Protein AF-A0A0M7B934-F1 (afdb_monomer_lite)

Structure (mmCIF, N/CA/C/O backbone):
data_AF-A0A0M7B934-F1
#
_entry.id   AF-A0A0M7B934-F1
#
loop_
_atom_site.group_PDB
_atom_site.id
_atom_site.type_symbol
_atom_site.label_atom_id
_atom_site.label_alt_id
_atom_site.label_comp_id
_atom_site.label_asym_id
_atom_site.label_entity_id
_atom_site.label_seq_id
_atom_site.pdbx_PDB_ins_code
_atom_site.Cartn_x
_atom_site.Cartn_y
_atom_site.Cartn_z
_atom_site.occupancy
_atom_site.B_iso_or_equiv
_atom_site.auth_seq_id
_atom_site.auth_comp_id
_atom_site.auth_asym_id
_atom_site.auth_atom_id
_atom_site.pdbx_PDB_model_num
ATOM 1 N N . MET A 1 1 ? -18.228 -15.841 20.234 1.00 52.03 1 MET A N 1
ATOM 2 C CA . MET A 1 1 ? -19.422 -15.022 20.533 1.00 52.03 1 MET A CA 1
ATOM 3 C C . MET A 1 1 ? -19.247 -14.481 21.935 1.00 52.03 1 MET A C 1
ATOM 5 O O . MET A 1 1 ? -18.942 -15.275 22.817 1.00 52.03 1 MET A O 1
ATOM 9 N N . GLY A 1 2 ? -19.350 -13.164 22.110 1.00 60.31 2 GLY A N 1
ATOM 10 C CA . GLY A 1 2 ? -19.347 -12.558 23.441 1.00 60.31 2 GLY A CA 1
ATOM 11 C C . GLY A 1 2 ? -20.697 -12.748 24.133 1.00 60.31 2 GLY A C 1
ATOM 12 O O . GLY A 1 2 ? -21.685 -13.073 23.476 1.00 60.31 2 GLY A O 1
ATOM 13 N N . SER A 1 3 ? -20.740 -12.563 25.450 1.00 68.00 3 SER A N 1
ATOM 14 C CA . SER A 1 3 ? -21.988 -12.594 26.227 1.00 68.00 3 SER A CA 1
ATOM 15 C C . SER A 1 3 ? -22.293 -11.206 26.797 1.00 68.00 3 SER A C 1
ATOM 17 O O . SER A 1 3 ? -21.361 -10.541 27.259 1.00 68.00 3 SER A O 1
ATOM 19 N N . PRO A 1 4 ? -23.559 -10.749 26.798 1.00 66.19 4 PRO A N 1
ATOM 20 C CA . PRO A 1 4 ? -23.934 -9.498 27.452 1.00 66.19 4 PRO A CA 1
ATOM 21 C C . PRO A 1 4 ? -23.586 -9.542 28.943 1.00 66.19 4 PRO A C 1
ATOM 23 O O . PRO A 1 4 ? -23.956 -10.494 29.631 1.00 66.19 4 PRO A O 1
ATOM 26 N N . CYS A 1 5 ? -22.883 -8.525 29.440 1.00 72.81 5 CYS A N 1
ATOM 27 C CA . CYS A 1 5 ? -22.515 -8.402 30.856 1.00 72.81 5 CYS A CA 1
ATOM 28 C C . CYS A 1 5 ? -23.113 -7.158 31.533 1.00 72.81 5 CYS A C 1
ATOM 30 O O . CYS A 1 5 ? -23.189 -7.115 32.757 1.00 72.81 5 CYS A O 1
ATOM 32 N N . TRP A 1 6 ? -23.588 -6.179 30.755 1.00 81.19 6 TRP A N 1
ATOM 33 C CA . TRP A 1 6 ? -24.331 -5.009 31.234 1.00 81.19 6 TRP A CA 1
ATOM 34 C C . TRP A 1 6 ? -25.229 -4.451 30.121 1.00 81.19 6 TRP A C 1
ATOM 36 O O . TRP A 1 6 ? -24.924 -4.626 28.942 1.00 81.19 6 TRP A O 1
ATOM 46 N N . GLY A 1 7 ? -26.322 -3.768 30.466 1.00 54.44 7 GLY A N 1
ATOM 47 C CA . GLY A 1 7 ? -27.197 -3.111 29.496 1.00 54.44 7 GLY A CA 1
ATOM 48 C C . GLY A 1 7 ? -28.013 -1.987 30.121 1.00 54.44 7 GLY A C 1
ATOM 49 O O . GLY A 1 7 ? -28.689 -2.202 31.125 1.00 54.44 7 GLY A O 1
ATOM 50 N N . ALA A 1 8 ? -27.983 -0.808 29.503 1.00 56.59 8 ALA A N 1
ATOM 51 C CA . ALA A 1 8 ? -28.863 0.295 29.861 1.00 56.59 8 ALA A CA 1
ATOM 52 C C . ALA A 1 8 ? -30.283 0.065 29.303 1.00 56.59 8 ALA A C 1
ATOM 54 O O . ALA A 1 8 ? -30.449 -0.606 28.277 1.00 56.59 8 ALA A O 1
ATOM 55 N N . PRO A 1 9 ? -31.325 0.656 29.916 1.00 65.12 9 PRO A N 1
ATOM 56 C CA . PRO A 1 9 ? -32.670 0.633 29.352 1.00 65.12 9 PRO A CA 1
ATOM 57 C C . PRO A 1 9 ? -32.689 1.210 27.930 1.00 65.12 9 PRO A C 1
ATOM 59 O O . PRO A 1 9 ? -32.103 2.266 27.675 1.00 65.12 9 PRO A O 1
ATOM 62 N N . ALA A 1 10 ? -33.387 0.540 27.010 1.00 58.91 10 ALA A N 1
ATOM 63 C CA . ALA A 1 10 ? -33.538 1.022 25.640 1.00 58.91 10 ALA A CA 1
ATOM 64 C C . ALA A 1 10 ? -34.228 2.396 25.616 1.00 58.91 10 ALA A C 1
ATOM 66 O O . ALA A 1 10 ? -35.238 2.617 26.291 1.00 58.91 10 ALA A O 1
ATOM 67 N N . ARG A 1 11 ? -33.696 3.317 24.812 1.00 69.19 11 ARG A N 1
ATOM 68 C CA . ARG A 1 11 ? -34.242 4.664 24.634 1.00 69.19 11 ARG A CA 1
ATOM 69 C C . ARG A 1 11 ? -35.101 4.692 23.376 1.00 69.19 11 ARG A C 1
ATOM 71 O O . ARG A 1 11 ? -34.631 4.381 22.283 1.00 69.19 11 ARG A O 1
ATOM 78 N N . ALA A 1 12 ? -36.368 5.066 23.535 1.00 57.72 12 ALA A N 1
ATOM 79 C CA . ALA A 1 12 ? -37.274 5.300 22.419 1.00 57.72 12 ALA A CA 1
ATOM 80 C C . ALA A 1 12 ? -37.130 6.746 21.939 1.00 57.72 12 ALA A C 1
ATOM 82 O O . ALA A 1 12 ? -37.337 7.688 22.707 1.00 57.72 12 ALA A O 1
ATOM 83 N N . HIS A 1 13 ? -36.822 6.928 20.660 1.00 68.69 13 HIS A N 1
ATOM 84 C CA . HIS A 1 13 ? -36.753 8.243 20.041 1.00 68.69 13 HIS A CA 1
ATOM 85 C C . HIS A 1 13 ? -38.010 8.465 19.208 1.00 68.69 13 HIS A C 1
ATOM 87 O O . HIS A 1 13 ? -38.239 7.804 18.191 1.00 68.69 13 HIS A O 1
ATOM 93 N N . ALA A 1 14 ? -38.847 9.399 19.660 1.00 50.53 14 ALA A N 1
ATOM 94 C CA . ALA A 1 14 ? -40.018 9.827 18.910 1.00 50.53 14 ALA A CA 1
ATOM 95 C C . ALA A 1 14 ? -39.588 10.648 17.677 1.00 50.53 14 ALA A C 1
ATOM 97 O O . ALA A 1 14 ? -38.627 11.424 17.753 1.00 50.53 14 ALA A O 1
ATOM 98 N N . PRO A 1 15 ? -40.290 10.537 16.538 1.00 47.84 15 PRO A N 1
ATOM 99 C CA . PRO A 1 15 ? -39.989 11.352 15.370 1.00 47.84 15 PRO A CA 1
ATOM 100 C C . PRO A 1 15 ? -40.133 12.850 15.691 1.00 47.84 15 PRO A C 1
ATOM 102 O O . PRO A 1 15 ? -41.151 13.303 16.216 1.00 47.84 15 PRO A O 1
ATOM 105 N N . ARG A 1 16 ? -39.129 13.661 15.324 1.00 42.66 16 ARG A N 1
ATOM 106 C CA . ARG A 1 16 ? -39.253 15.129 15.305 1.00 42.66 16 ARG A CA 1
ATOM 107 C C . ARG A 1 16 ? -40.196 15.528 14.166 1.00 42.66 16 ARG A C 1
ATOM 109 O O . ARG A 1 16 ? -39.766 15.811 13.050 1.00 42.66 16 ARG A O 1
ATOM 116 N N . LEU A 1 17 ? -41.496 15.555 14.441 1.00 42.88 17 LEU A N 1
ATOM 117 C CA . LEU A 1 17 ? -42.496 16.068 13.508 1.00 42.88 17 LEU A CA 1
ATOM 118 C C . LEU A 1 17 ? -42.301 17.586 13.333 1.00 42.88 17 LEU A C 1
ATOM 120 O O . LEU A 1 17 ? -42.627 18.378 14.219 1.00 42.88 17 LEU A O 1
ATOM 124 N N . LYS A 1 18 ? -41.800 18.024 12.168 1.00 37.41 18 LYS A N 1
ATOM 125 C CA . LYS A 1 18 ? -42.022 19.406 11.712 1.00 37.41 18 LYS A CA 1
ATOM 126 C C . LYS A 1 18 ? -43.513 19.534 11.425 1.00 37.41 18 LYS A C 1
ATOM 128 O O . LYS A 1 18 ? -44.015 18.963 10.462 1.00 37.41 18 LYS A O 1
ATOM 133 N N . ARG A 1 19 ? -44.215 20.264 12.288 1.00 33.25 19 ARG A N 1
ATOM 134 C CA . ARG A 1 19 ? -45.647 20.548 12.175 1.00 33.25 19 ARG A CA 1
ATOM 135 C C . ARG A 1 19 ? -45.907 21.304 10.862 1.00 33.25 19 ARG A C 1
ATOM 137 O O . ARG A 1 19 ? -45.750 22.517 10.800 1.00 33.25 19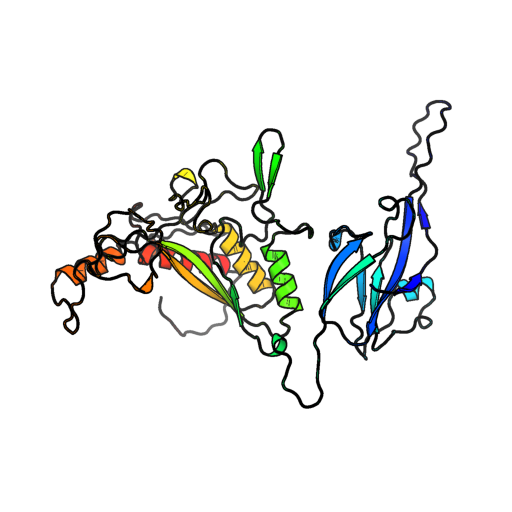 ARG A O 1
ATOM 144 N N . ILE A 1 20 ? -46.276 20.582 9.808 1.00 39.62 20 ILE A N 1
ATOM 145 C CA . ILE A 1 20 ? -46.937 21.146 8.631 1.00 39.62 20 ILE A CA 1
ATOM 146 C C . ILE A 1 20 ? -48.395 20.727 8.760 1.00 39.62 20 ILE A C 1
ATOM 148 O O . ILE A 1 20 ? -48.723 19.545 8.765 1.00 39.62 20 ILE A O 1
ATOM 152 N N . SER A 1 21 ? -49.263 21.711 8.951 1.00 40.41 21 SER A N 1
ATOM 153 C CA . SER A 1 21 ? -50.702 21.533 9.095 1.00 40.41 21 SER A CA 1
ATOM 154 C C . SER A 1 21 ? -51.316 20.963 7.810 1.00 40.41 21 SER A C 1
ATOM 156 O O . SER A 1 21 ? -51.447 21.689 6.823 1.00 40.41 21 SER A O 1
ATOM 158 N N . ARG A 1 22 ? -51.731 19.692 7.826 1.00 36.66 22 ARG A N 1
ATOM 159 C CA . ARG A 1 22 ? -52.745 19.122 6.920 1.00 36.66 22 ARG A CA 1
ATOM 160 C C . ARG A 1 22 ? -53.524 17.991 7.622 1.00 36.66 22 ARG A C 1
ATOM 162 O O . ARG A 1 22 ? -53.010 17.457 8.602 1.00 36.66 22 ARG A O 1
ATOM 169 N N . PRO A 1 23 ? -54.771 17.708 7.191 1.00 44.75 23 PRO A N 1
ATOM 170 C CA . PRO A 1 23 ? -55.782 17.044 8.012 1.00 44.75 23 PRO A CA 1
ATOM 171 C C . PRO A 1 23 ? -55.616 15.521 8.099 1.00 44.75 23 PRO A C 1
ATOM 173 O O . PRO A 1 23 ? -54.977 14.903 7.251 1.00 44.75 23 PRO A O 1
ATOM 176 N N . GLU A 1 24 ? -56.220 14.989 9.163 1.00 47.22 24 GLU A N 1
ATOM 177 C CA . GLU A 1 24 ? -56.331 13.604 9.640 1.00 47.22 24 GLU A CA 1
ATOM 178 C C . GLU A 1 24 ? -56.033 12.494 8.622 1.00 47.22 24 GLU A C 1
ATOM 180 O O . GLU A 1 24 ? -56.881 12.053 7.850 1.00 47.22 24 GLU A O 1
ATOM 185 N N . GLY A 1 25 ? -54.816 11.969 8.724 1.00 44.84 25 GLY A N 1
ATOM 186 C CA . GLY A 1 25 ? -54.475 10.597 8.382 1.00 44.84 25 GLY A CA 1
ATOM 187 C C . GLY A 1 25 ? -53.470 10.117 9.421 1.00 44.84 25 GLY A C 1
ATOM 188 O O . GLY A 1 25 ? -52.523 10.842 9.724 1.00 44.84 25 GLY A O 1
ATOM 189 N N . THR A 1 26 ? -53.693 8.947 10.019 1.00 42.44 26 THR A N 1
ATOM 190 C CA . THR A 1 26 ? -52.783 8.349 11.002 1.00 42.44 26 THR A CA 1
ATOM 191 C C . THR A 1 26 ? -51.425 8.129 10.337 1.00 42.44 26 THR A C 1
ATOM 193 O O . THR A 1 26 ? -51.251 7.205 9.545 1.00 42.44 26 THR A O 1
ATOM 196 N N . ILE A 1 27 ? -50.471 9.019 10.602 1.00 50.12 27 ILE A N 1
ATOM 197 C CA . ILE A 1 27 ? -49.086 8.857 10.162 1.00 50.12 27 ILE A CA 1
ATOM 198 C C . ILE A 1 27 ? -48.512 7.734 11.035 1.00 50.12 27 ILE A C 1
ATOM 200 O O . ILE A 1 27 ? -48.588 7.867 12.257 1.00 50.12 27 ILE A O 1
ATOM 204 N N . PRO A 1 28 ? -47.974 6.633 10.479 1.00 48.38 28 PRO A N 1
ATOM 205 C CA . PRO A 1 28 ? -47.288 5.647 11.301 1.00 48.38 28 PRO A CA 1
ATOM 206 C C . PRO A 1 28 ? -46.136 6.345 12.029 1.00 48.38 28 PRO A C 1
ATOM 208 O O . PRO A 1 28 ? -45.237 6.916 11.406 1.00 48.38 28 PRO A O 1
ATOM 211 N N . GLU A 1 29 ? -46.204 6.362 13.359 1.00 55.38 29 GLU A N 1
ATOM 212 C CA . GLU A 1 29 ? -45.131 6.868 14.202 1.00 55.38 29 GLU A CA 1
ATOM 213 C C . GLU A 1 29 ? -43.954 5.899 14.083 1.00 55.38 29 GLU A C 1
ATOM 215 O O . GLU A 1 29 ? -43.905 4.857 14.733 1.00 55.38 29 GLU A O 1
ATOM 220 N N . ASN A 1 30 ? -43.007 6.218 13.201 1.00 63.56 30 ASN A N 1
ATOM 221 C CA . ASN A 1 30 ? -41.764 5.467 13.088 1.00 63.56 30 ASN A CA 1
ATOM 222 C C . ASN A 1 30 ? -40.873 5.805 14.291 1.00 63.56 30 ASN A C 1
ATOM 224 O O . ASN A 1 30 ? -40.007 6.680 14.218 1.00 63.56 30 ASN A O 1
ATOM 228 N N . TYR A 1 31 ? -41.118 5.132 15.413 1.00 72.38 31 TYR A N 1
ATOM 229 C CA . TYR A 1 31 ? -40.184 5.088 16.529 1.00 72.38 31 TYR A CA 1
ATOM 230 C C . TYR A 1 31 ? -38.920 4.344 16.103 1.00 72.38 31 TYR A C 1
ATOM 232 O O . TYR A 1 31 ? -38.994 3.283 15.482 1.00 72.38 31 TYR A O 1
ATOM 240 N N . HIS A 1 32 ? -37.765 4.891 16.468 1.00 80.44 32 HIS A N 1
ATOM 241 C CA . HIS A 1 32 ? -36.511 4.148 16.448 1.00 80.44 32 HIS A CA 1
ATOM 242 C C . HIS A 1 32 ? -36.003 3.995 17.875 1.00 80.44 32 HIS A C 1
ATOM 244 O O . HIS A 1 32 ? -36.185 4.878 18.718 1.00 80.44 32 HIS A O 1
ATOM 250 N N . TYR A 1 33 ? -35.386 2.850 18.140 1.00 87.94 33 TYR A N 1
ATOM 251 C CA . TYR A 1 33 ? -34.874 2.494 19.454 1.00 87.94 33 TYR A CA 1
ATOM 252 C C . TYR A 1 33 ? -33.355 2.450 19.404 1.00 87.94 33 TYR A C 1
ATOM 254 O O . TYR A 1 33 ? -32.783 1.863 18.480 1.00 87.94 33 TYR A O 1
ATOM 262 N N . THR A 1 34 ? -32.717 3.052 20.403 1.00 91.31 34 THR A N 1
ATOM 263 C CA . THR A 1 34 ? -31.288 2.869 20.660 1.00 91.31 34 THR A CA 1
ATOM 264 C C . THR A 1 34 ? -31.080 2.153 21.981 1.00 91.31 34 THR A C 1
ATOM 266 O O . THR A 1 34 ? -31.897 2.256 22.900 1.00 91.31 34 THR A O 1
ATOM 269 N N . VAL A 1 35 ? -29.993 1.397 22.081 1.00 92.62 35 VAL A N 1
ATOM 270 C CA . VAL A 1 35 ? -29.596 0.743 23.328 1.00 92.62 35 VAL A CA 1
ATOM 271 C C . VAL A 1 35 ? -28.086 0.813 23.493 1.00 92.62 35 VAL A C 1
ATOM 273 O O . VAL A 1 35 ? -27.347 0.604 22.532 1.00 92.62 35 VAL A O 1
ATOM 276 N N . SER A 1 36 ? -27.644 1.081 24.719 1.00 92.75 36 SER A N 1
ATOM 277 C CA . SER A 1 36 ? -26.239 0.973 25.104 1.00 92.75 36 SER A CA 1
ATOM 278 C C . SER A 1 36 ? -26.053 -0.259 25.977 1.00 92.75 36 SER A C 1
ATOM 280 O O . SER A 1 36 ? -26.840 -0.489 26.895 1.00 92.75 36 SER A O 1
ATOM 282 N N . PHE A 1 37 ? -25.043 -1.072 25.692 1.00 92.69 37 PHE A N 1
ATOM 283 C CA . PHE A 1 37 ? -24.793 -2.310 26.429 1.00 92.69 37 PHE A CA 1
ATOM 284 C C . PHE A 1 37 ? -23.331 -2.729 26.338 1.00 92.69 37 PHE A C 1
ATOM 286 O O . PHE A 1 37 ? -22.617 -2.328 25.422 1.00 92.69 37 PHE A O 1
ATOM 293 N N . ALA A 1 38 ? -22.900 -3.555 27.287 1.00 93.75 38 ALA A N 1
ATOM 294 C CA . ALA A 1 38 ? -21.564 -4.122 27.323 1.00 93.75 38 ALA A CA 1
ATOM 295 C C . ALA A 1 38 ? -21.604 -5.625 27.041 1.00 93.75 38 ALA A C 1
ATOM 297 O O . ALA A 1 38 ? -22.490 -6.344 27.517 1.00 93.75 38 ALA A O 1
ATOM 298 N N . MET A 1 39 ? -20.616 -6.110 26.296 1.00 93.19 39 MET A N 1
ATOM 299 C CA . MET A 1 39 ? -20.413 -7.533 26.045 1.00 93.19 39 MET A CA 1
ATOM 300 C C . MET A 1 39 ? -19.005 -7.958 26.418 1.00 93.19 39 MET A C 1
ATOM 302 O O . MET A 1 39 ? -18.027 -7.436 25.881 1.00 93.19 39 MET A O 1
ATOM 306 N N . ALA A 1 40 ? -18.921 -8.965 27.281 1.00 94.81 40 ALA A N 1
ATOM 307 C CA . ALA A 1 40 ? -17.681 -9.660 27.575 1.00 94.81 40 ALA A CA 1
ATOM 308 C C . ALA A 1 40 ? -17.281 -10.515 26.368 1.00 94.81 40 ALA A C 1
ATOM 310 O O . ALA A 1 40 ? -18.097 -11.273 25.836 1.00 94.81 40 ALA A O 1
ATOM 311 N N . LEU A 1 41 ? -16.030 -10.384 25.936 1.00 94.75 41 LEU A N 1
ATOM 312 C CA . LEU A 1 41 ? -15.492 -11.059 24.757 1.00 94.75 41 LEU A CA 1
ATOM 313 C C . LEU A 1 41 ? -14.711 -12.311 25.144 1.00 94.75 41 LEU A C 1
ATOM 315 O O . LEU A 1 41 ? -15.019 -13.403 24.666 1.00 94.75 41 LEU A O 1
ATOM 319 N N . CYS A 1 42 ? -13.711 -12.149 26.009 1.00 93.81 42 CYS A N 1
ATOM 320 C CA . CYS A 1 42 ? -12.886 -13.232 26.528 1.00 93.81 42 CYS A CA 1
ATOM 321 C C . CYS A 1 42 ? -12.146 -12.801 27.799 1.00 93.81 42 CYS A C 1
ATOM 323 O O . CYS A 1 42 ? -12.067 -11.616 28.123 1.00 93.81 42 CYS A O 1
ATOM 325 N N . GLU A 1 43 ? -11.571 -13.773 28.502 1.00 92.88 43 GLU A N 1
ATOM 326 C CA . GLU A 1 43 ? -10.578 -13.506 29.542 1.00 92.88 43 GLU A CA 1
ATOM 327 C C . GLU A 1 43 ? -9.257 -12.992 28.944 1.00 92.88 43 GLU A C 1
ATOM 329 O O . GLU A 1 43 ? -8.924 -13.280 27.789 1.00 92.88 43 GLU A O 1
ATOM 334 N N . GLY A 1 44 ? -8.487 -12.291 29.771 1.00 91.38 44 GLY A N 1
ATOM 335 C CA . GLY A 1 44 ? -7.159 -11.764 29.492 1.00 91.38 44 GLY A CA 1
ATOM 336 C C . GLY A 1 44 ? -7.121 -10.553 28.563 1.00 91.38 44 GLY A C 1
ATOM 337 O O . GLY A 1 44 ? -8.106 -10.178 27.932 1.00 91.38 44 GLY A O 1
ATOM 338 N N . GLU A 1 45 ? -5.931 -9.961 28.485 1.00 92.75 45 GLU A N 1
ATOM 339 C CA . GLU A 1 45 ? -5.678 -8.775 27.675 1.00 92.75 45 GLU A CA 1
ATOM 340 C C . GLU A 1 45 ? -5.655 -9.098 26.170 1.00 92.75 45 GLU A C 1
ATOM 342 O O . GLU A 1 45 ? -4.910 -9.979 25.725 1.00 92.75 45 GLU A O 1
ATOM 347 N N . VAL A 1 46 ? -6.454 -8.373 25.386 1.00 93.50 46 VAL A N 1
ATOM 348 C CA . VAL A 1 46 ? -6.521 -8.442 23.918 1.00 93.50 46 VAL A CA 1
ATOM 349 C C . VAL A 1 46 ? -5.840 -7.230 23.286 1.00 93.50 46 VAL A C 1
ATOM 351 O O . VAL A 1 46 ? -5.816 -6.148 23.865 1.00 93.50 46 VAL A O 1
ATOM 354 N N . GLN A 1 47 ? -5.322 -7.384 22.068 1.00 91.06 47 GLN A N 1
ATOM 355 C CA . GLN A 1 47 ? -4.683 -6.287 21.334 1.00 91.06 47 GLN A CA 1
ATOM 356 C C . GLN A 1 47 ? -5.706 -5.423 20.618 1.00 91.06 47 GLN A C 1
ATOM 358 O O . GLN A 1 47 ? -5.624 -4.198 20.650 1.00 91.06 47 GLN A O 1
ATOM 363 N N . ARG A 1 48 ? -6.670 -6.065 19.952 1.00 91.12 48 ARG A N 1
ATOM 364 C CA . ARG A 1 48 ? -7.700 -5.362 19.193 1.00 91.12 48 ARG A CA 1
ATOM 365 C C . ARG A 1 48 ? -8.952 -6.200 18.999 1.00 91.12 48 ARG A C 1
ATOM 367 O O . ARG A 1 48 ? -8.930 -7.432 19.039 1.00 91.12 48 ARG A O 1
ATOM 374 N N . VAL A 1 49 ? -10.025 -5.483 18.694 1.00 92.19 49 VAL A N 1
ATOM 375 C CA . VAL A 1 49 ? -11.247 -6.021 18.100 1.00 92.19 49 VAL A CA 1
ATOM 376 C C . VAL A 1 49 ? -11.310 -5.550 16.652 1.00 92.19 49 VAL A C 1
ATOM 378 O O . VAL A 1 49 ? -11.310 -4.346 16.386 1.00 92.19 49 VAL A O 1
ATOM 381 N N . GLY A 1 50 ? -11.320 -6.512 15.736 1.00 90.81 50 GLY A N 1
ATOM 382 C CA . GLY A 1 50 ? -11.322 -6.305 14.297 1.00 90.81 50 GLY A CA 1
ATOM 383 C C . GLY A 1 50 ? -12.709 -6.193 13.702 1.00 90.81 50 GLY A C 1
ATOM 384 O O . GLY A 1 50 ? -13.504 -5.336 14.088 1.00 90.81 50 GLY A O 1
ATOM 385 N N . ARG A 1 51 ? -12.977 -7.056 12.723 1.00 92.25 51 ARG A N 1
ATOM 386 C CA . ARG A 1 51 ? -14.271 -7.137 12.045 1.00 92.25 51 ARG A CA 1
ATOM 387 C C . ARG A 1 51 ? -15.396 -7.535 12.998 1.00 92.25 51 ARG A C 1
ATOM 389 O O . ARG A 1 51 ? -15.188 -8.237 13.992 1.00 92.25 51 ARG A O 1
ATOM 396 N N . ILE A 1 52 ? -16.596 -7.065 12.673 1.00 93.50 52 ILE A N 1
ATOM 397 C CA . ILE A 1 52 ? -17.802 -7.229 13.482 1.00 93.50 52 ILE A CA 1
ATOM 398 C C . ILE A 1 52 ? -18.915 -7.727 12.573 1.00 93.50 52 ILE A C 1
ATOM 400 O O . ILE A 1 52 ? -19.101 -7.215 11.470 1.00 93.50 52 ILE A O 1
ATOM 404 N N . TRP A 1 53 ? -19.669 -8.705 13.056 1.00 95.38 53 TRP A N 1
ATOM 405 C CA . TRP A 1 53 ? -20.838 -9.236 12.371 1.00 95.38 53 TRP A CA 1
ATOM 406 C C . TRP A 1 53 ? -22.076 -9.060 13.238 1.00 95.38 53 TRP A C 1
ATOM 408 O O . TRP A 1 53 ? -22.034 -9.359 14.432 1.00 95.38 53 TRP A O 1
ATOM 418 N N . ALA A 1 54 ? -23.176 -8.630 12.629 1.00 94.56 54 ALA A N 1
ATOM 419 C CA . ALA A 1 54 ? -24.498 -8.572 13.236 1.00 94.56 54 ALA A CA 1
ATOM 420 C C . ALA A 1 54 ? -25.418 -9.554 12.506 1.00 94.56 54 ALA A C 1
ATOM 422 O O . ALA A 1 54 ? -25.575 -9.476 11.292 1.00 94.56 54 ALA A O 1
ATOM 423 N N . ASP A 1 55 ? -25.971 -10.525 13.236 1.00 94.25 55 ASP A N 1
ATOM 424 C CA . ASP A 1 55 ? -26.801 -11.612 12.696 1.00 94.25 55 ASP A CA 1
ATOM 425 C C . ASP A 1 55 ? -26.153 -12.379 11.522 1.00 94.25 55 ASP A C 1
ATOM 427 O O . ASP A 1 55 ? -26.834 -12.914 10.651 1.00 94.25 55 ASP A O 1
ATOM 431 N N . GLY A 1 56 ? -24.819 -12.464 11.520 1.00 93.00 56 GLY A N 1
ATOM 432 C CA . GLY A 1 56 ? -24.037 -13.160 10.494 1.00 93.00 56 GLY A CA 1
ATOM 433 C C . GLY A 1 56 ? -23.569 -12.285 9.327 1.00 93.00 56 GLY A C 1
ATOM 434 O O . GLY A 1 56 ? -22.738 -12.745 8.546 1.00 93.00 56 GLY A O 1
ATOM 435 N N . GLU A 1 57 ? -24.016 -11.031 9.223 1.00 92.88 57 GLU A N 1
ATOM 436 C CA . GLU A 1 57 ? -23.554 -10.092 8.193 1.00 92.88 57 GLU A CA 1
ATOM 437 C C . GLU A 1 57 ? -22.467 -9.154 8.726 1.00 92.88 57 GLU A C 1
ATOM 439 O O . GLU A 1 57 ? -22.602 -8.593 9.813 1.00 92.88 57 GLU A O 1
ATOM 444 N N . GLU A 1 58 ? -21.378 -8.978 7.967 1.00 93.19 58 GLU A N 1
ATOM 445 C CA . GLU A 1 58 ? -20.295 -8.057 8.340 1.00 93.19 58 GLU A CA 1
ATOM 446 C C . GLU A 1 58 ? -20.785 -6.609 8.255 1.00 93.19 58 GLU A C 1
ATOM 448 O O . GLU A 1 58 ? -21.258 -6.161 7.204 1.00 93.19 58 GLU A O 1
ATOM 453 N N . ILE A 1 59 ? -20.626 -5.875 9.354 1.00 92.25 59 ILE A N 1
ATOM 454 C CA . ILE A 1 59 ? -20.951 -4.453 9.445 1.00 92.25 59 ILE A CA 1
ATOM 455 C C . ILE A 1 59 ? -19.673 -3.617 9.456 1.00 92.25 59 ILE A C 1
ATOM 457 O O . ILE A 1 59 ? -18.613 -4.061 9.901 1.00 92.25 59 ILE A O 1
ATOM 461 N N . ASP A 1 60 ? -19.774 -2.372 8.994 1.00 88.00 60 ASP A N 1
ATOM 462 C CA . ASP A 1 60 ? -18.686 -1.412 9.165 1.00 88.00 60 ASP A CA 1
ATOM 463 C C . ASP A 1 60 ? -18.483 -1.145 10.662 1.00 88.00 60 ASP A C 1
ATOM 465 O O . ASP A 1 60 ? -19.404 -0.695 11.347 1.00 88.00 60 ASP A O 1
ATOM 469 N N . ARG A 1 61 ? -17.271 -1.372 11.172 1.00 85.62 61 ARG A N 1
ATOM 470 C CA . ARG A 1 61 ? -16.904 -1.077 12.565 1.00 85.62 61 ARG A CA 1
ATOM 471 C C . ARG A 1 61 ? -17.186 0.379 12.940 1.00 85.62 61 ARG A C 1
ATOM 473 O O . ARG A 1 61 ? -17.528 0.641 14.085 1.00 85.62 61 ARG A O 1
ATOM 480 N N . ASN A 1 62 ? -17.080 1.314 11.994 1.00 85.75 62 ASN A N 1
ATOM 481 C CA . ASN A 1 62 ? -17.338 2.736 12.240 1.00 85.75 62 ASN A CA 1
ATOM 482 C C . ASN A 1 62 ? -18.833 3.100 12.215 1.00 85.75 62 ASN A C 1
ATOM 484 O O . ASN A 1 62 ? -19.185 4.233 12.536 1.00 85.75 62 ASN A O 1
ATOM 488 N N . SER A 1 63 ? -19.716 2.170 11.830 1.00 88.06 63 SER A N 1
ATOM 489 C CA . SER A 1 63 ? -21.171 2.386 11.862 1.00 88.06 63 SER A CA 1
ATOM 490 C C . SER A 1 63 ? -21.762 2.322 13.273 1.00 88.06 63 SER A C 1
ATOM 492 O O . SER A 1 63 ? -22.900 2.744 13.477 1.00 88.06 63 SER A O 1
ATOM 494 N N . ILE A 1 64 ? -20.992 1.817 14.242 1.00 90.31 64 ILE A N 1
ATOM 495 C CA . ILE A 1 64 ? -21.370 1.707 15.649 1.00 90.31 64 ILE A CA 1
ATOM 496 C C . ILE A 1 64 ? -20.297 2.347 16.533 1.00 90.31 64 ILE A C 1
ATOM 498 O O . ILE A 1 64 ? -19.109 2.315 16.215 1.00 90.31 64 ILE A O 1
ATOM 502 N N . GLN A 1 65 ? -20.714 2.947 17.645 1.00 92.69 65 GLN A N 1
ATOM 503 C CA . GLN A 1 65 ? -19.793 3.514 18.627 1.00 92.69 65 GLN A CA 1
ATOM 504 C C . GLN A 1 65 ? -19.386 2.425 19.615 1.00 92.69 65 GLN A C 1
ATOM 506 O O . GLN A 1 65 ? -20.249 1.797 20.227 1.00 92.69 65 GLN A O 1
ATOM 511 N N . ILE A 1 66 ? -18.080 2.175 19.731 1.00 92.56 66 ILE A N 1
ATOM 512 C CA . ILE A 1 66 ? -17.531 1.108 20.571 1.00 92.56 66 ILE A CA 1
ATOM 513 C C . ILE A 1 66 ? -16.415 1.654 21.450 1.00 92.56 66 ILE A C 1
ATOM 515 O O . ILE A 1 66 ? -15.447 2.221 20.940 1.00 92.56 66 ILE A O 1
ATOM 519 N N . HIS A 1 67 ? -16.500 1.382 22.749 1.00 94.62 67 HIS A N 1
ATOM 520 C CA . HIS A 1 67 ? -15.389 1.510 23.685 1.00 94.62 67 HIS A CA 1
ATOM 521 C C . HIS A 1 67 ? -14.833 0.116 23.969 1.00 94.62 67 HIS A C 1
ATOM 523 O O . HIS A 1 67 ? -15.514 -0.729 24.551 1.00 94.62 67 HIS A O 1
ATOM 529 N N . LEU A 1 68 ? -13.610 -0.147 23.507 1.00 94.75 68 LEU A N 1
ATOM 530 C CA . LEU A 1 68 ? -12.902 -1.384 23.821 1.00 94.75 68 LEU A CA 1
ATOM 531 C C . LEU A 1 68 ? -12.176 -1.228 25.155 1.00 94.75 68 LEU A C 1
ATOM 533 O O . LEU A 1 68 ? -11.309 -0.369 25.293 1.00 94.75 68 LEU A O 1
ATOM 537 N N . HIS A 1 69 ? -12.481 -2.125 26.081 1.00 96.62 69 HIS A N 1
ATOM 538 C CA . HIS A 1 69 ? -11.703 -2.378 27.284 1.00 96.62 69 HIS A CA 1
ATOM 539 C C . HIS A 1 69 ? -10.912 -3.659 27.060 1.00 96.62 69 HIS A C 1
ATOM 541 O O . HIS A 1 69 ? -11.487 -4.727 26.835 1.00 96.62 69 HIS A O 1
ATOM 547 N N . THR A 1 70 ? -9.587 -3.544 27.025 1.00 95.19 70 THR A N 1
ATOM 548 C CA . THR A 1 70 ? -8.711 -4.612 26.529 1.00 95.19 70 THR A CA 1
ATOM 549 C C . THR A 1 70 ? -8.638 -5.812 27.459 1.00 95.19 70 THR A C 1
ATOM 551 O O . THR A 1 70 ? -8.187 -6.860 27.022 1.00 95.19 70 THR A O 1
ATOM 554 N N . GLY A 1 71 ? -9.074 -5.701 28.714 1.00 94.81 71 GLY A N 1
ATOM 555 C CA . GLY A 1 71 ? -8.870 -6.735 29.725 1.00 94.81 71 GLY A CA 1
ATOM 556 C C . GLY A 1 71 ? -7.561 -6.590 30.494 1.00 94.81 71 GLY A C 1
ATOM 557 O O . GLY A 1 71 ? -7.203 -7.510 31.226 1.00 94.81 71 GLY A O 1
ATOM 558 N N . ALA A 1 72 ? -6.854 -5.466 30.349 1.00 93.94 72 ALA A N 1
ATOM 559 C CA . ALA A 1 72 ? -5.651 -5.181 31.123 1.00 93.94 72 ALA A CA 1
ATOM 560 C C . ALA A 1 72 ? -5.946 -5.134 32.634 1.00 93.94 72 ALA A C 1
ATOM 562 O O . ALA A 1 72 ? -7.036 -4.753 33.073 1.00 93.94 72 ALA A O 1
ATOM 563 N N . GLU A 1 73 ? -4.965 -5.516 33.450 1.00 94.56 73 GLU A N 1
ATOM 564 C CA . GLU A 1 73 ? -5.110 -5.543 34.914 1.00 94.56 73 GLU A CA 1
ATOM 565 C C . GLU A 1 73 ? -5.203 -4.142 35.536 1.00 94.56 73 GLU A C 1
ATOM 567 O O . GLU A 1 73 ? -5.716 -3.975 36.640 1.00 94.56 73 GLU A O 1
ATOM 572 N N . ASP A 1 74 ? -4.745 -3.113 34.832 1.00 95.00 74 ASP A N 1
ATOM 573 C CA . ASP A 1 74 ? -4.827 -1.715 35.248 1.00 95.00 74 ASP A CA 1
ATOM 574 C C . ASP A 1 74 ? -5.989 -0.952 34.593 1.00 95.00 74 ASP A C 1
ATOM 576 O O . ASP A 1 74 ? -6.155 0.240 34.862 1.00 95.00 74 ASP A O 1
ATOM 580 N N . GLN A 1 75 ? -6.836 -1.624 33.797 1.00 95.69 75 GLN A N 1
ATOM 581 C CA . GLN A 1 75 ? -7.961 -0.962 33.141 1.00 95.69 75 GLN A CA 1
ATOM 582 C C . GLN A 1 75 ? -8.934 -0.347 34.160 1.00 95.69 75 GLN A C 1
ATOM 584 O O . GLN A 1 75 ? -9.095 -0.825 35.294 1.00 95.69 75 GLN A O 1
ATOM 589 N N . LEU A 1 76 ? -9.570 0.745 33.741 1.00 95.75 76 LEU A N 1
ATOM 590 C CA . LEU A 1 76 ? -10.511 1.526 34.540 1.00 95.75 76 LEU A CA 1
ATOM 591 C C . LEU A 1 76 ? -11.964 1.180 34.169 1.00 95.75 76 LEU A C 1
ATOM 593 O O . LEU A 1 76 ? -12.202 0.623 33.098 1.00 95.75 76 LEU A O 1
ATOM 597 N N . PRO A 1 77 ? -12.943 1.497 35.036 1.00 95.38 77 PRO A N 1
ATOM 598 C CA . PRO A 1 77 ? -14.358 1.401 34.686 1.00 95.38 77 PRO A CA 1
ATOM 599 C C . PRO A 1 77 ? -14.714 2.224 33.441 1.00 95.38 77 PRO A C 1
ATOM 601 O O . PRO A 1 77 ? -14.109 3.262 33.169 1.00 95.38 77 PRO A O 1
ATOM 604 N N . ASP A 1 78 ? -15.716 1.766 32.691 1.00 95.50 78 ASP A N 1
ATOM 605 C CA . ASP A 1 78 ? -16.223 2.497 31.532 1.00 95.50 78 ASP A CA 1
ATOM 606 C C . ASP A 1 78 ? -17.015 3.749 31.941 1.00 95.50 78 ASP A C 1
ATOM 608 O O . ASP A 1 78 ? -17.943 3.682 32.749 1.00 95.50 78 ASP A O 1
ATOM 612 N N . GLY A 1 79 ? -16.688 4.890 31.331 1.00 94.56 79 GLY A N 1
ATOM 613 C CA . GLY A 1 79 ? -17.317 6.169 31.659 1.00 94.56 79 GLY A CA 1
ATOM 614 C C . GLY A 1 79 ? -18.795 6.273 31.265 1.00 94.56 79 GLY A C 1
ATOM 615 O O . GLY A 1 79 ? -19.549 6.960 31.954 1.00 94.56 79 GLY A O 1
ATOM 616 N N . LEU A 1 80 ? -19.244 5.593 30.200 1.00 93.19 80 LEU A N 1
ATOM 617 C CA . LEU A 1 80 ? -20.664 5.570 29.822 1.00 93.19 80 LEU A CA 1
ATOM 618 C C . LEU A 1 80 ? -21.464 4.743 30.829 1.00 93.19 80 LEU A C 1
ATOM 620 O O . LEU A 1 80 ? -22.551 5.151 31.236 1.00 93.19 80 LEU A O 1
ATOM 624 N N . MET A 1 81 ? -20.914 3.608 31.261 1.00 91.81 81 MET A N 1
ATOM 625 C CA . MET A 1 81 ? -21.518 2.806 32.323 1.00 91.81 81 MET A CA 1
ATOM 626 C C . MET A 1 81 ? -21.599 3.605 33.631 1.00 91.81 81 MET A C 1
ATOM 628 O O . MET A 1 81 ? -22.662 3.646 34.245 1.00 91.81 81 MET A O 1
ATOM 632 N N . GLU A 1 82 ? -20.528 4.300 34.036 1.00 94.38 82 GLU A N 1
ATOM 633 C CA . GLU A 1 82 ? -20.531 5.135 35.251 1.00 94.38 82 GLU A CA 1
ATOM 634 C C . GLU A 1 82 ? -21.503 6.316 35.154 1.00 94.38 82 GLU A C 1
ATOM 636 O O . GLU A 1 82 ? -22.121 6.698 36.147 1.00 94.38 82 GLU A O 1
ATOM 641 N N . ALA A 1 83 ? -21.691 6.884 33.962 1.00 92.62 83 ALA A N 1
ATOM 642 C CA . ALA A 1 83 ? -22.671 7.945 33.750 1.00 92.62 83 ALA A CA 1
ATOM 643 C C . ALA A 1 83 ? -24.120 7.466 33.960 1.00 92.62 83 ALA A C 1
ATOM 645 O O . ALA A 1 83 ? -24.984 8.274 34.304 1.00 92.62 83 ALA A O 1
ATOM 646 N N . VAL A 1 84 ? -24.392 6.173 33.750 1.00 91.31 84 VAL A N 1
ATOM 647 C CA . VAL A 1 84 ? -25.722 5.571 33.921 1.00 91.31 84 VAL A CA 1
ATOM 648 C C . VAL A 1 84 ? -25.914 5.018 35.335 1.00 91.31 84 VAL A C 1
ATOM 650 O O . VAL A 1 84 ? -26.928 5.309 35.964 1.00 91.31 84 VAL A O 1
ATOM 653 N N . GLU A 1 85 ? -24.951 4.247 35.838 1.00 90.19 85 GLU A N 1
ATOM 654 C CA . GLU A 1 85 ? -25.047 3.518 37.114 1.00 90.19 85 GLU A CA 1
ATOM 655 C C . GLU A 1 85 ? -24.523 4.320 38.321 1.00 90.19 85 GLU A C 1
ATOM 657 O O . GLU A 1 85 ? -24.748 3.947 39.476 1.00 90.19 85 GLU A O 1
ATOM 662 N N . GLY A 1 86 ? -23.815 5.425 38.074 1.00 90.62 86 GLY A N 1
ATOM 663 C CA . GLY A 1 86 ? -23.153 6.254 39.079 1.00 90.62 86 GLY A CA 1
ATOM 664 C C . GLY A 1 86 ? -21.633 6.055 39.128 1.00 90.62 86 GLY A C 1
ATOM 665 O O . GLY A 1 86 ? -21.105 4.960 38.947 1.00 90.62 86 GLY A O 1
ATOM 666 N N . ALA A 1 87 ? -20.903 7.133 39.415 1.00 92.12 87 ALA A N 1
ATOM 667 C CA . ALA A 1 87 ? -19.448 7.077 39.548 1.00 92.12 87 ALA A CA 1
ATOM 668 C C . ALA A 1 87 ? -19.028 6.155 40.707 1.00 92.12 87 ALA A C 1
ATOM 670 O O . ALA A 1 87 ? -19.555 6.261 41.818 1.00 92.12 87 ALA A O 1
ATOM 671 N N . GLY A 1 88 ? -18.065 5.265 40.456 1.00 92.06 88 GLY A N 1
ATOM 672 C CA . GLY A 1 88 ? -17.543 4.315 41.440 1.00 92.06 88 GLY A CA 1
ATOM 673 C C . GLY A 1 88 ? -18.436 3.103 41.728 1.00 92.06 88 GLY A C 1
ATOM 674 O O . GLY A 1 88 ? -18.062 2.277 42.562 1.00 92.06 88 GLY A O 1
ATOM 675 N N . THR A 1 89 ? -19.592 2.966 41.068 1.00 91.69 89 THR A N 1
ATOM 676 C CA . THR A 1 89 ? -20.467 1.784 41.206 1.00 91.69 89 THR A CA 1
ATOM 677 C C . THR A 1 89 ? -20.185 0.719 40.146 1.00 91.69 89 THR A C 1
ATOM 679 O O . THR A 1 89 ? -20.549 -0.444 40.326 1.00 91.69 89 THR A O 1
ATOM 682 N N . VAL A 1 90 ? -19.496 1.092 39.064 1.00 93.81 90 VAL A N 1
ATOM 683 C CA . VAL A 1 90 ? -19.163 0.201 37.953 1.00 93.81 90 VAL A CA 1
ATOM 684 C C . VAL A 1 90 ? -17.835 -0.512 38.214 1.00 93.81 90 VAL A C 1
ATOM 686 O O . VAL A 1 90 ? -16.816 0.143 38.447 1.00 93.81 90 VAL A O 1
ATOM 689 N N . PRO A 1 91 ? -17.790 -1.854 38.161 1.00 91.25 91 PRO A N 1
ATOM 690 C CA . PRO A 1 91 ? -16.531 -2.576 38.258 1.00 91.25 91 PRO A CA 1
ATOM 691 C C . PRO A 1 91 ? -15.693 -2.377 36.988 1.00 91.25 91 PRO A C 1
ATOM 693 O O . PRO A 1 91 ? -16.210 -2.313 35.879 1.00 91.25 91 PRO A O 1
ATOM 696 N N . ALA A 1 92 ? -14.370 -2.362 37.140 1.00 91.94 92 ALA A N 1
ATOM 697 C CA . ALA A 1 92 ? -13.440 -2.223 36.016 1.00 91.94 92 ALA A CA 1
ATOM 698 C C . ALA A 1 92 ? -13.284 -3.497 35.156 1.00 91.94 92 ALA A C 1
ATOM 700 O O . ALA A 1 92 ? -12.576 -3.478 34.156 1.00 91.94 92 ALA A O 1
ATOM 701 N N . TYR A 1 93 ? -13.874 -4.624 35.576 1.00 93.31 93 TYR A N 1
ATOM 702 C CA . TYR A 1 93 ? -13.771 -5.933 34.909 1.00 93.31 93 TYR A CA 1
ATOM 703 C C . TYR A 1 93 ? -12.336 -6.340 34.510 1.00 93.31 93 TYR A C 1
ATOM 705 O O . TYR A 1 93 ? -12.120 -6.908 33.444 1.00 93.31 93 TYR A O 1
ATOM 713 N N . ARG A 1 94 ? -11.333 -6.028 35.344 1.00 95.69 94 ARG A N 1
ATOM 714 C CA . ARG A 1 94 ? -9.910 -6.361 35.109 1.00 95.69 94 ARG A CA 1
ATOM 715 C C . ARG A 1 94 ? -9.722 -7.841 34.779 1.00 95.69 94 ARG A C 1
ATOM 717 O O . ARG A 1 94 ? -10.419 -8.690 35.334 1.00 95.69 94 ARG A O 1
ATOM 724 N N . GLY A 1 95 ? -8.827 -8.128 33.837 1.00 93.81 95 GLY A N 1
ATOM 725 C CA . GLY A 1 95 ? -8.615 -9.482 33.329 1.00 93.81 95 GLY A CA 1
ATOM 726 C C . GLY A 1 95 ? -9.722 -9.984 32.393 1.00 93.81 95 GLY A C 1
ATOM 727 O O . GLY A 1 95 ? -9.676 -11.136 31.970 1.00 93.81 95 GLY A O 1
ATOM 728 N N . THR A 1 96 ? -10.725 -9.165 32.053 1.00 95.06 96 THR A N 1
ATOM 729 C CA . THR A 1 96 ? -11.762 -9.491 31.061 1.00 95.06 96 THR A CA 1
ATOM 730 C C . THR A 1 96 ? -11.807 -8.420 29.984 1.00 95.06 96 THR A C 1
ATOM 732 O O . THR A 1 96 ? -12.048 -7.248 30.273 1.00 95.06 96 THR A O 1
ATOM 735 N N . ALA A 1 97 ? -11.606 -8.827 28.733 1.00 96.12 97 ALA A N 1
ATOM 736 C CA . ALA A 1 97 ? -11.816 -7.961 27.588 1.00 96.12 97 ALA A CA 1
ATOM 737 C C . ALA A 1 97 ? -13.315 -7.823 27.317 1.00 96.12 97 ALA A C 1
ATOM 739 O O . ALA A 1 97 ? -14.033 -8.823 27.199 1.00 96.12 97 ALA A O 1
ATOM 740 N N . TYR A 1 98 ? -13.794 -6.590 27.195 1.00 95.88 98 TYR A N 1
ATOM 741 C CA . TYR A 1 98 ? -15.192 -6.307 26.900 1.00 95.88 98 TYR A CA 1
ATOM 742 C C . TYR A 1 98 ? -15.333 -5.075 26.014 1.00 95.88 98 TYR A C 1
ATOM 744 O O . TYR A 1 98 ? -14.448 -4.225 25.932 1.00 95.88 98 TYR A O 1
ATOM 752 N N . VAL A 1 99 ? -16.459 -4.994 25.317 1.00 96.06 99 VAL A N 1
ATOM 753 C CA . VAL A 1 99 ? -16.820 -3.832 24.505 1.00 96.06 99 VAL A CA 1
ATOM 754 C C . VAL A 1 99 ? -18.087 -3.212 25.049 1.00 96.06 99 VAL A C 1
ATOM 756 O O . VAL A 1 99 ? -19.048 -3.930 25.318 1.00 96.06 99 VAL A O 1
ATOM 759 N N . VAL A 1 100 ? -18.099 -1.890 25.180 1.00 95.56 100 VAL A N 1
ATOM 760 C CA . VAL A 1 100 ? -19.319 -1.114 25.407 1.00 95.56 100 VAL A CA 1
ATOM 761 C C . VAL A 1 100 ? -19.753 -0.542 24.071 1.00 95.56 100 VAL A C 1
ATOM 763 O O . VAL A 1 100 ? -18.978 0.143 23.408 1.00 95.56 100 VAL A O 1
ATOM 766 N N . ILE A 1 101 ? -20.973 -0.863 23.656 1.00 95.06 101 ILE A N 1
ATOM 767 C CA . ILE A 1 101 ? -21.599 -0.305 22.464 1.00 95.06 101 ILE A CA 1
ATOM 768 C C . ILE A 1 101 ? -22.530 0.808 22.920 1.00 95.06 101 ILE A C 1
ATOM 770 O O . ILE A 1 101 ? -23.401 0.578 23.759 1.00 95.06 101 ILE A O 1
ATOM 774 N N . GLU A 1 102 ? -22.342 2.001 22.366 1.00 94.12 102 GLU A N 1
ATOM 775 C CA . GLU A 1 102 ? -23.140 3.181 22.685 1.00 94.12 102 GLU A CA 1
ATOM 776 C C . GLU A 1 102 ? -24.228 3.411 21.629 1.00 94.12 102 GLU A C 1
ATOM 778 O O . GLU A 1 102 ? -23.959 3.392 20.427 1.00 94.12 102 GLU A O 1
ATOM 783 N N . ASP A 1 103 ? -25.465 3.612 22.098 1.00 93.44 103 ASP A N 1
ATOM 784 C CA . ASP A 1 103 ? -26.630 4.016 21.304 1.00 93.44 103 ASP A CA 1
ATOM 785 C C . ASP A 1 103 ? -26.816 3.218 19.993 1.00 93.44 103 ASP A C 1
ATOM 787 O O . ASP A 1 103 ? -27.129 3.768 18.933 1.00 93.44 103 ASP A O 1
ATOM 791 N N . LEU A 1 104 ? -26.689 1.886 20.061 1.00 93.69 104 LEU A N 1
ATOM 792 C CA . LEU A 1 104 ? -26.897 1.005 18.911 1.00 93.69 104 LEU A CA 1
ATOM 793 C C . LEU A 1 104 ? -28.311 1.180 18.353 1.00 93.69 104 LEU A C 1
ATOM 795 O O . LEU A 1 104 ? -29.290 0.847 19.021 1.00 93.69 104 LEU A O 1
ATOM 799 N N . ASN A 1 105 ? -28.422 1.639 17.106 1.00 92.56 105 ASN A N 1
ATOM 800 C CA . ASN A 1 105 ? -29.702 1.738 16.411 1.00 92.56 105 ASN A CA 1
ATOM 801 C C . ASN A 1 105 ? -30.260 0.338 16.113 1.00 92.56 105 ASN A C 1
ATOM 803 O O . ASN A 1 105 ? -29.689 -0.405 15.317 1.00 92.56 105 ASN A O 1
ATOM 807 N N . LEU A 1 106 ? -31.404 0.004 16.713 1.00 92.06 106 LEU A N 1
ATOM 808 C CA . LEU A 1 106 ? -32.051 -1.303 16.564 1.00 92.06 106 LEU A CA 1
ATOM 809 C C . LEU A 1 106 ? -32.978 -1.398 15.348 1.00 92.06 106 LEU A C 1
ATOM 811 O O . LEU A 1 106 ? -33.423 -2.491 14.997 1.00 92.06 106 LEU A O 1
ATOM 815 N N . THR A 1 107 ? -33.259 -0.275 14.683 1.00 91.12 107 THR A N 1
ATOM 816 C CA . THR A 1 107 ? -34.166 -0.224 13.525 1.00 91.12 107 THR A CA 1
ATOM 817 C C . THR A 1 107 ? -33.766 -1.199 12.409 1.00 91.12 107 THR A C 1
ATOM 819 O O . THR A 1 107 ? -34.641 -1.929 11.939 1.00 91.12 107 THR A O 1
ATOM 822 N N . PRO A 1 108 ? -32.479 -1.298 12.002 1.00 90.62 108 PRO A N 1
ATOM 823 C CA . PRO A 1 108 ? -32.053 -2.246 10.968 1.00 90.62 108 PRO A CA 1
ATOM 824 C C . PRO A 1 108 ? -32.253 -3.713 11.368 1.00 90.62 108 PRO A C 1
ATOM 826 O O . PRO A 1 108 ? -32.356 -4.579 10.507 1.00 90.62 108 PRO A O 1
ATOM 829 N N . TYR A 1 109 ? -32.346 -3.983 12.670 1.00 90.50 109 TYR A N 1
ATOM 830 C CA . TYR A 1 109 ? -32.424 -5.323 13.246 1.00 90.50 109 TYR A CA 1
ATOM 831 C C . TYR A 1 109 ? -33.843 -5.677 13.706 1.00 90.50 109 TYR A C 1
ATOM 833 O O . TYR A 1 109 ? -34.024 -6.584 14.511 1.00 90.50 109 TYR A O 1
ATOM 841 N N . GLY A 1 110 ? -34.871 -4.961 13.234 1.00 90.38 110 GLY A N 1
ATOM 842 C CA . GLY A 1 110 ? -36.264 -5.223 13.611 1.00 90.38 110 GLY A CA 1
ATOM 843 C C . GLY A 1 110 ? -36.576 -4.890 15.073 1.00 90.38 110 GLY A C 1
ATOM 844 O O . GLY A 1 110 ? -37.398 -5.563 15.690 1.00 90.38 110 GLY A O 1
ATOM 845 N N . ASN A 1 111 ? -35.913 -3.872 15.634 1.00 88.81 111 ASN A N 1
ATOM 846 C CA . ASN A 1 111 ? -36.068 -3.412 17.020 1.00 88.81 111 ASN A CA 1
ATOM 847 C C . ASN A 1 111 ? -35.730 -4.467 18.092 1.00 88.81 111 ASN A C 1
ATOM 849 O O . ASN A 1 111 ? -36.204 -4.379 19.224 1.00 88.81 111 ASN A O 1
ATOM 853 N N . ARG A 1 112 ? -34.871 -5.438 17.759 1.00 91.06 112 ARG A N 1
ATOM 854 C CA . ARG A 1 112 ? -34.231 -6.349 18.721 1.00 91.06 112 ARG A CA 1
ATOM 855 C C . ARG A 1 112 ? -32.725 -6.138 18.744 1.00 91.06 112 ARG A C 1
ATOM 857 O O . ARG A 1 112 ? -32.146 -5.648 17.780 1.00 91.06 112 ARG A O 1
ATOM 864 N N . ILE A 1 113 ? -32.090 -6.578 19.825 1.00 88.75 113 ILE A N 1
ATOM 865 C CA . ILE A 1 113 ? -30.631 -6.663 19.891 1.00 88.75 113 ILE A CA 1
ATOM 866 C C . ILE A 1 113 ? -30.172 -7.758 18.902 1.00 88.75 113 ILE A C 1
ATOM 868 O O . ILE A 1 113 ? -30.671 -8.889 18.987 1.00 88.75 113 ILE A O 1
ATOM 872 N N . PRO A 1 114 ? -29.286 -7.448 17.937 1.00 93.69 114 PRO A N 1
ATOM 873 C CA . PRO A 1 114 ? -28.742 -8.447 17.022 1.00 93.69 114 PRO A CA 1
ATOM 874 C C . PRO A 1 114 ? -27.765 -9.389 17.732 1.00 93.69 114 PRO A C 1
ATOM 876 O O . PRO A 1 114 ? -27.144 -9.021 18.730 1.00 93.69 114 PRO A O 1
ATOM 879 N N . ASN A 1 115 ? -27.585 -10.599 17.200 1.00 93.06 115 ASN A N 1
ATOM 880 C CA . ASN A 1 115 ? -26.483 -11.455 17.625 1.00 93.06 115 ASN A CA 1
ATOM 881 C C . ASN A 1 115 ? -25.174 -10.882 17.075 1.00 93.06 115 ASN A C 1
ATOM 883 O O . ASN A 1 115 ? -24.966 -10.867 15.861 1.00 93.06 115 ASN A O 1
ATOM 887 N N . LEU A 1 116 ? -24.299 -10.416 17.962 1.00 94.31 116 LEU A N 1
ATOM 888 C CA . LEU A 1 116 ? -23.037 -9.795 17.584 1.00 94.31 116 LEU A CA 1
ATOM 889 C C . LEU A 1 116 ? -21.868 -10.770 17.737 1.00 94.31 116 LEU A C 1
ATOM 891 O O . LEU A 1 116 ? -21.683 -11.419 18.768 1.00 94.31 116 LEU A O 1
ATOM 895 N N . SER A 1 117 ? -21.044 -10.850 16.698 1.00 94.69 117 SER A N 1
ATOM 896 C CA . SER A 1 117 ? -19.792 -11.604 16.690 1.00 94.69 117 SER A CA 1
ATOM 897 C C . SER A 1 117 ? -18.625 -10.685 16.360 1.00 94.69 117 SER A C 1
ATOM 899 O O . SER A 1 117 ? -18.768 -9.751 15.578 1.00 94.69 117 SER A O 1
ATOM 901 N N . PHE A 1 118 ? -17.471 -10.963 16.962 1.00 95.00 118 PHE A N 1
ATOM 902 C CA . PHE A 1 118 ? -16.292 -10.105 16.904 1.00 95.00 118 PHE A CA 1
ATOM 903 C C . PHE A 1 118 ? -15.068 -10.931 16.545 1.00 95.00 118 PHE A C 1
ATOM 905 O O . PHE A 1 118 ? -14.870 -12.023 17.082 1.00 95.00 118 PHE A O 1
ATOM 912 N N . GLU A 1 119 ? -14.234 -10.383 15.672 1.00 94.44 119 GLU A N 1
ATOM 913 C CA . GLU A 1 119 ? -12.863 -10.830 15.476 1.00 94.44 119 GLU A CA 1
ATOM 914 C C . GLU A 1 119 ? -12.016 -10.266 16.617 1.00 94.44 119 GLU A C 1
ATOM 916 O O . GLU A 1 119 ? -11.921 -9.051 16.782 1.00 94.44 119 GLU A O 1
ATOM 921 N N . VAL A 1 120 ? -11.425 -11.143 17.425 1.00 93.81 120 VAL A N 1
ATOM 922 C CA . VAL A 1 120 ? -10.620 -10.760 18.590 1.00 93.81 120 VAL A CA 1
ATOM 923 C C . VAL A 1 120 ? -9.191 -11.223 18.366 1.00 93.81 120 VAL A C 1
ATOM 925 O O . VAL A 1 120 ? -8.959 -12.407 18.122 1.00 93.81 120 VAL A O 1
ATOM 928 N N . VAL A 1 121 ? -8.239 -10.297 18.465 1.00 91.94 121 VAL A N 1
ATOM 929 C CA . VAL A 1 121 ? -6.809 -10.605 18.376 1.00 91.94 121 VAL A CA 1
ATOM 930 C C . VAL A 1 121 ? -6.214 -10.574 19.773 1.00 91.94 121 VAL A C 1
ATOM 932 O O . VAL A 1 121 ? -6.273 -9.552 20.459 1.00 91.94 121 VAL A O 1
ATOM 935 N N . ARG A 1 122 ? -5.652 -11.713 20.186 1.00 90.00 122 ARG A N 1
ATOM 936 C CA . ARG A 1 122 ? -5.020 -11.908 21.489 1.00 90.00 122 ARG A CA 1
ATOM 937 C C . ARG A 1 122 ? -3.667 -12.597 21.339 1.00 90.00 122 ARG A C 1
ATOM 939 O O . ARG A 1 122 ? -3.566 -13.652 20.717 1.00 90.00 122 ARG A O 1
ATOM 946 N N . TYR A 1 123 ? -2.647 -12.044 21.977 1.00 86.94 123 TYR A N 1
ATOM 947 C CA . TYR A 1 123 ? -1.344 -12.661 22.126 1.00 86.94 123 TYR A CA 1
ATOM 948 C C . TYR A 1 123 ? -1.387 -13.717 23.218 1.00 86.94 123 TYR A C 1
ATOM 950 O O . TYR A 1 123 ? -1.836 -13.474 24.340 1.00 86.94 123 TYR A O 1
ATOM 958 N N . ILE A 1 124 ? -0.862 -14.893 22.896 1.00 81.06 124 ILE A N 1
ATOM 959 C CA . ILE A 1 124 ? -0.668 -15.956 23.871 1.00 81.06 124 ILE A CA 1
ATOM 960 C C . ILE A 1 124 ? 0.717 -15.754 24.479 1.00 81.06 124 ILE A C 1
ATOM 962 O O . ILE A 1 124 ? 1.729 -15.913 23.801 1.00 81.06 124 ILE A O 1
ATOM 966 N N . ARG A 1 125 ? 0.758 -15.379 25.759 1.00 78.06 125 ARG A N 1
ATOM 967 C CA . ARG A 1 125 ? 1.997 -15.313 26.538 1.00 78.06 125 ARG A CA 1
ATOM 968 C C . ARG A 1 125 ? 2.120 -16.589 27.361 1.00 78.06 125 ARG A C 1
ATOM 970 O O . ARG A 1 125 ? 1.291 -16.831 28.236 1.00 78.06 125 ARG A O 1
ATOM 977 N N . ILE A 1 126 ? 3.145 -17.390 27.089 1.00 77.31 126 ILE A N 1
ATOM 978 C CA . ILE A 1 126 ? 3.445 -18.602 27.856 1.00 77.31 126 ILE A CA 1
ATOM 979 C C . ILE A 1 126 ? 4.594 -18.276 28.822 1.00 77.31 126 ILE A C 1
ATOM 981 O O . ILE A 1 126 ? 5.668 -17.872 28.368 1.00 77.31 126 ILE A O 1
ATOM 985 N N . PRO A 1 127 ? 4.399 -18.394 30.151 1.00 76.44 127 PRO A N 1
ATOM 986 C CA . PRO A 1 127 ? 5.460 -18.134 31.120 1.00 76.44 127 PRO A CA 1
ATOM 987 C C . PRO A 1 127 ? 6.709 -18.978 30.837 1.00 76.44 127 PRO A C 1
ATOM 989 O O . PRO A 1 127 ? 6.633 -20.201 30.773 1.00 76.44 127 PRO A O 1
ATOM 992 N N . GLY A 1 128 ? 7.863 -18.323 30.699 1.00 78.62 128 GLY A N 1
ATOM 993 C CA . GLY A 1 128 ? 9.142 -18.985 30.421 1.00 78.62 128 GLY A CA 1
ATOM 994 C C . GLY A 1 128 ? 9.470 -19.182 28.937 1.00 78.62 128 GLY A C 1
ATOM 995 O O . GLY A 1 128 ? 10.574 -19.631 28.637 1.00 78.62 128 GLY A O 1
ATOM 996 N N . GLU A 1 129 ? 8.575 -18.811 28.018 1.00 79.31 129 GLU A N 1
ATOM 997 C CA . GLU A 1 129 ? 8.849 -18.795 26.577 1.00 79.31 129 GLU A CA 1
ATOM 998 C C . GLU A 1 129 ? 9.235 -17.396 26.067 1.00 79.31 129 GLU A C 1
ATOM 1000 O O . GLU A 1 129 ? 9.067 -16.380 26.746 1.00 79.31 129 GLU A O 1
ATOM 1005 N N . THR A 1 130 ? 9.815 -17.352 24.863 1.00 68.81 130 THR A N 1
ATOM 1006 C CA . THR A 1 130 ? 10.227 -16.123 24.171 1.00 68.81 130 THR A CA 1
ATOM 1007 C C . THR A 1 130 ? 9.065 -15.163 23.903 1.00 68.81 130 THR A C 1
ATOM 1009 O O . THR A 1 130 ? 7.901 -15.558 23.887 1.00 68.81 130 THR A O 1
ATOM 1012 N N . ALA A 1 131 ? 9.403 -13.895 23.643 1.00 72.62 131 ALA A N 1
ATOM 1013 C CA . ALA A 1 131 ? 8.448 -12.851 23.276 1.00 72.62 131 ALA A CA 1
ATOM 1014 C C . ALA A 1 131 ? 7.588 -13.238 22.060 1.00 72.62 131 ALA A C 1
ATOM 1016 O O . ALA A 1 131 ? 8.017 -13.995 21.183 1.00 72.62 131 ALA A O 1
ATOM 1017 N N . VAL A 1 132 ? 6.375 -12.692 22.009 1.00 83.75 132 VAL A N 1
ATOM 1018 C CA . VAL A 1 132 ? 5.398 -12.976 20.953 1.00 83.75 132 VAL A CA 1
ATOM 1019 C C . VAL A 1 132 ? 5.986 -12.496 19.617 1.00 83.75 132 VAL A C 1
ATOM 1021 O O . VAL A 1 132 ? 6.526 -11.392 19.584 1.00 83.75 132 VAL A O 1
ATOM 1024 N N . PRO A 1 133 ? 5.887 -13.247 18.500 1.00 86.12 133 PRO A N 1
ATOM 1025 C CA . PRO A 1 133 ? 6.500 -12.842 17.229 1.00 86.12 133 PRO A CA 1
ATOM 1026 C C . PRO A 1 133 ? 6.158 -11.410 16.794 1.00 86.12 133 PRO A C 1
ATOM 1028 O O . PRO A 1 133 ? 7.034 -10.686 16.332 1.00 86.12 133 PRO A O 1
ATOM 1031 N N . ALA A 1 134 ? 4.917 -10.976 17.020 1.00 88.19 134 ALA A N 1
ATOM 1032 C CA . ALA A 1 134 ? 4.459 -9.607 16.793 1.00 88.19 134 ALA A CA 1
ATOM 1033 C C . ALA A 1 134 ? 5.298 -8.536 17.519 1.00 88.19 134 ALA A C 1
ATOM 1035 O O . ALA A 1 134 ? 5.550 -7.463 16.978 1.00 88.19 134 ALA A O 1
ATOM 1036 N N . GLU A 1 135 ? 5.774 -8.829 18.729 1.00 88.81 135 GLU A N 1
ATOM 1037 C CA . GLU A 1 135 ? 6.608 -7.925 19.529 1.00 88.81 135 GLU A CA 1
ATOM 1038 C C . GLU A 1 135 ? 8.057 -7.870 19.026 1.00 88.81 135 GLU A C 1
ATOM 1040 O O . GLU A 1 135 ? 8.772 -6.917 19.328 1.00 88.81 135 GLU A O 1
ATOM 1045 N N . LEU A 1 136 ? 8.499 -8.871 18.261 1.00 91.62 136 LEU A N 1
ATOM 1046 C CA . LEU A 1 136 ? 9.852 -8.946 17.704 1.00 91.62 136 LEU A CA 1
ATOM 1047 C C . LEU A 1 136 ? 9.978 -8.237 16.347 1.00 91.62 136 LEU A C 1
ATOM 1049 O O . LEU A 1 136 ? 11.089 -7.977 15.884 1.00 91.62 136 LEU A O 1
ATOM 1053 N N . ILE A 1 137 ? 8.856 -7.942 15.688 1.00 94.19 137 ILE A N 1
ATOM 1054 C CA . ILE A 1 137 ? 8.840 -7.328 14.361 1.00 94.19 137 ILE A CA 1
ATOM 1055 C C . ILE A 1 137 ? 8.951 -5.808 14.499 1.00 94.19 137 ILE A C 1
ATOM 1057 O O . ILE A 1 137 ? 8.012 -5.122 14.893 1.00 94.19 137 ILE A O 1
ATOM 1061 N N . GLU A 1 138 ? 10.103 -5.269 14.102 1.00 96.12 138 GLU A N 1
ATOM 1062 C CA . GLU A 1 138 ? 10.343 -3.819 14.057 1.00 96.12 138 GLU A CA 1
ATOM 1063 C C . GLU A 1 138 ? 10.247 -3.228 12.641 1.00 96.12 138 GLU A C 1
ATOM 1065 O O . GLU A 1 138 ? 10.279 -2.004 12.453 1.00 96.12 138 GLU A O 1
ATOM 1070 N N . GLY A 1 139 ? 10.149 -4.086 11.625 1.00 96.06 139 GLY A N 1
ATOM 1071 C CA . GLY A 1 139 ? 10.150 -3.679 10.230 1.00 96.06 139 GLY A CA 1
ATOM 1072 C C . GLY A 1 139 ? 9.408 -4.650 9.326 1.00 96.06 139 GLY A C 1
ATOM 1073 O O . GLY A 1 139 ? 9.520 -5.862 9.490 1.00 96.06 139 GLY A O 1
ATOM 1074 N N . VAL A 1 140 ? 8.688 -4.111 8.343 1.00 96.25 140 VAL A N 1
ATOM 1075 C CA . VAL A 1 140 ? 7.973 -4.904 7.332 1.00 96.25 140 VAL A CA 1
ATOM 1076 C C . VAL A 1 140 ? 8.286 -4.420 5.919 1.00 96.25 140 VAL A C 1
ATOM 1078 O O . VAL A 1 140 ? 8.606 -3.250 5.705 1.00 96.25 140 VAL A O 1
ATOM 1081 N N . ALA A 1 141 ? 8.174 -5.311 4.936 1.00 95.75 141 ALA A N 1
ATOM 1082 C CA . ALA A 1 141 ? 8.209 -4.951 3.523 1.00 95.75 141 ALA A CA 1
ATOM 1083 C C . ALA A 1 141 ? 6.781 -4.915 2.971 1.00 95.75 141 ALA A C 1
ATOM 1085 O O . ALA A 1 141 ? 6.085 -5.928 2.987 1.00 95.75 141 ALA A O 1
ATOM 1086 N N . LEU A 1 142 ? 6.350 -3.754 2.479 1.00 94.12 142 LEU A N 1
ATOM 1087 C CA . LEU A 1 142 ? 5.026 -3.580 1.893 1.00 94.12 142 LEU A CA 1
ATOM 1088 C C . LEU A 1 142 ? 5.077 -3.986 0.418 1.00 94.12 142 LEU A C 1
ATOM 1090 O O . LEU A 1 142 ? 5.598 -3.256 -0.424 1.00 94.12 142 LEU A O 1
ATOM 1094 N N . ILE A 1 143 ? 4.548 -5.175 0.140 1.00 92.69 143 ILE A N 1
ATOM 1095 C CA . ILE A 1 143 ? 4.458 -5.822 -1.177 1.00 92.69 143 ILE A CA 1
ATOM 1096 C C . ILE A 1 143 ? 2.975 -5.982 -1.575 1.00 92.69 143 ILE A C 1
ATOM 1098 O O . ILE A 1 143 ? 2.123 -5.945 -0.688 1.00 92.69 143 ILE A O 1
ATOM 1102 N N . PRO A 1 144 ? 2.621 -6.141 -2.869 1.00 87.88 144 PRO A N 1
ATOM 1103 C CA . PRO A 1 144 ? 3.479 -6.418 -4.034 1.00 87.88 144 PRO A CA 1
ATOM 1104 C C . PRO A 1 144 ? 4.197 -5.201 -4.641 1.00 87.88 144 PRO A C 1
ATOM 1106 O O . PRO A 1 144 ? 5.072 -5.373 -5.483 1.00 87.88 144 PRO A O 1
ATOM 1109 N N . GLY A 1 145 ? 3.859 -3.977 -4.227 1.00 91.94 145 GLY A N 1
ATOM 1110 C CA . GLY A 1 145 ? 4.394 -2.750 -4.833 1.00 91.94 145 GLY A CA 1
ATOM 1111 C C . GLY A 1 145 ? 3.812 -2.424 -6.212 1.00 91.94 145 GLY A C 1
ATOM 1112 O O . GLY A 1 145 ? 4.416 -1.685 -6.992 1.00 91.94 145 GLY A O 1
ATOM 1113 N N . THR A 1 146 ? 2.644 -2.993 -6.502 1.00 96.62 146 THR A N 1
ATOM 1114 C CA . THR A 1 146 ? 1.814 -2.789 -7.694 1.00 96.62 146 THR A CA 1
ATOM 1115 C C . THR A 1 146 ? 0.361 -2.544 -7.287 1.00 96.62 146 THR A C 1
ATOM 1117 O O . THR A 1 146 ? -0.024 -2.843 -6.158 1.00 96.62 146 THR A O 1
ATOM 1120 N N . GLY A 1 147 ? -0.444 -2.054 -8.224 1.00 96.56 147 GLY A N 1
ATOM 1121 C CA . GLY A 1 147 ? -1.828 -1.630 -8.045 1.00 96.56 147 GLY A CA 1
ATOM 1122 C C . GLY A 1 147 ? -1.921 -0.114 -8.175 1.00 96.56 147 GLY A C 1
ATOM 1123 O O . GLY A 1 147 ? -1.409 0.623 -7.331 1.00 96.56 147 GLY A O 1
ATOM 1124 N N . GLU A 1 148 ? -2.585 0.351 -9.231 1.00 97.31 148 GLU A N 1
ATOM 1125 C CA . GLU A 1 148 ? -2.592 1.758 -9.660 1.00 97.31 148 GLU A CA 1
ATOM 1126 C C . GLU A 1 148 ? -2.951 2.764 -8.553 1.00 97.31 148 GLU A C 1
ATOM 1128 O O . GLU A 1 148 ? -2.378 3.852 -8.493 1.00 97.31 148 GLU A O 1
ATOM 1133 N N . TYR A 1 149 ? -3.862 2.381 -7.654 1.00 97.56 149 TYR A N 1
ATOM 1134 C CA . TYR A 1 149 ? -4.330 3.193 -6.523 1.00 97.56 149 TYR A CA 1
ATOM 1135 C C . TYR A 1 149 ? -4.189 2.480 -5.169 1.00 97.56 149 TYR A C 1
ATOM 1137 O O . TYR A 1 149 ? -4.730 2.945 -4.164 1.00 97.56 149 TYR A O 1
ATOM 1145 N N . ALA A 1 150 ? -3.463 1.358 -5.120 1.00 96.75 150 ALA A N 1
ATOM 1146 C CA . ALA A 1 150 ? -3.393 0.488 -3.943 1.00 96.75 150 ALA A CA 1
ATOM 1147 C C . ALA A 1 150 ? -2.738 1.160 -2.724 1.00 96.75 150 ALA A C 1
ATOM 1149 O O . ALA A 1 150 ? -3.043 0.812 -1.589 1.00 96.75 150 ALA A O 1
ATOM 1150 N N . LEU A 1 151 ? -1.858 2.140 -2.953 1.00 97.44 151 LEU A N 1
ATOM 1151 C CA . LEU A 1 151 ? -1.186 2.908 -1.900 1.00 97.44 151 LEU A CA 1
ATOM 1152 C C . LEU A 1 151 ? -1.963 4.162 -1.466 1.00 97.44 151 LEU A C 1
ATOM 1154 O O . LEU A 1 151 ? -1.536 4.865 -0.553 1.00 97.44 151 LEU A O 1
ATOM 1158 N N . ALA A 1 152 ? -3.084 4.479 -2.120 1.00 97.19 152 ALA A N 1
ATOM 1159 C CA . ALA A 1 152 ? -3.806 5.711 -1.838 1.00 97.19 152 ALA A CA 1
ATOM 1160 C C . ALA A 1 152 ? -4.514 5.613 -0.485 1.00 97.19 152 ALA A C 1
ATOM 1162 O O . ALA A 1 152 ? -5.184 4.626 -0.180 1.00 97.19 152 ALA A O 1
ATOM 1163 N N . THR A 1 153 ? -4.407 6.673 0.314 1.00 96.88 153 THR A N 1
ATOM 1164 C CA . THR A 1 153 ? -5.198 6.814 1.541 1.00 96.88 153 THR A CA 1
ATOM 1165 C C . THR A 1 153 ? -6.586 7.363 1.226 1.00 96.88 153 THR A C 1
ATOM 1167 O O . THR A 1 153 ? -7.533 7.127 1.983 1.00 96.88 153 THR A O 1
ATOM 1170 N N . THR A 1 154 ? -6.727 8.025 0.080 1.00 96.25 154 THR A N 1
ATOM 1171 C CA . THR A 1 154 ? -7.993 8.462 -0.504 1.00 96.25 154 THR A CA 1
ATOM 1172 C C . THR A 1 154 ? -8.773 7.279 -1.096 1.00 96.25 154 THR A C 1
ATOM 1174 O O . THR A 1 154 ? -8.211 6.426 -1.781 1.00 96.25 154 THR A O 1
ATOM 1177 N N . ALA A 1 155 ? -10.086 7.237 -0.851 1.00 95.62 155 ALA A N 1
ATOM 1178 C CA . ALA A 1 155 ? -11.009 6.306 -1.501 1.00 95.62 155 ALA A CA 1
ATOM 1179 C C . ALA A 1 155 ? -11.106 6.606 -3.003 1.00 95.62 155 ALA A C 1
ATOM 1181 O O . ALA A 1 155 ? -11.454 7.727 -3.385 1.00 95.62 155 ALA A O 1
ATOM 1182 N N . VAL A 1 156 ? -10.819 5.615 -3.846 1.00 95.94 156 VAL A N 1
ATOM 1183 C CA . VAL A 1 156 ? -10.845 5.750 -5.303 1.00 95.94 156 VAL A CA 1
ATOM 1184 C C . VAL A 1 156 ? -11.874 4.803 -5.907 1.00 95.94 156 VAL A C 1
ATOM 1186 O O . VAL A 1 156 ? -11.979 3.632 -5.536 1.00 95.94 156 VAL A O 1
ATOM 1189 N N . HIS A 1 157 ? -12.634 5.319 -6.869 1.00 94.69 157 HIS A N 1
ATOM 1190 C CA . HIS A 1 157 ? -13.616 4.550 -7.624 1.00 94.69 157 HIS A CA 1
ATOM 1191 C C . HIS A 1 157 ? -13.491 4.816 -9.122 1.00 94.69 157 HIS A C 1
ATOM 1193 O O . HIS A 1 157 ? -13.287 5.960 -9.529 1.00 94.69 157 HIS A O 1
ATOM 1199 N N . TYR A 1 158 ? -13.686 3.782 -9.930 1.00 92.56 158 TYR A N 1
ATOM 1200 C CA . TYR A 1 158 ? -13.899 3.901 -11.364 1.00 92.56 158 TYR A CA 1
ATOM 1201 C C . TYR A 1 158 ? -15.364 4.232 -11.648 1.00 92.56 158 TYR A C 1
ATOM 1203 O O . TYR A 1 158 ? -16.280 3.674 -11.036 1.00 92.56 158 TYR A O 1
ATOM 1211 N N . ASP A 1 159 ? -15.583 5.153 -12.580 1.00 86.12 159 ASP A N 1
ATOM 1212 C CA . ASP A 1 159 ? -16.909 5.510 -13.077 1.00 86.12 159 ASP A CA 1
ATOM 1213 C C . ASP A 1 159 ? -17.179 4.718 -14.358 1.00 86.12 159 ASP A C 1
ATOM 1215 O O . ASP A 1 159 ? -16.630 5.039 -15.410 1.00 86.12 159 ASP A O 1
ATOM 1219 N N . GLN A 1 160 ? -18.002 3.670 -14.272 1.00 77.06 160 GLN A N 1
ATOM 1220 C CA . GLN A 1 160 ? -18.354 2.837 -15.430 1.00 77.06 160 GLN A CA 1
ATOM 1221 C C . GLN A 1 160 ? -19.564 3.382 -16.206 1.00 77.06 160 GLN A C 1
ATOM 1223 O O . GLN A 1 160 ? -20.134 2.690 -17.050 1.00 77.06 160 GLN A O 1
ATOM 1228 N N . GLY A 1 161 ? -19.976 4.623 -15.929 1.00 72.44 161 GLY A N 1
ATOM 1229 C CA . GLY A 1 161 ? -21.173 5.217 -16.508 1.00 72.44 161 GLY A CA 1
ATOM 1230 C C . GLY A 1 161 ? -22.466 4.670 -15.895 1.00 72.44 161 GLY A C 1
ATOM 1231 O O . GLY A 1 161 ? -22.478 3.730 -15.100 1.00 72.44 161 GLY A O 1
ATOM 1232 N N . ILE A 1 162 ? -23.592 5.313 -16.232 1.00 76.69 162 ILE A N 1
ATOM 1233 C CA . ILE A 1 162 ? -24.947 4.925 -15.776 1.00 76.69 162 ILE A CA 1
ATOM 1234 C C . ILE A 1 162 ? -25.037 4.843 -14.230 1.00 76.69 162 ILE A C 1
ATOM 1236 O O . ILE A 1 162 ? -25.777 4.052 -13.656 1.00 76.69 162 ILE A O 1
ATOM 1240 N N . GLY A 1 163 ? -24.245 5.657 -13.524 1.00 75.06 163 GLY A N 1
ATOM 1241 C CA . GLY A 1 163 ? -24.212 5.688 -12.058 1.00 75.06 163 GLY A CA 1
ATOM 1242 C C . GLY A 1 163 ? -23.542 4.479 -11.391 1.00 75.06 163 GLY A C 1
ATOM 1243 O O . GLY A 1 163 ? -23.528 4.419 -10.160 1.00 75.06 163 GLY A O 1
ATOM 1244 N N . ARG A 1 164 ? -22.961 3.538 -12.152 1.00 76.75 164 ARG A N 1
ATOM 1245 C CA . ARG A 1 164 ? -22.211 2.407 -11.598 1.00 76.75 164 ARG A CA 1
ATOM 1246 C C . ARG A 1 164 ? -20.799 2.849 -11.221 1.00 76.75 164 ARG A C 1
ATOM 1248 O O . ARG A 1 164 ? -20.018 3.272 -12.070 1.00 76.75 164 ARG A O 1
ATOM 1255 N N . LYS A 1 165 ? -20.470 2.710 -9.937 1.00 84.12 165 LYS A N 1
ATOM 1256 C CA . LYS A 1 165 ? -19.124 2.932 -9.406 1.00 84.12 165 LYS A CA 1
ATOM 1257 C C . LYS A 1 165 ? -18.530 1.606 -8.968 1.00 84.12 165 LYS A C 1
ATOM 1259 O O . LYS A 1 165 ? -19.146 0.892 -8.181 1.00 84.12 165 LYS A O 1
ATOM 1264 N N . GLU A 1 166 ? -17.343 1.302 -9.459 1.00 90.12 166 GLU A N 1
ATOM 1265 C CA . GLU A 1 166 ? -16.539 0.178 -8.984 1.00 90.12 166 GLU A CA 1
ATOM 1266 C C . GLU A 1 166 ? -15.419 0.727 -8.107 1.00 90.12 166 GLU A C 1
ATOM 1268 O O . GLU A 1 166 ? -14.850 1.770 -8.422 1.00 90.12 166 GLU A O 1
ATOM 1273 N N . SER A 1 167 ? -15.131 0.098 -6.968 1.00 92.69 167 SER A N 1
ATOM 1274 C CA . SER A 1 167 ? -14.023 0.572 -6.143 1.00 92.69 167 SER A CA 1
ATOM 1275 C C . SER A 1 167 ? -12.689 0.119 -6.719 1.00 92.69 167 SER A C 1
ATOM 1277 O O . SER A 1 167 ? -12.543 -1.031 -7.111 1.00 92.69 167 SER A O 1
ATOM 1279 N N . ALA A 1 168 ? -11.718 1.030 -6.743 1.00 94.06 168 ALA A N 1
ATOM 1280 C CA . ALA A 1 168 ? -10.349 0.717 -7.123 1.00 94.06 168 ALA A CA 1
ATOM 1281 C C . ALA A 1 168 ? -9.502 0.254 -5.924 1.00 94.06 168 ALA A C 1
ATOM 1283 O O . ALA A 1 168 ? -8.497 -0.423 -6.119 1.00 94.06 168 ALA A O 1
ATOM 1284 N N . ASN A 1 169 ? -9.863 0.652 -4.697 1.00 95.94 169 ASN A N 1
ATOM 1285 C CA . ASN A 1 169 ? -9.058 0.406 -3.495 1.00 95.94 169 ASN A CA 1
ATOM 1286 C C . ASN A 1 169 ? -9.879 0.316 -2.193 1.00 95.94 169 ASN A C 1
ATOM 1288 O O . ASN A 1 169 ? -9.386 0.696 -1.133 1.00 95.94 169 ASN A O 1
ATOM 1292 N N . ILE A 1 170 ? -11.138 -0.117 -2.271 1.00 94.31 170 ILE A N 1
ATOM 1293 C CA . ILE A 1 170 ? -11.972 -0.470 -1.117 1.00 94.31 170 ILE A CA 1
ATOM 1294 C C . ILE A 1 170 ? -12.569 -1.842 -1.392 1.00 94.31 170 ILE A C 1
ATOM 1296 O O . ILE A 1 170 ? -13.590 -1.977 -2.068 1.00 94.31 170 ILE A O 1
ATOM 1300 N N . ASN A 1 171 ? -11.923 -2.856 -0.835 1.00 92.38 171 ASN A N 1
ATOM 1301 C CA . ASN A 1 171 ? -12.322 -4.253 -0.947 1.00 92.38 171 ASN A CA 1
ATOM 1302 C C . ASN A 1 171 ? -12.843 -4.814 0.389 1.00 92.38 171 ASN A C 1
ATOM 1304 O O . ASN A 1 171 ? -13.173 -5.995 0.485 1.00 92.38 171 ASN A O 1
ATOM 1308 N N . THR A 1 172 ? -12.949 -3.967 1.419 1.00 88.50 172 THR A N 1
ATOM 1309 C CA . THR A 1 172 ? -13.464 -4.316 2.753 1.00 88.50 172 THR A CA 1
ATOM 1310 C C . THR A 1 172 ? -14.727 -3.521 3.100 1.00 88.50 172 THR A C 1
ATOM 1312 O O . THR A 1 172 ? -15.035 -2.502 2.480 1.00 88.50 172 THR A O 1
ATOM 1315 N N . LYS A 1 173 ? -15.469 -3.953 4.129 1.00 85.94 173 LYS A N 1
ATOM 1316 C CA . LYS A 1 173 ? -16.652 -3.234 4.640 1.00 85.94 173 LYS A CA 1
ATOM 1317 C C . LYS A 1 173 ? -16.314 -2.012 5.503 1.00 85.94 173 LYS A C 1
ATOM 1319 O O . LYS A 1 173 ? -17.222 -1.346 5.980 1.00 85.94 173 LYS A O 1
ATOM 1324 N N . GLN A 1 174 ? -15.036 -1.686 5.693 1.00 79.75 174 GLN A N 1
ATOM 1325 C CA . GLN A 1 174 ? -14.584 -0.712 6.694 1.00 79.75 174 GLN A CA 1
ATOM 1326 C C . GLN A 1 174 ? -14.596 0.762 6.221 1.00 79.75 174 GLN A C 1
ATOM 1328 O O . GLN A 1 174 ? -13.913 1.602 6.809 1.00 79.75 174 GLN A O 1
ATOM 1333 N N . SER A 1 175 ? -15.335 1.072 5.144 1.00 77.88 175 SER A N 1
ATOM 1334 C CA . SER A 1 175 ? -15.563 2.415 4.562 1.00 77.88 175 SER A CA 1
ATOM 1335 C C . SER A 1 175 ? -14.323 3.316 4.406 1.00 77.88 175 SER A C 1
ATOM 1337 O O . SER A 1 175 ? -14.425 4.544 4.402 1.00 77.88 175 SER A O 1
ATOM 1339 N N . ALA A 1 176 ? -13.141 2.724 4.262 1.00 89.56 176 ALA A N 1
ATOM 1340 C CA . ALA A 1 176 ? -11.866 3.403 4.070 1.00 89.56 176 ALA A CA 1
ATOM 1341 C C . ALA A 1 176 ? -11.051 2.666 3.002 1.00 89.56 176 ALA A C 1
ATOM 1343 O O . ALA A 1 176 ? -11.328 1.506 2.704 1.00 89.56 176 ALA A O 1
ATOM 1344 N N . SER A 1 177 ? -10.048 3.340 2.438 1.00 95.38 177 SER A N 1
ATOM 1345 C CA . SER A 1 177 ? -9.111 2.712 1.504 1.00 95.38 177 SER A CA 1
ATOM 1346 C C . SER A 1 177 ? -8.395 1.526 2.147 1.00 95.38 177 SER A C 1
ATOM 1348 O O . SER A 1 177 ? -8.047 1.559 3.333 1.00 95.38 177 SER A O 1
ATOM 1350 N N . ASP A 1 178 ? -8.125 0.504 1.342 1.00 95.62 178 ASP A N 1
ATOM 1351 C CA . ASP A 1 178 ? -7.474 -0.731 1.770 1.00 95.62 178 ASP A CA 1
ATOM 1352 C C . ASP A 1 178 ? -6.126 -0.444 2.441 1.00 95.62 178 ASP A C 1
ATOM 1354 O O . ASP A 1 178 ? -5.814 -1.041 3.467 1.00 95.62 178 ASP A O 1
ATOM 1358 N N . PHE A 1 179 ? -5.369 0.546 1.947 1.00 96.62 179 PHE A N 1
ATOM 1359 C CA . PHE A 1 179 ? -4.116 0.970 2.572 1.00 96.62 179 PHE A CA 1
ATOM 1360 C C . PHE A 1 179 ? -4.311 1.456 4.014 1.00 96.62 179 PHE A C 1
ATOM 1362 O O . PHE A 1 179 ? -3.546 1.078 4.898 1.00 96.62 179 PHE A O 1
ATOM 1369 N N . ARG A 1 180 ? -5.332 2.284 4.287 1.00 95.12 180 ARG A N 1
ATOM 1370 C CA . ARG A 1 180 ? -5.592 2.787 5.649 1.00 95.12 180 ARG A CA 1
ATOM 1371 C C . ARG A 1 180 ? -6.062 1.679 6.579 1.00 95.12 180 ARG A C 1
ATOM 1373 O O . ARG A 1 180 ? -5.679 1.679 7.747 1.00 95.12 180 ARG A O 1
ATOM 1380 N N . VAL A 1 181 ? -6.893 0.774 6.066 1.00 93.31 181 VAL A N 1
ATOM 1381 C CA . VAL A 1 181 ? -7.380 -0.387 6.818 1.00 93.31 181 VAL A CA 1
ATOM 1382 C C . VAL A 1 181 ? -6.204 -1.282 7.201 1.00 93.31 181 VAL A C 1
ATOM 1384 O O . VAL A 1 181 ? -5.974 -1.494 8.390 1.00 93.31 181 VAL A O 1
ATOM 1387 N N . ALA A 1 182 ? -5.401 -1.693 6.217 1.00 94.50 182 ALA A N 1
ATOM 1388 C CA . ALA A 1 182 ? -4.240 -2.552 6.419 1.00 94.50 182 ALA A CA 1
ATOM 1389 C C . ALA A 1 182 ? -3.177 -1.901 7.315 1.00 94.50 182 ALA A C 1
ATOM 1391 O O . ALA A 1 182 ? -2.624 -2.559 8.190 1.00 94.50 182 ALA A O 1
ATOM 1392 N N . LEU A 1 183 ? -2.904 -0.600 7.151 1.00 95.12 183 LEU A N 1
ATOM 1393 C CA . LEU A 1 183 ? -1.942 0.113 7.993 1.00 95.12 183 LEU A CA 1
ATOM 1394 C C . LEU A 1 183 ? -2.389 0.172 9.455 1.00 95.12 183 LEU A C 1
ATOM 1396 O O . LEU A 1 183 ? -1.573 -0.033 10.351 1.00 95.12 183 LEU A O 1
ATOM 1400 N N . ARG A 1 184 ? -3.669 0.462 9.711 1.00 92.62 184 ARG A N 1
ATOM 1401 C CA . ARG A 1 184 ? -4.197 0.488 11.078 1.00 92.62 184 ARG A CA 1
ATOM 1402 C C . ARG A 1 184 ? -4.083 -0.893 11.720 1.00 92.62 184 ARG A C 1
ATOM 1404 O O . ARG A 1 184 ? -3.535 -0.988 12.810 1.00 92.62 184 ARG A O 1
ATOM 1411 N N . GLU A 1 185 ? -4.544 -1.936 11.030 1.00 92.06 185 GLU A N 1
ATOM 1412 C CA . GLU A 1 185 ? -4.463 -3.319 11.521 1.00 92.06 185 GLU A CA 1
ATOM 1413 C C . GLU A 1 185 ? -3.010 -3.729 11.788 1.00 92.06 185 GLU A C 1
ATOM 1415 O O . GLU A 1 185 ? -2.703 -4.260 12.850 1.00 92.06 185 GLU A O 1
ATOM 1420 N N . MET A 1 186 ? -2.091 -3.377 10.888 1.00 93.94 186 MET A N 1
ATOM 1421 C CA . MET A 1 186 ? -0.664 -3.633 11.054 1.00 93.94 186 MET A CA 1
ATOM 1422 C C . MET A 1 186 ? -0.073 -2.942 12.292 1.00 93.94 186 MET A C 1
ATOM 1424 O O . MET A 1 186 ? 0.730 -3.548 12.988 1.00 93.94 186 MET A O 1
ATOM 1428 N N . ILE A 1 187 ? -0.435 -1.688 12.581 1.00 93.38 187 ILE A N 1
ATOM 1429 C CA . ILE A 1 187 ? 0.072 -0.971 13.767 1.00 93.38 187 ILE A CA 1
ATOM 1430 C C . ILE A 1 187 ? -0.533 -1.538 15.056 1.00 93.38 187 ILE A C 1
ATOM 1432 O O . ILE A 1 187 ? 0.160 -1.639 16.065 1.00 93.38 187 ILE A O 1
ATOM 1436 N N . GLU A 1 188 ? -1.812 -1.915 15.030 1.00 90.69 188 GLU A N 1
ATOM 1437 C CA . GLU A 1 188 ? -2.489 -2.535 16.175 1.00 90.69 188 GLU A CA 1
ATOM 1438 C C . GLU A 1 188 ? -1.917 -3.933 16.489 1.00 90.69 188 GLU A C 1
ATOM 1440 O O . GLU A 1 188 ? -1.867 -4.332 17.651 1.00 90.69 188 GLU A O 1
ATOM 1445 N N . GLU A 1 189 ? -1.448 -4.663 15.472 1.00 90.50 189 GLU A N 1
ATOM 1446 C CA . GLU A 1 189 ? -0.862 -6.003 15.610 1.00 90.50 189 GLU A CA 1
ATOM 1447 C C . GLU A 1 189 ? 0.662 -6.028 15.745 1.00 90.50 189 GLU A C 1
ATOM 1449 O O . GLU A 1 189 ? 1.214 -7.058 16.109 1.00 90.50 189 GLU A O 1
ATOM 1454 N N . LEU A 1 190 ? 1.374 -4.941 15.450 1.00 92.81 190 LEU A N 1
ATOM 1455 C CA . LEU A 1 190 ? 2.836 -4.879 15.538 1.00 92.81 190 LEU A CA 1
ATOM 1456 C C . LEU A 1 190 ? 3.241 -3.707 16.446 1.00 92.81 190 LEU A C 1
ATOM 1458 O O . LEU A 1 190 ? 3.630 -2.643 15.956 1.00 92.81 190 LEU A O 1
ATOM 1462 N N . PRO A 1 191 ? 3.181 -3.877 17.782 1.00 89.38 191 PRO A N 1
ATOM 1463 C CA . PRO A 1 191 ? 3.331 -2.774 18.736 1.00 89.38 191 PRO A CA 1
ATOM 1464 C C . PRO A 1 191 ? 4.719 -2.121 18.701 1.00 89.38 191 PRO A C 1
ATOM 1466 O O . PRO A 1 191 ? 4.871 -0.962 19.077 1.00 89.38 191 PRO A O 1
ATOM 1469 N N . ASN A 1 192 ? 5.729 -2.855 18.227 1.00 93.50 192 ASN A N 1
ATOM 1470 C CA . ASN A 1 192 ? 7.109 -2.389 18.122 1.00 93.50 192 ASN A CA 1
ATOM 1471 C C . ASN A 1 192 ? 7.506 -2.019 16.685 1.00 93.50 192 ASN A C 1
ATOM 1473 O O . ASN A 1 192 ? 8.698 -1.880 16.400 1.00 93.50 192 ASN A O 1
ATOM 1477 N N . LEU A 1 193 ? 6.539 -1.844 15.775 1.00 96.50 193 LEU A N 1
ATOM 1478 C CA . LEU A 1 193 ? 6.813 -1.475 14.390 1.00 96.50 193 LEU A CA 1
ATOM 1479 C C . LEU A 1 193 ? 7.453 -0.084 14.308 1.00 96.50 193 LEU A C 1
ATOM 1481 O O . LEU A 1 193 ? 6.858 0.927 14.674 1.00 96.50 193 LEU A O 1
ATOM 1485 N N . LYS A 1 194 ? 8.670 -0.024 13.764 1.00 96.56 194 LYS A N 1
ATOM 1486 C CA . LYS A 1 194 ? 9.447 1.218 13.614 1.00 96.56 194 LYS A CA 1
ATOM 1487 C C . LYS A 1 194 ? 9.643 1.618 12.162 1.00 96.56 194 LYS A C 1
ATOM 1489 O O . LYS A 1 194 ? 9.912 2.789 11.889 1.00 96.56 194 LYS A O 1
ATOM 1494 N N . SER A 1 195 ? 9.589 0.665 11.231 1.00 96.81 195 SER A N 1
ATOM 1495 C CA . SER A 1 195 ? 9.966 0.912 9.840 1.00 96.81 195 SER A CA 1
ATOM 1496 C C . SER A 1 195 ? 9.174 0.108 8.812 1.00 96.81 195 SER A C 1
ATOM 1498 O O . SER A 1 195 ? 8.712 -0.997 9.072 1.00 96.81 195 SER A O 1
ATOM 1500 N N . VAL A 1 196 ? 9.046 0.666 7.613 1.00 96.94 196 VAL A N 1
ATOM 1501 C CA . VAL A 1 196 ? 8.451 0.018 6.445 1.00 96.94 196 VAL A CA 1
ATOM 1502 C C . VAL A 1 196 ? 9.392 0.184 5.260 1.00 96.94 196 VAL A C 1
ATOM 1504 O O . VAL A 1 196 ? 9.832 1.293 4.955 1.00 96.94 196 VAL A O 1
ATOM 1507 N N . THR A 1 197 ? 9.662 -0.913 4.558 1.00 97.06 197 THR A N 1
ATOM 1508 C CA . THR A 1 197 ? 10.207 -0.866 3.200 1.00 97.06 197 THR A CA 1
ATOM 1509 C C . THR A 1 197 ? 9.042 -0.756 2.222 1.00 97.06 197 THR A C 1
ATOM 1511 O O . THR A 1 197 ? 8.294 -1.717 2.049 1.00 97.06 197 THR A O 1
ATOM 1514 N N . LEU A 1 198 ? 8.856 0.417 1.614 1.00 96.62 198 LEU A N 1
ATOM 1515 C CA . LEU A 1 198 ? 7.782 0.676 0.656 1.00 96.62 198 LEU A CA 1
ATOM 1516 C C . LEU A 1 198 ? 8.256 0.300 -0.749 1.00 96.62 198 LEU A C 1
ATOM 1518 O O . LEU A 1 198 ? 9.069 1.014 -1.339 1.00 96.62 198 LEU A O 1
ATOM 1522 N N . VAL A 1 199 ? 7.761 -0.822 -1.267 1.00 96.94 199 VAL A N 1
ATOM 1523 C CA . VAL A 1 199 ? 8.101 -1.308 -2.607 1.00 96.94 199 VAL A CA 1
ATOM 1524 C C . VAL A 1 199 ? 7.190 -0.642 -3.633 1.00 96.94 199 VAL A C 1
ATOM 1526 O O . VAL A 1 199 ? 5.977 -0.628 -3.445 1.00 96.94 199 VAL A O 1
ATOM 1529 N N . VAL A 1 200 ? 7.747 -0.104 -4.721 1.00 97.88 200 VAL A N 1
ATOM 1530 C CA . VAL A 1 200 ? 6.958 0.462 -5.832 1.00 97.88 200 VAL A CA 1
ATOM 1531 C C . VAL A 1 200 ? 7.594 0.088 -7.165 1.00 97.88 200 VAL A C 1
ATOM 1533 O O . VAL A 1 200 ? 8.794 0.295 -7.362 1.00 97.88 200 VAL A O 1
ATOM 1536 N N . SER A 1 201 ? 6.794 -0.469 -8.077 1.00 97.62 201 SER A N 1
ATOM 1537 C CA . SER A 1 201 ? 7.303 -1.145 -9.272 1.00 97.62 201 SER A CA 1
ATOM 1538 C C . SER A 1 201 ? 7.055 -0.393 -10.582 1.00 97.62 201 SER A C 1
ATOM 1540 O O . SER A 1 201 ? 5.940 0.058 -10.851 1.00 97.62 201 SER A O 1
ATOM 1542 N N . TRP A 1 202 ? 8.083 -0.324 -11.433 1.00 98.31 202 TRP A N 1
ATOM 1543 C CA . TRP A 1 202 ? 7.950 -0.129 -12.889 1.00 98.31 202 TRP A CA 1
ATOM 1544 C C . TRP A 1 202 ? 8.247 -1.445 -13.614 1.00 98.31 202 TRP A C 1
ATOM 1546 O O . TRP A 1 202 ? 8.669 -2.426 -12.996 1.00 98.31 202 TRP A O 1
ATOM 1556 N N . PHE A 1 203 ? 8.030 -1.465 -14.925 1.00 98.50 203 PHE A N 1
ATOM 1557 C CA . PHE A 1 203 ? 8.105 -2.671 -15.734 1.00 98.50 203 PHE A CA 1
ATOM 1558 C C . PHE A 1 203 ? 9.262 -2.624 -16.728 1.00 98.50 203 PHE A C 1
ATOM 1560 O O . PHE A 1 203 ? 9.431 -1.623 -17.421 1.00 98.50 203 PHE A O 1
ATOM 1567 N N . GLY A 1 204 ? 10.043 -3.705 -16.765 1.00 98.06 204 GLY A N 1
ATOM 1568 C CA . GLY A 1 204 ? 11.116 -3.959 -17.721 1.00 98.06 204 GLY A CA 1
ATOM 1569 C C . GLY A 1 204 ? 10.659 -4.890 -18.845 1.00 98.06 204 GLY A C 1
ATOM 1570 O O . GLY A 1 204 ? 10.034 -5.918 -18.579 1.00 98.06 204 GLY A O 1
ATOM 1571 N N . ASP A 1 205 ? 10.991 -4.561 -20.090 1.00 97.12 205 ASP A N 1
ATOM 1572 C CA . ASP A 1 205 ? 10.497 -5.257 -21.291 1.00 97.12 205 ASP A CA 1
ATOM 1573 C C . ASP A 1 205 ? 11.540 -6.122 -22.024 1.00 97.12 205 ASP A C 1
ATOM 1575 O O . ASP A 1 205 ? 11.164 -6.940 -22.862 1.00 97.12 205 ASP A O 1
ATOM 1579 N N . ASP A 1 206 ? 12.822 -6.076 -21.642 1.00 97.38 206 ASP A N 1
ATOM 1580 C CA . ASP A 1 206 ? 13.885 -6.920 -22.218 1.00 97.38 206 ASP A CA 1
ATOM 1581 C C . ASP A 1 206 ? 14.963 -7.290 -21.173 1.00 97.38 206 ASP A C 1
ATOM 1583 O O . ASP A 1 206 ? 15.303 -6.483 -20.309 1.00 97.38 206 ASP A O 1
ATOM 1587 N N . LEU A 1 207 ? 15.534 -8.498 -21.227 1.00 96.25 207 LEU A N 1
ATOM 1588 C CA . LEU A 1 207 ? 16.679 -8.904 -20.394 1.00 96.25 207 LEU A CA 1
ATOM 1589 C C . LEU A 1 207 ? 18.026 -8.358 -20.891 1.00 96.25 207 LEU A C 1
ATOM 1591 O O . LEU A 1 207 ? 19.012 -8.406 -20.160 1.00 96.25 207 LEU A O 1
ATOM 1595 N N . ARG A 1 208 ? 18.110 -7.839 -22.114 1.00 95.12 208 ARG A N 1
ATOM 1596 C CA . ARG A 1 208 ? 19.333 -7.260 -22.678 1.00 95.12 208 ARG A CA 1
ATOM 1597 C C . ARG A 1 208 ? 19.394 -5.790 -22.290 1.00 95.12 208 ARG A C 1
ATOM 1599 O O . ARG A 1 208 ? 18.582 -4.996 -22.752 1.00 95.12 208 ARG A O 1
ATOM 1606 N N . CYS A 1 209 ? 20.361 -5.397 -21.469 1.00 94.06 209 CYS A N 1
ATOM 1607 C CA . CYS A 1 209 ? 20.403 -4.063 -20.871 1.00 94.06 209 CYS A CA 1
ATOM 1608 C C . CYS A 1 209 ? 20.431 -2.929 -21.912 1.00 94.06 209 CYS A C 1
ATOM 1610 O O . CYS A 1 209 ? 19.783 -1.912 -21.705 1.00 94.06 209 CYS A O 1
ATOM 1612 N N . GLY A 1 210 ? 21.083 -3.124 -23.064 1.00 93.12 210 GLY A N 1
ATOM 1613 C CA . GLY A 1 210 ? 21.087 -2.143 -24.158 1.00 93.12 210 GLY A CA 1
ATOM 1614 C C . GLY A 1 210 ? 19.757 -1.989 -24.914 1.00 93.12 210 GLY A C 1
ATOM 1615 O O . GLY A 1 210 ? 19.638 -1.088 -25.737 1.00 93.12 210 GLY A O 1
ATOM 1616 N N . SER A 1 211 ? 18.774 -2.863 -24.678 1.00 95.25 211 SER A N 1
ATOM 1617 C CA . SER A 1 211 ? 17.431 -2.808 -25.286 1.00 95.25 211 SER A CA 1
ATOM 1618 C C . SER A 1 211 ? 16.303 -2.720 -24.254 1.00 95.25 211 SER A C 1
ATOM 1620 O O . SER A 1 211 ? 15.178 -2.411 -24.625 1.00 95.25 211 SER A O 1
ATOM 1622 N N . CYS A 1 212 ? 16.604 -2.971 -22.980 1.00 96.56 212 CYS A N 1
ATOM 1623 C CA . CYS A 1 212 ? 15.658 -2.926 -21.875 1.00 96.56 212 CYS A CA 1
ATOM 1624 C C . CYS A 1 212 ? 15.193 -1.494 -21.616 1.00 96.56 212 CYS A C 1
ATOM 1626 O O . CYS A 1 212 ? 16.000 -0.623 -21.282 1.00 96.56 212 CYS A O 1
ATOM 1628 N N . SER A 1 213 ? 13.887 -1.277 -21.711 1.00 96.94 213 SER A N 1
ATOM 1629 C CA . SER A 1 213 ? 13.230 -0.065 -21.249 1.00 96.94 213 SER A CA 1
ATOM 1630 C C . SER A 1 213 ? 12.533 -0.319 -19.911 1.00 96.94 213 SER A C 1
ATOM 1632 O O . SER A 1 213 ? 11.991 -1.397 -19.675 1.00 96.94 213 SER A O 1
ATOM 1634 N N . ILE A 1 214 ? 12.569 0.666 -19.008 1.00 98.00 214 ILE A N 1
ATOM 1635 C CA . ILE A 1 214 ? 11.909 0.608 -17.696 1.00 98.00 214 ILE A CA 1
ATOM 1636 C C . ILE A 1 214 ? 10.846 1.698 -17.648 1.00 98.00 214 ILE A C 1
ATOM 1638 O O . ILE A 1 214 ? 11.161 2.891 -17.710 1.00 98.00 214 ILE A O 1
ATOM 1642 N N . ARG A 1 215 ? 9.575 1.298 -17.565 1.00 97.00 215 ARG A N 1
ATOM 1643 C CA . ARG A 1 215 ? 8.434 2.200 -17.781 1.00 97.00 215 ARG A CA 1
ATOM 1644 C C . ARG A 1 215 ? 7.272 1.888 -16.839 1.00 97.00 215 ARG A C 1
ATOM 1646 O O . ARG A 1 215 ? 7.072 0.724 -16.486 1.00 97.00 215 ARG A O 1
ATOM 1653 N N . PRO A 1 216 ? 6.471 2.892 -16.450 1.00 97.56 216 PRO A N 1
ATOM 1654 C CA . PRO A 1 216 ? 5.233 2.633 -15.736 1.00 97.56 216 PRO A CA 1
ATOM 1655 C C . PRO A 1 216 ? 4.188 2.015 -16.673 1.00 97.56 216 PRO A C 1
ATOM 1657 O O . PRO A 1 216 ? 4.163 2.286 -17.881 1.00 97.56 216 PRO A O 1
ATOM 1660 N N . ALA A 1 217 ? 3.307 1.198 -16.105 1.00 98.00 217 ALA A N 1
ATOM 1661 C CA . ALA A 1 217 ? 2.220 0.564 -16.841 1.00 98.00 217 ALA A CA 1
ATOM 1662 C C . ALA A 1 217 ? 0.896 0.648 -16.080 1.00 98.00 217 ALA A C 1
ATOM 1664 O O . ALA A 1 217 ? 0.878 0.768 -14.857 1.00 98.00 217 ALA A O 1
ATOM 1665 N N . VAL A 1 218 ? -0.196 0.562 -16.830 1.00 98.25 218 VAL A N 1
ATOM 1666 C CA . VAL A 1 218 ? -1.578 0.522 -16.350 1.00 98.25 218 VAL A CA 1
ATOM 1667 C C . VAL A 1 218 ? -2.207 -0.829 -16.679 1.00 98.25 218 VAL A C 1
ATOM 1669 O O . VAL A 1 218 ? -1.779 -1.516 -17.605 1.00 98.25 218 VAL A O 1
ATOM 1672 N N . GLU A 1 219 ? -3.228 -1.211 -15.928 1.00 96.94 219 GLU A N 1
ATOM 1673 C CA . GLU A 1 219 ? -4.011 -2.437 -16.113 1.00 96.94 219 GLU A CA 1
ATOM 1674 C C . GLU A 1 219 ? -5.047 -2.281 -17.233 1.00 96.94 219 GLU A C 1
ATOM 1676 O O . GLU A 1 219 ? -5.432 -3.258 -17.869 1.00 96.94 219 GLU A O 1
ATOM 1681 N N . GLN A 1 220 ? -5.480 -1.043 -17.490 1.00 94.56 220 GLN A N 1
ATOM 1682 C CA . GLN A 1 220 ? -6.463 -0.690 -18.516 1.00 94.56 220 GLN A CA 1
ATOM 1683 C C . GLN A 1 220 ? -6.305 0.763 -18.991 1.00 94.56 220 GLN A C 1
ATOM 1685 O O . GLN A 1 220 ? -5.652 1.586 -18.337 1.00 94.56 220 GLN A O 1
ATOM 1690 N N . LYS A 1 221 ? -6.905 1.073 -20.147 1.00 95.38 221 LYS A N 1
ATOM 1691 C CA . LYS A 1 221 ? -6.841 2.387 -20.816 1.00 95.38 221 LYS A CA 1
ATOM 1692 C C . LYS A 1 221 ? -8.156 3.160 -20.810 1.00 95.38 221 LYS A C 1
ATOM 1694 O O . LYS A 1 221 ? -8.177 4.304 -21.240 1.00 95.38 221 LYS A O 1
ATOM 1699 N N . ASP A 1 222 ? -9.239 2.565 -20.355 1.00 92.12 222 ASP A N 1
ATOM 1700 C CA . ASP A 1 222 ? -10.592 3.057 -20.576 1.00 92.12 222 ASP A CA 1
ATOM 1701 C C . ASP A 1 222 ? -10.980 4.203 -19.636 1.00 92.12 222 ASP A C 1
ATOM 1703 O O . ASP A 1 222 ? -11.653 5.144 -20.059 1.00 92.12 222 ASP A O 1
ATOM 1707 N N . CYS A 1 223 ? -10.574 4.156 -18.362 1.00 92.38 223 CYS A N 1
ATOM 1708 C CA . CYS A 1 223 ? -11.014 5.151 -17.383 1.00 92.38 223 CYS A CA 1
ATOM 1709 C C . CYS A 1 223 ? -10.024 5.388 -16.241 1.00 92.38 223 CYS A C 1
ATOM 1711 O O . CYS A 1 223 ? -9.350 4.477 -15.774 1.00 92.38 223 CYS A O 1
ATOM 1713 N N . ASP A 1 224 ? -9.976 6.620 -15.743 1.00 94.69 224 ASP A N 1
ATOM 1714 C CA . ASP A 1 224 ? -9.271 6.949 -14.507 1.00 94.69 224 ASP A CA 1
ATOM 1715 C C . ASP A 1 224 ? -10.166 6.811 -13.275 1.00 94.69 224 ASP A C 1
ATOM 1717 O O . ASP A 1 224 ? -11.395 6.921 -13.334 1.00 94.69 224 ASP A O 1
ATOM 1721 N N . GLY A 1 225 ? -9.518 6.611 -12.132 1.00 94.44 225 GLY A N 1
ATOM 1722 C CA . GLY A 1 225 ? -10.143 6.702 -10.827 1.00 94.44 225 GLY A CA 1
ATOM 1723 C C . GLY A 1 225 ? -10.621 8.120 -10.499 1.00 94.44 225 GLY A C 1
ATOM 1724 O O . GLY A 1 225 ? -10.133 9.131 -11.004 1.00 94.44 225 GLY A O 1
ATOM 1725 N N . LYS A 1 226 ? -11.599 8.205 -9.598 1.00 93.62 226 LYS A N 1
ATOM 1726 C CA . LYS A 1 226 ? -12.064 9.452 -8.982 1.00 93.62 226 LYS A CA 1
ATOM 1727 C C . LYS A 1 226 ? -11.936 9.347 -7.459 1.00 93.62 226 LYS A C 1
ATOM 1729 O O . LYS A 1 226 ? -12.332 8.318 -6.913 1.00 93.62 226 LYS A O 1
ATOM 1734 N N . PRO A 1 227 ? -11.425 10.388 -6.771 1.00 93.94 227 PRO A N 1
ATOM 1735 C CA . PRO A 1 227 ? -11.019 11.690 -7.314 1.00 93.94 227 PRO A CA 1
ATOM 1736 C C . PRO A 1 227 ? -9.587 11.716 -7.890 1.00 93.94 227 PRO A C 1
ATOM 1738 O O . PRO A 1 227 ? -9.140 12.773 -8.327 1.00 93.94 227 PRO A O 1
ATOM 1741 N N . LEU A 1 228 ? -8.861 10.591 -7.869 1.00 93.75 228 LEU A N 1
ATOM 1742 C CA . LEU A 1 228 ? -7.457 10.525 -8.279 1.00 93.75 228 LEU A CA 1
ATOM 1743 C C . LEU A 1 228 ? -7.286 10.069 -9.733 1.00 93.75 228 LEU A C 1
ATOM 1745 O O . LEU A 1 228 ? -7.501 8.903 -10.054 1.00 93.75 228 LEU A O 1
ATOM 1749 N N . VAL A 1 229 ? -6.789 10.967 -10.582 1.00 94.69 229 VAL A N 1
ATOM 1750 C CA . VAL A 1 229 ? -6.347 10.634 -11.945 1.00 94.69 229 VAL A CA 1
ATOM 1751 C C . VAL A 1 229 ? -5.014 9.889 -11.879 1.00 94.69 229 VAL A C 1
ATOM 1753 O O . VAL A 1 229 ? -4.140 10.259 -11.091 1.00 94.69 229 VAL A O 1
ATOM 1756 N N . TRP A 1 230 ? -4.848 8.827 -12.670 1.00 96.94 230 TRP A N 1
ATOM 1757 C CA . TRP A 1 230 ? -3.579 8.109 -12.695 1.00 96.94 230 TRP A CA 1
ATOM 1758 C C . TRP A 1 230 ? -2.527 8.929 -13.446 1.00 96.94 230 TRP A C 1
ATOM 1760 O O . TRP A 1 230 ? -2.745 9.365 -14.576 1.00 96.94 230 TRP A O 1
ATOM 1770 N N . SER A 1 231 ? -1.368 9.129 -12.821 1.00 95.44 231 SER A N 1
ATOM 1771 C CA . SER A 1 231 ? -0.189 9.666 -13.492 1.00 95.44 231 SER A CA 1
ATOM 1772 C C . SER A 1 231 ? 1.086 9.221 -12.791 1.00 95.44 231 SER A C 1
ATOM 1774 O O . SER A 1 231 ? 1.130 9.129 -11.559 1.00 95.44 231 SER A O 1
ATOM 1776 N N . VAL A 1 232 ? 2.113 8.941 -13.594 1.00 95.50 232 VAL A N 1
ATOM 1777 C CA . VAL A 1 232 ? 3.459 8.588 -13.138 1.00 95.50 232 VAL A CA 1
ATOM 1778 C C . VAL A 1 232 ? 4.484 9.230 -14.062 1.00 95.50 232 VAL A C 1
ATOM 1780 O O . VAL A 1 232 ? 4.463 9.004 -15.271 1.00 95.50 232 VAL A O 1
ATOM 1783 N N . SER A 1 233 ? 5.420 10.000 -13.510 1.00 91.75 233 SER A N 1
ATOM 1784 C CA . SER A 1 233 ? 6.509 10.629 -14.287 1.00 91.75 233 SER A CA 1
ATOM 1785 C C . SER A 1 233 ? 5.997 11.511 -15.436 1.00 91.75 233 SER A C 1
ATOM 1787 O O . SER A 1 233 ? 6.561 11.529 -16.534 1.00 91.75 233 SER A O 1
ATOM 1789 N N . GLY A 1 234 ? 4.882 12.207 -15.195 1.00 88.44 234 GLY A N 1
ATOM 1790 C CA . GLY A 1 234 ? 4.186 13.048 -16.170 1.00 88.44 234 GLY A CA 1
ATOM 1791 C C . GLY A 1 234 ? 3.436 12.289 -17.271 1.00 88.44 234 GLY A C 1
ATOM 1792 O O . GLY A 1 234 ? 2.848 12.933 -18.136 1.00 88.44 234 GLY A O 1
ATOM 1793 N N . LEU A 1 235 ? 3.434 10.951 -17.261 1.00 92.75 235 LEU A N 1
ATOM 1794 C CA . LEU A 1 235 ? 2.582 10.166 -18.151 1.00 92.75 235 LEU A CA 1
ATOM 1795 C C . LEU A 1 235 ? 1.150 10.141 -17.645 1.00 92.75 235 LEU A C 1
ATOM 1797 O O . LEU A 1 235 ? 0.913 9.947 -16.452 1.00 92.75 235 LEU A O 1
ATOM 1801 N N . ASP A 1 236 ? 0.214 10.268 -18.573 1.00 94.50 236 ASP A N 1
ATOM 1802 C CA . ASP A 1 236 ? -1.178 9.912 -18.349 1.00 94.50 236 ASP A CA 1
ATOM 1803 C C . ASP A 1 236 ? -1.420 8.423 -18.644 1.00 94.50 236 ASP A C 1
ATOM 1805 O O . ASP A 1 236 ? -0.560 7.697 -19.166 1.00 94.50 236 ASP A O 1
ATOM 1809 N N . ARG A 1 237 ? -2.629 7.964 -18.313 1.00 95.75 237 ARG A N 1
ATOM 1810 C CA . ARG A 1 237 ? -3.065 6.589 -18.549 1.00 95.75 237 ARG A CA 1
ATOM 1811 C C . ARG A 1 237 ? -2.932 6.171 -20.008 1.00 95.75 237 ARG A C 1
ATOM 1813 O O . ARG A 1 237 ? -2.550 5.029 -20.253 1.00 95.75 237 ARG A O 1
ATOM 1820 N N . GLN A 1 238 ? -3.235 7.042 -20.973 1.00 96.19 238 GLN A N 1
ATOM 1821 C CA . GLN A 1 238 ? -3.210 6.688 -22.397 1.00 96.19 238 GLN A CA 1
ATOM 1822 C C . GLN A 1 238 ? -1.784 6.423 -22.877 1.00 96.19 238 GLN A C 1
ATOM 1824 O O . GLN A 1 238 ? -1.537 5.414 -23.539 1.00 96.19 238 GLN A O 1
ATOM 1829 N N . ALA A 1 239 ? -0.834 7.257 -22.461 1.00 94.62 239 ALA A N 1
ATOM 1830 C CA . ALA A 1 239 ? 0.565 7.176 -22.865 1.00 94.62 239 ALA A CA 1
ATOM 1831 C C . ALA A 1 239 ? 1.380 6.078 -22.148 1.00 94.62 239 ALA A C 1
ATOM 1833 O O . ALA A 1 239 ? 2.459 5.709 -22.621 1.00 94.62 239 ALA A O 1
ATOM 1834 N N . ALA A 1 240 ? 0.896 5.548 -21.018 1.00 96.12 240 ALA A N 1
ATOM 1835 C CA . ALA A 1 240 ? 1.561 4.469 -20.277 1.00 96.12 240 ALA A CA 1
ATOM 1836 C C . ALA A 1 240 ? 1.654 3.149 -21.070 1.00 96.12 240 ALA A C 1
ATOM 1838 O O . ALA A 1 240 ? 1.012 2.979 -22.104 1.00 96.12 240 ALA A O 1
ATOM 1839 N N . MET A 1 241 ? 2.406 2.158 -20.596 1.00 96.12 241 MET A N 1
ATOM 1840 C CA . MET A 1 241 ? 2.283 0.799 -21.151 1.00 96.12 241 MET A CA 1
ATOM 1841 C C . MET A 1 241 ? 1.030 0.106 -20.612 1.00 96.12 241 MET A C 1
ATOM 1843 O O . MET A 1 241 ? 0.518 0.498 -19.568 1.00 96.12 241 MET A O 1
ATOM 1847 N N . LEU A 1 242 ? 0.537 -0.917 -21.308 1.00 97.31 242 LEU A N 1
ATOM 1848 C CA . LEU A 1 242 ? -0.454 -1.831 -20.744 1.00 97.31 242 LEU A CA 1
ATOM 1849 C C . LEU A 1 242 ? 0.281 -3.029 -20.137 1.00 97.31 242 LEU A C 1
ATOM 1851 O O . LEU A 1 242 ? 1.175 -3.585 -20.778 1.00 97.31 242 LEU A O 1
ATOM 1855 N N . VAL A 1 243 ? -0.079 -3.422 -18.918 1.00 97.56 243 VAL A N 1
ATOM 1856 C CA . VAL A 1 243 ? 0.404 -4.678 -18.337 1.00 97.56 243 VAL A CA 1
ATOM 1857 C C . VAL A 1 243 ? -0.129 -5.842 -19.190 1.00 97.56 243 VAL A C 1
ATOM 1859 O O . VAL A 1 243 ? -1.317 -5.845 -19.522 1.00 97.56 243 VAL A O 1
ATOM 1862 N N . PRO A 1 244 ? 0.703 -6.832 -19.566 1.00 96.00 244 PRO A N 1
ATOM 1863 C CA . PRO A 1 244 ? 0.230 -7.994 -20.310 1.00 96.00 244 PRO A CA 1
ATOM 1864 C C . PRO A 1 244 ? -0.886 -8.731 -19.578 1.00 96.00 244 PRO A C 1
ATOM 1866 O O . PRO A 1 244 ? -0.958 -8.721 -18.347 1.00 96.00 244 PRO A O 1
ATOM 1869 N N . THR A 1 245 ? -1.730 -9.416 -20.340 1.00 95.62 245 THR A N 1
ATOM 1870 C CA . THR A 1 245 ? -2.819 -10.214 -19.780 1.00 95.62 245 THR A CA 1
ATOM 1871 C C . THR A 1 245 ? -2.574 -11.701 -19.990 1.00 95.62 245 THR A C 1
ATOM 1873 O O . THR A 1 245 ? -2.013 -12.113 -21.003 1.00 95.62 245 THR A O 1
ATOM 1876 N N . LEU A 1 246 ? -3.007 -12.500 -19.020 1.00 92.44 246 LEU A N 1
ATOM 1877 C CA . LEU A 1 246 ? -3.092 -13.952 -19.085 1.00 92.44 246 LEU A CA 1
ATOM 1878 C C . LEU A 1 246 ? -4.514 -14.338 -18.665 1.00 92.44 246 LEU A C 1
ATOM 1880 O O . LEU A 1 246 ? -5.015 -13.840 -17.657 1.00 92.44 246 LEU A O 1
ATOM 1884 N N . ASP A 1 247 ? -5.197 -15.148 -19.474 1.00 92.25 247 ASP A N 1
ATOM 1885 C CA . ASP A 1 247 ? -6.601 -15.537 -19.262 1.00 92.25 247 ASP A CA 1
ATOM 1886 C C . ASP A 1 247 ? -7.553 -14.345 -19.019 1.00 92.25 247 ASP A C 1
ATOM 1888 O O . ASP A 1 247 ? -8.464 -14.388 -18.189 1.00 92.25 247 ASP A O 1
ATOM 1892 N N . GLY A 1 248 ? -7.326 -13.241 -19.741 1.00 91.00 248 GLY A N 1
ATOM 1893 C CA . GLY A 1 248 ? -8.143 -12.026 -19.660 1.00 91.00 248 GLY A CA 1
ATOM 1894 C C . GLY A 1 248 ? -7.915 -11.174 -18.407 1.00 91.00 248 GLY A C 1
ATOM 1895 O O . GLY A 1 248 ? -8.681 -10.242 -18.171 1.00 91.00 248 GLY A O 1
ATOM 1896 N N . ARG A 1 249 ? -6.883 -11.465 -17.604 1.00 93.19 249 ARG A N 1
ATOM 1897 C CA . ARG A 1 249 ? -6.513 -10.685 -16.413 1.00 93.19 249 ARG A CA 1
ATOM 1898 C C . ARG A 1 249 ? -5.082 -10.159 -16.516 1.00 93.19 249 ARG A C 1
ATOM 1900 O O . ARG A 1 249 ? -4.231 -10.876 -17.039 1.00 93.19 249 ARG A O 1
ATOM 1907 N N . PRO A 1 250 ? -4.785 -8.949 -16.014 1.00 95.19 250 PRO A N 1
ATOM 1908 C CA . PRO A 1 250 ? -3.412 -8.463 -15.915 1.00 95.19 250 PRO A CA 1
ATOM 1909 C C . PRO A 1 250 ? -2.525 -9.436 -15.126 1.00 95.19 250 PRO A C 1
ATOM 1911 O O . PRO A 1 250 ? -2.927 -9.930 -14.072 1.00 95.19 250 PRO A O 1
ATOM 1914 N N . VAL A 1 251 ? -1.309 -9.699 -15.614 1.00 94.75 251 VAL A N 1
ATOM 1915 C CA . VAL A 1 251 ? -0.339 -10.574 -14.918 1.00 94.75 251 VAL A CA 1
ATOM 1916 C C . VAL A 1 251 ? 0.208 -9.944 -13.631 1.00 94.75 251 VAL A C 1
ATOM 1918 O O . VAL A 1 251 ? 0.635 -10.652 -12.721 1.00 94.75 251 VAL A O 1
ATOM 1921 N N . TYR A 1 252 ? 0.164 -8.613 -13.548 1.00 96.19 252 TYR A N 1
ATOM 1922 C CA . TYR A 1 252 ? 0.496 -7.803 -12.379 1.00 96.19 252 TYR A CA 1
ATOM 1923 C C . TYR A 1 252 ? -0.531 -6.681 -12.216 1.00 96.19 252 TYR A C 1
ATOM 1925 O O . TYR A 1 252 ? -1.199 -6.306 -13.179 1.00 96.19 252 TYR A O 1
ATOM 1933 N N . GLY A 1 253 ? -0.599 -6.088 -11.022 1.00 96.56 253 GLY A N 1
ATOM 1934 C CA . GLY A 1 253 ? -1.214 -4.767 -10.889 1.00 96.56 253 GLY A CA 1
ATOM 1935 C C . GLY A 1 253 ? -0.376 -3.700 -11.603 1.00 96.56 253 GLY A C 1
ATOM 1936 O O . GLY A 1 253 ? 0.821 -3.892 -11.810 1.00 96.56 253 GLY A O 1
ATOM 1937 N N . GLY A 1 254 ? -0.974 -2.564 -11.950 1.00 97.62 254 GLY A N 1
ATOM 1938 C CA . GLY A 1 254 ? -0.289 -1.441 -12.593 1.00 97.62 254 GLY A CA 1
ATOM 1939 C C . GLY A 1 254 ? 0.693 -0.734 -11.656 1.00 97.62 254 GLY A C 1
ATOM 1940 O O . GLY A 1 254 ? 0.774 -1.016 -10.460 1.00 97.62 254 GLY A O 1
ATOM 1941 N N . THR A 1 255 ? 1.458 0.219 -12.177 1.00 98.56 255 THR A N 1
ATOM 1942 C CA . THR A 1 255 ? 2.330 1.058 -11.350 1.00 98.56 255 THR A CA 1
ATOM 1943 C C . THR A 1 255 ? 1.470 1.948 -10.443 1.00 98.56 255 THR A C 1
ATOM 1945 O O . THR A 1 255 ? 0.596 2.648 -10.964 1.00 98.56 255 THR A O 1
ATOM 1948 N N . PRO A 1 256 ? 1.705 1.974 -9.115 1.00 98.00 256 PRO A N 1
ATOM 1949 C CA . PRO A 1 256 ? 1.024 2.910 -8.225 1.00 98.00 256 PRO A CA 1
ATOM 1950 C C . PRO A 1 256 ? 1.242 4.353 -8.683 1.00 98.00 256 PRO A C 1
ATOM 1952 O O . PRO A 1 256 ? 2.373 4.746 -8.973 1.00 98.00 256 PRO A O 1
ATOM 1955 N N . CYS A 1 257 ? 0.175 5.148 -8.765 1.00 96.62 257 CYS A N 1
ATOM 1956 C CA . CYS A 1 257 ? 0.283 6.532 -9.217 1.00 96.62 257 CYS A CA 1
ATOM 1957 C C . CYS A 1 257 ? 1.111 7.375 -8.237 1.00 96.62 257 CYS A C 1
ATOM 1959 O O . CYS A 1 257 ? 1.076 7.134 -7.025 1.00 96.62 257 CYS A O 1
ATOM 1961 N N . ASP A 1 258 ? 1.801 8.402 -8.742 1.00 95.88 258 ASP A N 1
ATOM 1962 C CA . ASP A 1 258 ? 2.688 9.260 -7.938 1.00 95.88 258 ASP A CA 1
ATOM 1963 C C . ASP A 1 258 ? 1.964 9.822 -6.701 1.00 95.88 258 ASP A C 1
ATOM 1965 O O . ASP A 1 258 ? 2.489 9.813 -5.585 1.00 95.88 258 ASP A O 1
ATOM 1969 N N . HIS A 1 259 ? 0.701 10.216 -6.885 1.00 95.06 259 HIS A N 1
ATOM 1970 C CA . HIS A 1 259 ? -0.154 10.732 -5.822 1.00 95.06 259 HIS A CA 1
ATOM 1971 C C . HIS A 1 259 ? -0.342 9.729 -4.676 1.00 95.06 259 HIS A C 1
ATOM 1973 O O . HIS A 1 259 ? -0.226 10.099 -3.507 1.00 95.06 259 HIS A O 1
ATOM 1979 N N . SER A 1 260 ? -0.622 8.463 -5.004 1.00 96.56 260 SER A N 1
ATOM 1980 C CA . SER A 1 260 ? -0.847 7.402 -4.016 1.00 96.56 260 SER A CA 1
ATOM 1981 C C . SER A 1 260 ? 0.420 7.087 -3.220 1.00 96.56 260 SER A C 1
ATOM 1983 O O . SER A 1 260 ? 0.367 6.915 -2.006 1.00 96.56 260 SER A O 1
ATOM 1985 N N . VAL A 1 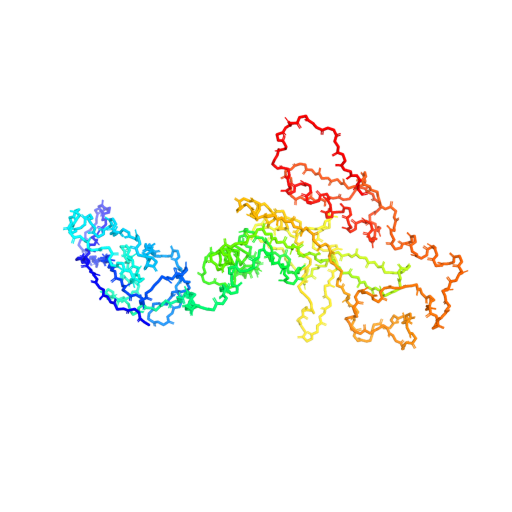261 ? 1.582 7.111 -3.878 1.00 96.56 261 VAL A N 1
ATOM 1986 C CA . VAL A 1 261 ? 2.883 6.915 -3.229 1.00 96.56 261 VAL A CA 1
ATOM 1987 C C . VAL A 1 261 ? 3.163 8.038 -2.227 1.00 96.56 261 VAL A C 1
ATOM 1989 O O . VAL A 1 261 ? 3.580 7.773 -1.098 1.00 96.56 261 VAL A O 1
ATOM 1992 N N . VAL A 1 262 ? 2.894 9.293 -2.603 1.00 95.06 262 VAL A N 1
ATOM 1993 C CA . VAL A 1 262 ? 3.047 10.447 -1.702 1.00 95.06 262 VAL A CA 1
ATOM 1994 C C . VAL A 1 262 ? 2.106 10.340 -0.500 1.00 95.06 262 VAL A C 1
ATOM 1996 O O . VAL A 1 262 ? 2.530 10.609 0.626 1.00 95.06 262 VAL A O 1
ATOM 1999 N N . GLU A 1 263 ? 0.849 9.937 -0.710 1.00 95.69 263 GLU A N 1
ATOM 2000 C CA . GLU A 1 263 ? -0.107 9.701 0.378 1.00 95.69 263 GLU A CA 1
ATOM 2001 C C . GLU A 1 263 ? 0.376 8.623 1.352 1.00 95.69 263 GLU A C 1
ATOM 2003 O O . GLU A 1 263 ? 0.394 8.874 2.558 1.00 95.69 263 GLU A O 1
ATOM 2008 N N . ALA A 1 264 ? 0.830 7.473 0.847 1.00 96.56 264 ALA A N 1
ATOM 2009 C CA . ALA A 1 264 ? 1.348 6.385 1.672 1.00 96.56 264 ALA A CA 1
ATOM 2010 C C . ALA A 1 264 ? 2.558 6.811 2.512 1.00 96.56 264 ALA A C 1
ATOM 2012 O O . ALA A 1 264 ? 2.583 6.582 3.721 1.00 96.56 264 ALA A O 1
ATOM 2013 N N . ILE A 1 265 ? 3.554 7.470 1.903 1.00 96.00 265 ILE A N 1
ATOM 2014 C CA . ILE A 1 265 ? 4.750 7.937 2.623 1.00 96.00 265 ILE A CA 1
ATOM 2015 C C . ILE A 1 265 ? 4.363 8.929 3.728 1.00 96.00 265 ILE A C 1
ATOM 2017 O O . ILE A 1 265 ? 4.898 8.852 4.836 1.00 96.00 265 ILE A O 1
ATOM 2021 N N . ARG A 1 266 ? 3.444 9.860 3.446 1.00 95.50 266 ARG A N 1
ATOM 2022 C CA . ARG A 1 266 ? 2.999 10.863 4.424 1.00 95.50 266 ARG A CA 1
ATOM 2023 C C . ARG A 1 266 ? 2.198 10.239 5.564 1.00 95.50 266 ARG A C 1
ATOM 2025 O O . ARG A 1 266 ? 2.436 10.610 6.710 1.00 95.50 266 ARG A O 1
ATOM 2032 N N . GLU A 1 267 ? 1.311 9.286 5.284 1.00 96.12 267 GLU A N 1
ATOM 2033 C CA . GLU A 1 267 ? 0.554 8.581 6.328 1.00 96.12 267 GLU A CA 1
ATOM 2034 C C . GLU A 1 267 ? 1.468 7.708 7.195 1.00 96.12 267 GLU A C 1
ATOM 2036 O O . GLU A 1 267 ? 1.366 7.744 8.414 1.00 96.12 267 GLU A O 1
ATOM 2041 N N . LEU A 1 268 ? 2.430 6.990 6.612 1.00 95.88 268 LEU A N 1
ATOM 2042 C CA . LEU A 1 268 ? 3.411 6.230 7.398 1.00 95.88 268 LEU A CA 1
ATOM 2043 C C . LEU A 1 268 ? 4.216 7.151 8.330 1.00 95.88 268 LEU A C 1
ATOM 2045 O O . LEU A 1 268 ? 4.352 6.882 9.525 1.00 95.88 268 LEU A O 1
ATOM 2049 N N . LYS A 1 269 ? 4.693 8.288 7.811 1.00 94.88 269 LYS A N 1
ATOM 2050 C CA . LYS A 1 269 ? 5.439 9.274 8.604 1.00 94.88 269 LYS A CA 1
ATOM 2051 C C . LYS A 1 269 ? 4.588 9.941 9.684 1.00 94.88 269 LYS A C 1
ATOM 2053 O O . LYS A 1 269 ? 5.108 10.188 10.769 1.00 94.88 269 LYS A O 1
ATOM 2058 N N . SER A 1 270 ? 3.306 10.216 9.426 1.00 95.25 270 SER A N 1
ATOM 2059 C CA . SER A 1 270 ? 2.401 10.813 10.424 1.00 95.25 270 SER A CA 1
ATOM 2060 C C . SER A 1 270 ? 2.196 9.900 11.640 1.00 95.25 270 SER A C 1
ATOM 2062 O O . SER A 1 270 ? 1.941 10.389 12.738 1.00 95.25 270 SER A O 1
ATOM 2064 N N . ARG A 1 271 ? 2.393 8.586 11.463 1.00 94.50 271 ARG A N 1
ATOM 2065 C CA . ARG A 1 271 ? 2.388 7.562 12.521 1.00 94.50 271 ARG A CA 1
ATOM 2066 C C . ARG A 1 271 ? 3.757 7.328 13.171 1.00 94.50 271 ARG A C 1
ATOM 2068 O O . ARG A 1 271 ? 3.884 6.435 13.998 1.00 94.50 271 ARG A O 1
ATOM 2075 N N . GLY A 1 272 ? 4.786 8.094 12.800 1.00 94.75 272 GLY A N 1
ATOM 2076 C CA . GLY A 1 272 ? 6.149 7.930 13.316 1.00 94.75 272 GLY A CA 1
ATOM 2077 C C . GLY A 1 272 ? 6.924 6.751 12.712 1.00 94.75 272 GLY A C 1
ATOM 2078 O O . GLY A 1 272 ? 8.014 6.435 13.190 1.00 94.75 272 GLY A O 1
ATOM 2079 N N . ILE A 1 273 ? 6.406 6.118 11.655 1.00 96.25 273 ILE A N 1
ATOM 2080 C CA . ILE A 1 273 ? 7.043 4.970 11.001 1.00 96.25 273 ILE A CA 1
ATOM 2081 C C . ILE A 1 273 ? 8.083 5.467 9.993 1.00 96.25 273 ILE A C 1
ATOM 2083 O O . ILE A 1 273 ? 7.800 6.288 9.115 1.00 96.25 273 ILE A O 1
ATOM 2087 N N . LYS A 1 274 ? 9.311 4.950 10.093 1.00 96.19 274 LYS A N 1
ATOM 2088 C CA . LYS A 1 274 ? 10.390 5.243 9.141 1.00 96.19 274 LYS A CA 1
ATOM 2089 C C . LYS A 1 274 ? 10.115 4.545 7.814 1.00 96.19 274 LYS A C 1
ATOM 2091 O O . LYS A 1 274 ? 9.821 3.357 7.793 1.00 96.19 274 LYS A O 1
ATOM 2096 N N . VAL A 1 275 ? 10.270 5.259 6.704 1.00 95.88 275 VAL A N 1
ATOM 2097 C CA . VAL A 1 275 ? 10.035 4.697 5.369 1.00 95.88 275 VAL A CA 1
ATOM 2098 C C . VAL A 1 275 ? 11.350 4.566 4.618 1.00 95.88 275 VAL A C 1
ATOM 2100 O O . VAL A 1 275 ? 12.020 5.567 4.367 1.00 95.88 275 VAL A O 1
ATOM 2103 N N . THR A 1 276 ? 11.681 3.341 4.223 1.00 95.69 276 THR A N 1
ATOM 2104 C CA . THR A 1 276 ? 12.719 3.048 3.234 1.00 95.69 276 THR A CA 1
ATOM 2105 C C . THR A 1 276 ? 12.036 2.813 1.898 1.00 95.69 276 THR A C 1
ATOM 2107 O O . THR A 1 276 ? 11.304 1.842 1.732 1.00 95.69 276 THR A O 1
ATOM 2110 N N . PHE A 1 277 ? 12.2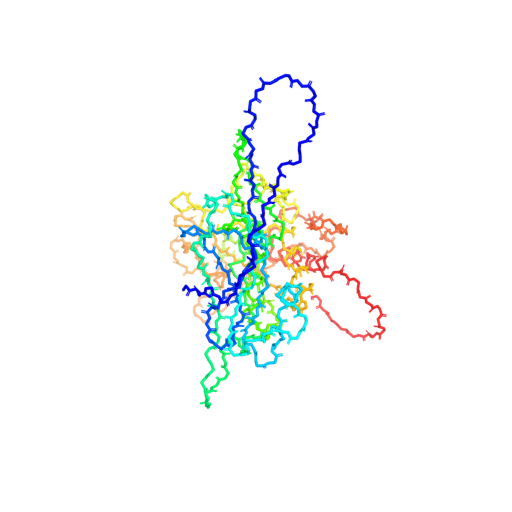44 3.709 0.939 1.00 96.38 277 PHE A N 1
ATOM 2111 C CA . PHE A 1 277 ? 11.678 3.537 -0.393 1.00 96.38 277 PHE A CA 1
ATOM 2112 C C . PHE A 1 277 ? 12.492 2.517 -1.194 1.00 96.38 277 PHE A C 1
ATOM 2114 O O . PHE A 1 277 ? 13.718 2.613 -1.250 1.00 96.38 277 PHE A O 1
ATOM 2121 N N . TYR A 1 278 ? 11.818 1.554 -1.820 1.00 95.38 278 TYR A N 1
ATOM 2122 C CA . TYR A 1 278 ? 12.452 0.494 -2.595 1.00 95.38 278 TYR A CA 1
ATOM 2123 C C . TYR A 1 278 ? 11.888 0.455 -4.024 1.00 95.38 278 TYR A C 1
ATOM 2125 O O . TYR A 1 278 ? 10.842 -0.158 -4.263 1.00 95.38 278 TYR A O 1
ATOM 2133 N N . PRO A 1 279 ? 12.561 1.109 -4.990 1.00 95.81 279 PRO A N 1
ATOM 2134 C CA . PRO A 1 279 ? 12.151 1.064 -6.385 1.00 95.81 279 PRO A CA 1
ATOM 2135 C C . PRO A 1 279 ? 12.400 -0.344 -6.943 1.00 95.81 279 PRO A C 1
ATOM 2137 O O . PRO A 1 279 ? 13.505 -0.883 -6.847 1.00 95.81 279 PRO A O 1
ATOM 2140 N N . PHE A 1 280 ? 11.370 -0.951 -7.528 1.00 96.50 280 PHE A N 1
ATOM 2141 C CA . PHE A 1 280 ? 11.402 -2.330 -8.011 1.00 96.50 280 PHE A CA 1
ATOM 2142 C C . PHE A 1 280 ? 11.123 -2.435 -9.513 1.00 96.50 280 PHE A C 1
ATOM 2144 O O . PHE A 1 280 ? 10.405 -1.619 -10.086 1.00 96.50 280 PHE A O 1
ATOM 2151 N N . ILE A 1 281 ? 11.696 -3.451 -10.159 1.00 97.88 281 ILE A N 1
ATOM 2152 C CA . ILE A 1 281 ? 11.474 -3.728 -11.583 1.00 97.88 281 ILE A CA 1
ATOM 2153 C C . ILE A 1 281 ? 10.790 -5.084 -11.698 1.00 97.88 281 ILE A C 1
ATOM 2155 O O . ILE A 1 281 ? 11.334 -6.094 -11.246 1.00 97.88 281 ILE A O 1
ATOM 2159 N N . LEU A 1 282 ? 9.614 -5.107 -12.312 1.00 97.75 282 LEU A N 1
ATOM 2160 C CA . LEU A 1 282 ? 8.927 -6.331 -12.712 1.00 97.75 282 LEU A CA 1
ATOM 2161 C C . LEU A 1 282 ? 9.142 -6.561 -14.203 1.00 97.75 282 LEU A C 1
ATOM 2163 O O . LEU A 1 282 ? 9.043 -5.630 -14.992 1.00 97.75 282 LEU A O 1
ATOM 2167 N N . MET A 1 283 ? 9.450 -7.788 -14.598 1.00 97.88 283 MET A N 1
ATOM 2168 C CA . MET A 1 283 ? 9.670 -8.117 -16.005 1.00 97.88 283 MET A CA 1
ATOM 2169 C C . MET A 1 283 ? 8.364 -8.621 -16.623 1.00 97.88 283 MET A C 1
ATOM 2171 O O . MET A 1 283 ? 7.654 -9.389 -15.979 1.00 97.88 283 MET A O 1
ATOM 2175 N N . ILE A 1 284 ? 8.034 -8.187 -17.842 1.00 96.81 284 ILE A N 1
ATOM 2176 C CA . ILE A 1 284 ? 6.700 -8.394 -18.444 1.00 96.81 284 ILE A CA 1
ATOM 2177 C C . ILE A 1 284 ? 6.692 -9.267 -19.706 1.00 96.81 284 ILE A C 1
ATOM 2179 O O . ILE A 1 284 ? 5.701 -9.304 -20.430 1.00 96.81 284 ILE A O 1
ATOM 2183 N N . GLN A 1 285 ? 7.774 -9.983 -19.997 1.00 96.69 285 GLN A N 1
ATOM 2184 C CA . GLN A 1 285 ? 7.805 -10.926 -21.113 1.00 96.69 285 GLN A CA 1
ATOM 2185 C C . GLN A 1 285 ? 6.799 -12.054 -20.863 1.00 96.69 285 GLN A C 1
ATOM 2187 O O . GLN A 1 285 ? 6.779 -12.644 -19.785 1.00 96.69 285 GLN A O 1
ATOM 2192 N N . THR A 1 286 ? 5.978 -12.368 -21.859 1.00 96.00 286 THR A N 1
ATOM 2193 C CA . THR A 1 286 ? 5.051 -13.511 -21.846 1.00 96.00 286 THR A CA 1
ATOM 2194 C C . THR A 1 286 ? 5.567 -14.618 -22.767 1.00 96.00 286 THR A C 1
ATOM 2196 O O . THR A 1 286 ? 6.566 -14.430 -23.464 1.00 96.00 286 THR A O 1
ATOM 2199 N N . GLU A 1 287 ? 4.945 -15.796 -22.744 1.00 95.25 287 GLU A N 1
ATOM 2200 C CA . GLU A 1 287 ? 5.276 -16.864 -23.697 1.00 95.25 287 GLU A CA 1
ATOM 2201 C C . GLU A 1 287 ? 5.069 -16.393 -25.146 1.00 95.25 287 GLU A C 1
ATOM 2203 O O . GLU A 1 287 ? 4.094 -15.703 -25.447 1.00 95.25 287 GLU A O 1
ATOM 2208 N N . GLY A 1 288 ? 5.983 -16.757 -26.048 1.00 95.25 288 GLY A N 1
ATOM 2209 C CA . GLY A 1 288 ? 5.939 -16.338 -27.448 1.00 95.25 288 GLY A CA 1
ATOM 2210 C C . GLY A 1 288 ? 6.383 -14.891 -27.684 1.00 95.25 288 GLY A C 1
ATOM 2211 O O . GLY A 1 288 ? 6.003 -14.297 -28.694 1.00 95.25 288 GLY A O 1
ATOM 2212 N N . ASN A 1 289 ? 7.159 -14.296 -26.768 1.00 95.62 289 ASN A N 1
ATOM 2213 C CA . ASN A 1 289 ? 7.638 -12.915 -26.906 1.00 95.62 289 ASN A CA 1
ATOM 2214 C C . ASN A 1 289 ? 8.636 -12.722 -28.063 1.00 95.62 289 ASN A C 1
ATOM 2216 O O . ASN A 1 289 ? 8.816 -11.592 -28.517 1.00 95.62 289 ASN A O 1
ATOM 2220 N N . GLY A 1 290 ? 9.294 -13.788 -28.534 1.00 96.38 290 GLY A N 1
ATOM 2221 C CA . GLY A 1 290 ? 10.226 -13.741 -29.663 1.00 96.38 290 GLY A CA 1
ATOM 2222 C C . GLY A 1 290 ? 11.479 -12.883 -29.442 1.00 96.38 290 GLY A C 1
ATOM 2223 O O . GLY A 1 290 ? 12.220 -12.629 -30.396 1.00 96.38 290 GLY A O 1
ATOM 2224 N N . LEU A 1 291 ? 11.739 -12.415 -28.216 1.00 96.50 291 LEU A N 1
ATOM 2225 C CA . LEU A 1 291 ? 12.916 -11.611 -27.902 1.00 96.50 291 LEU A CA 1
ATOM 2226 C C . LEU A 1 291 ? 14.154 -12.511 -27.827 1.00 96.50 291 LEU A C 1
ATOM 2228 O O . LEU A 1 291 ? 14.102 -13.549 -27.168 1.00 96.50 291 LEU A O 1
ATOM 2232 N N . PRO A 1 292 ? 15.300 -12.111 -28.411 1.00 94.62 292 PRO A N 1
ATOM 2233 C CA . PRO A 1 292 ? 16.545 -12.856 -28.267 1.00 94.62 292 PRO A CA 1
ATOM 2234 C C . PRO A 1 292 ? 16.915 -13.069 -26.795 1.00 94.62 292 PRO A C 1
ATOM 2236 O O . PRO A 1 292 ? 17.014 -12.102 -26.034 1.00 94.62 292 PRO A O 1
ATOM 2239 N N . ASP A 1 293 ? 17.145 -14.325 -26.405 1.00 92.62 293 ASP A N 1
ATOM 2240 C CA . ASP A 1 293 ? 17.551 -14.664 -25.044 1.00 92.62 293 ASP A CA 1
ATOM 2241 C C . ASP A 1 293 ? 19.062 -14.468 -24.858 1.00 92.62 293 ASP A C 1
ATOM 2243 O O . ASP A 1 293 ? 19.854 -15.199 -25.467 1.00 92.62 293 ASP A O 1
ATOM 2247 N N . PRO A 1 294 ? 19.506 -13.545 -23.985 1.00 90.44 294 PRO A N 1
ATOM 2248 C CA . PRO A 1 294 ? 20.924 -13.420 -23.677 1.00 90.44 294 PRO A CA 1
ATOM 2249 C C . PRO A 1 294 ? 21.499 -14.668 -22.990 1.00 90.44 294 PRO A C 1
ATOM 2251 O O . PRO A 1 294 ? 22.716 -14.773 -22.888 1.00 90.44 294 PRO A O 1
ATOM 2254 N N . TYR A 1 295 ? 20.679 -15.625 -22.542 1.00 89.44 295 TYR A N 1
ATOM 2255 C CA . TYR A 1 295 ? 21.127 -16.889 -21.947 1.00 89.44 295 TYR A CA 1
ATOM 2256 C C . TYR A 1 295 ? 21.122 -18.085 -22.914 1.00 89.44 295 TYR A C 1
ATOM 2258 O O . TYR A 1 295 ? 21.504 -19.187 -22.515 1.00 89.44 295 TYR A O 1
ATOM 2266 N N . GLY A 1 296 ? 20.794 -17.870 -24.193 1.00 88.31 296 GLY A N 1
ATOM 2267 C CA . GLY A 1 296 ? 20.909 -18.876 -25.255 1.00 88.31 296 GLY A CA 1
ATOM 2268 C C . GLY A 1 296 ? 19.681 -19.766 -25.465 1.00 88.31 296 GLY A C 1
ATOM 2269 O O . GLY A 1 296 ? 19.765 -20.728 -26.228 1.00 88.31 296 GLY A O 1
ATOM 2270 N N . GLY A 1 297 ? 18.560 -19.469 -24.811 1.00 90.75 297 GLY A N 1
ATOM 2271 C CA . GLY A 1 297 ? 17.252 -20.025 -25.137 1.00 90.75 297 GLY A CA 1
ATOM 2272 C C . GLY A 1 297 ? 16.703 -19.529 -26.485 1.00 90.75 297 GLY A C 1
ATOM 2273 O O . GLY A 1 297 ? 17.274 -18.631 -27.110 1.00 90.75 297 GLY A O 1
ATOM 2274 N N . PRO A 1 298 ? 15.591 -20.122 -26.960 1.00 94.06 298 PRO A N 1
ATOM 2275 C CA . PRO A 1 298 ? 14.948 -19.717 -28.213 1.00 94.06 298 PRO A CA 1
ATOM 2276 C C . PRO A 1 298 ? 14.335 -18.311 -28.134 1.00 94.06 298 PRO A C 1
ATOM 2278 O O . PRO A 1 298 ? 14.330 -17.588 -29.125 1.00 94.06 298 PRO A O 1
ATOM 2281 N N . GLU A 1 299 ? 13.853 -17.932 -26.953 1.00 96.06 299 GLU A N 1
ATOM 2282 C CA . GLU A 1 299 ? 13.342 -16.609 -26.608 1.00 96.06 299 GLU A CA 1
ATOM 2283 C C . GLU A 1 299 ? 13.523 -16.363 -25.103 1.00 96.06 299 GLU A C 1
ATOM 2285 O O . GLU A 1 299 ? 13.855 -17.288 -24.351 1.00 96.06 299 GLU A O 1
ATOM 2290 N N . GLN A 1 300 ? 13.323 -15.126 -24.649 1.00 96.44 300 GLN A N 1
ATOM 2291 C CA . GLN A 1 300 ? 13.397 -14.805 -23.223 1.00 96.44 300 GLN A CA 1
ATOM 2292 C C . GLN A 1 300 ? 12.309 -15.550 -22.441 1.00 96.44 300 GLN A C 1
ATOM 2294 O O . GLN A 1 300 ? 11.178 -15.685 -22.902 1.00 96.44 300 GLN A O 1
ATOM 2299 N N . ALA A 1 301 ? 12.645 -16.035 -21.243 1.00 96.44 301 ALA A N 1
ATOM 2300 C CA . ALA A 1 301 ? 11.696 -16.763 -20.400 1.00 96.44 301 ALA A CA 1
ATOM 2301 C C . ALA A 1 301 ? 10.478 -15.896 -20.022 1.00 96.44 301 ALA A C 1
ATOM 2303 O O . ALA A 1 301 ? 10.611 -14.684 -19.882 1.00 96.44 301 ALA A O 1
ATOM 2304 N N . CYS A 1 302 ? 9.321 -16.528 -19.804 1.00 96.56 302 CYS A N 1
ATOM 2305 C CA . CYS A 1 302 ? 8.108 -15.866 -19.317 1.00 96.56 302 CYS A CA 1
ATOM 2306 C C . CYS A 1 302 ? 8.313 -15.318 -17.891 1.00 96.56 302 CYS A C 1
ATOM 2308 O O . CYS A 1 302 ? 8.812 -16.033 -17.019 1.00 96.56 302 CYS A O 1
ATOM 2310 N N . LEU A 1 303 ? 7.942 -14.051 -17.674 1.00 96.00 303 LEU A N 1
ATOM 2311 C CA . LEU A 1 303 ? 8.044 -13.293 -16.419 1.00 96.00 303 LEU A CA 1
ATOM 2312 C C . LEU A 1 303 ? 9.382 -13.520 -15.682 1.00 96.00 303 LEU A C 1
ATOM 2314 O O . LEU A 1 303 ? 9.411 -13.965 -14.529 1.00 96.00 303 LEU A O 1
ATOM 2318 N N . PRO A 1 304 ? 10.526 -13.261 -16.344 1.00 96.44 304 PRO A N 1
ATOM 2319 C CA . PRO A 1 304 ? 11.827 -13.623 -15.819 1.00 96.44 304 PRO A CA 1
ATOM 2320 C C . PRO A 1 304 ? 12.186 -12.769 -14.599 1.00 96.44 304 PRO A C 1
ATOM 2322 O O . PRO A 1 304 ? 11.765 -11.627 -14.435 1.00 96.44 304 PRO A O 1
ATOM 2325 N N . TRP A 1 305 ? 13.045 -13.288 -13.725 1.00 94.00 305 TRP A N 1
ATOM 2326 C CA . TRP A 1 305 ? 13.545 -12.484 -12.613 1.00 94.00 305 TRP A CA 1
ATOM 2327 C C . TRP A 1 305 ? 14.434 -11.336 -13.121 1.00 94.00 305 TRP A C 1
ATOM 2329 O O . TRP A 1 305 ? 15.421 -11.588 -13.810 1.00 94.00 305 TRP A O 1
ATOM 2339 N N . ARG A 1 306 ? 14.156 -10.089 -12.706 1.00 94.94 306 ARG A N 1
ATOM 2340 C CA . ARG A 1 306 ? 14.925 -8.876 -13.076 1.00 94.94 306 ARG A CA 1
ATOM 2341 C C . ARG A 1 306 ? 16.443 -8.989 -12.880 1.00 94.94 306 ARG A C 1
ATOM 2343 O O . ARG A 1 306 ? 17.206 -8.340 -13.582 1.00 94.94 306 ARG A O 1
ATOM 2350 N N . GLY A 1 307 ? 16.896 -9.818 -11.933 1.00 93.69 307 GLY A N 1
ATOM 2351 C CA . GLY A 1 307 ? 18.324 -10.069 -11.697 1.00 93.69 307 GLY A CA 1
ATOM 2352 C C . GLY A 1 307 ? 19.031 -10.775 -12.860 1.00 93.69 307 GLY A C 1
ATOM 2353 O O . GLY A 1 307 ? 20.246 -10.940 -12.824 1.00 93.69 307 GLY A O 1
ATOM 2354 N N . ARG A 1 308 ? 18.278 -11.183 -13.889 1.00 93.88 308 ARG A N 1
ATOM 2355 C CA . ARG A 1 308 ? 18.775 -11.719 -15.157 1.00 93.88 308 ARG A CA 1
ATOM 2356 C C . ARG A 1 308 ? 19.002 -10.650 -16.236 1.00 93.88 308 ARG A C 1
ATOM 2358 O O . ARG A 1 308 ? 19.358 -11.005 -17.353 1.00 93.88 308 ARG A O 1
ATOM 2365 N N . ILE A 1 309 ? 18.796 -9.360 -15.955 1.00 94.75 309 ILE A N 1
ATOM 2366 C CA . ILE A 1 309 ? 19.177 -8.315 -16.915 1.00 94.75 309 ILE A CA 1
ATOM 2367 C C . ILE A 1 309 ? 20.703 -8.352 -17.104 1.00 94.75 309 ILE A C 1
ATOM 2369 O O . ILE A 1 309 ? 21.464 -8.299 -16.136 1.00 94.75 309 ILE A O 1
ATOM 2373 N N . THR A 1 310 ? 21.162 -8.466 -18.348 1.00 92.50 310 THR A N 1
ATOM 2374 C CA . THR A 1 310 ? 22.575 -8.644 -18.707 1.00 92.50 310 THR A CA 1
ATOM 2375 C C . THR A 1 310 ? 22.887 -8.061 -20.092 1.00 92.50 310 THR A C 1
ATOM 2377 O O . THR A 1 310 ? 22.002 -7.524 -20.749 1.00 92.50 310 THR A O 1
ATOM 2380 N N . SER A 1 311 ? 24.141 -8.110 -20.545 1.00 89.69 311 SER A N 1
ATOM 2381 C CA . SER A 1 311 ? 24.502 -7.666 -21.899 1.00 89.69 311 SER A CA 1
ATOM 2382 C C . SER A 1 311 ? 23.933 -8.592 -22.975 1.00 89.69 311 SER A C 1
ATOM 2384 O O . SER A 1 311 ? 23.752 -9.786 -22.746 1.00 89.69 311 SER A O 1
ATOM 2386 N N . SER A 1 312 ? 23.715 -8.069 -24.183 1.00 87.25 312 SER A N 1
ATOM 2387 C CA . SER A 1 312 ? 23.216 -8.846 -25.329 1.00 87.25 312 SER A CA 1
ATOM 2388 C C . SER A 1 312 ? 24.132 -10.018 -25.701 1.00 87.25 312 SER A C 1
ATOM 2390 O O . SER A 1 312 ? 23.686 -11.027 -26.246 1.00 87.25 312 SER A O 1
ATOM 2392 N N . ILE A 1 313 ? 25.417 -9.898 -25.361 1.00 73.75 313 ILE A N 1
ATOM 2393 C CA . ILE A 1 313 ? 26.411 -10.958 -25.465 1.00 73.75 313 ILE A CA 1
ATOM 2394 C C . ILE A 1 313 ? 26.515 -11.644 -24.093 1.00 73.75 313 ILE A C 1
ATOM 2396 O O . ILE A 1 313 ? 27.029 -11.016 -23.161 1.00 73.75 313 ILE A O 1
ATOM 2400 N N . PRO A 1 314 ? 26.086 -12.911 -23.941 1.00 60.88 314 PRO A N 1
ATOM 2401 C CA . PRO A 1 314 ? 26.227 -13.638 -22.686 1.00 60.88 314 PRO A CA 1
ATOM 2402 C C . PRO A 1 314 ? 27.668 -13.644 -22.183 1.00 60.88 314 PRO A C 1
ATOM 2404 O O . PRO A 1 314 ? 28.612 -13.903 -22.940 1.00 60.88 314 PRO A O 1
ATOM 2407 N N . ALA A 1 315 ? 27.839 -13.498 -20.870 1.00 59.19 315 ALA A N 1
ATOM 2408 C CA . ALA A 1 315 ? 29.047 -13.974 -20.217 1.00 59.19 315 ALA A CA 1
ATOM 2409 C C . ALA A 1 315 ? 29.096 -15.503 -20.356 1.00 59.19 315 ALA A C 1
ATOM 2411 O O . ALA A 1 315 ? 28.445 -16.235 -19.611 1.00 59.19 315 ALA A O 1
ATOM 2412 N N . ARG A 1 316 ? 29.848 -16.011 -21.340 1.00 57.12 316 ARG A N 1
ATOM 2413 C CA . ARG A 1 316 ? 30.149 -17.448 -21.415 1.00 57.12 316 ARG A CA 1
ATOM 2414 C C . ARG A 1 316 ? 30.862 -17.846 -20.124 1.00 57.12 316 ARG A C 1
ATOM 2416 O O . ARG A 1 316 ? 31.729 -17.101 -19.664 1.00 57.12 316 ARG A O 1
ATOM 2423 N N . GLN A 1 317 ? 30.494 -18.998 -19.558 1.00 50.34 317 GLN A N 1
ATOM 2424 C CA . GLN A 1 317 ? 31.058 -19.529 -18.311 1.00 50.34 317 GLN A CA 1
ATOM 2425 C C . GLN A 1 317 ? 32.570 -19.249 -18.214 1.00 50.34 317 GLN A C 1
ATOM 2427 O O . GLN A 1 317 ? 33.363 -19.770 -18.995 1.00 50.34 317 GLN A O 1
ATOM 2432 N N . GLY A 1 318 ? 32.956 -18.368 -17.286 1.00 51.16 318 GLY A N 1
ATOM 2433 C CA . GLY A 1 318 ? 34.355 -18.060 -16.978 1.00 51.16 318 GLY A CA 1
ATOM 2434 C C . GLY A 1 318 ? 35.036 -16.945 -17.786 1.00 51.16 318 GLY A C 1
ATOM 2435 O O . GLY A 1 318 ? 36.207 -16.672 -17.524 1.00 51.16 318 GLY A O 1
ATOM 2436 N N . ARG A 1 319 ? 34.369 -16.256 -18.726 1.00 50.16 319 ARG A N 1
ATOM 2437 C CA . ARG A 1 319 ? 34.976 -15.111 -19.437 1.00 50.16 319 ARG A CA 1
ATOM 2438 C C . ARG A 1 319 ? 34.031 -13.915 -19.502 1.00 50.16 319 ARG A C 1
ATOM 2440 O O . ARG A 1 319 ? 33.020 -13.946 -20.196 1.00 50.16 319 ARG A O 1
ATOM 2447 N N . ALA A 1 320 ? 34.402 -12.834 -18.813 1.00 54.44 320 ALA A N 1
ATOM 2448 C CA . ALA A 1 320 ? 33.736 -11.549 -18.979 1.00 54.44 320 ALA A CA 1
ATOM 2449 C C . ALA A 1 320 ? 33.864 -11.101 -20.450 1.00 54.44 320 ALA A C 1
ATOM 2451 O O . ALA A 1 320 ? 34.987 -11.110 -20.976 1.00 54.44 320 ALA A O 1
ATOM 2452 N N . PRO A 1 321 ? 32.767 -10.713 -21.123 1.00 54.47 321 PRO A N 1
ATOM 2453 C CA . PRO A 1 321 ? 32.834 -10.122 -22.451 1.00 54.47 321 PRO A CA 1
ATOM 2454 C C . PRO A 1 321 ? 33.556 -8.769 -22.346 1.00 54.47 321 PRO A C 1
ATOM 2456 O O . PRO A 1 321 ? 32.968 -7.742 -22.036 1.00 54.47 321 PRO A O 1
ATOM 2459 N N . ARG A 1 322 ? 34.878 -8.764 -22.557 1.00 52.22 322 ARG A N 1
ATOM 2460 C CA . ARG A 1 322 ? 35.719 -7.552 -22.602 1.00 52.22 322 ARG A CA 1
ATOM 2461 C C . ARG A 1 322 ? 35.662 -6.887 -23.982 1.00 52.22 322 ARG A C 1
ATOM 2463 O O . ARG A 1 322 ? 36.696 -6.555 -24.553 1.00 52.22 322 ARG A O 1
ATOM 2470 N N . SER A 1 323 ? 34.467 -6.745 -24.547 1.00 57.09 323 SER A N 1
ATOM 2471 C CA . SER A 1 323 ? 34.256 -5.989 -25.783 1.00 57.09 323 SER A CA 1
ATOM 2472 C C . SER A 1 323 ? 33.691 -4.615 -25.451 1.00 57.09 323 SER A C 1
ATOM 2474 O O . SER A 1 323 ? 32.800 -4.503 -24.610 1.00 57.09 323 SER A O 1
ATOM 2476 N N . THR A 1 324 ? 34.170 -3.588 -26.148 1.00 58.28 324 THR A N 1
ATOM 2477 C CA . THR A 1 324 ? 33.697 -2.192 -26.086 1.00 58.28 324 THR A CA 1
ATOM 2478 C C . THR A 1 324 ? 32.169 -2.064 -26.121 1.00 58.28 324 THR A C 1
ATOM 2480 O O . THR A 1 324 ? 31.617 -1.222 -25.424 1.00 58.28 324 THR A O 1
ATOM 2483 N N . ASN A 1 325 ? 31.482 -2.981 -26.809 1.00 75.44 325 ASN A N 1
ATOM 2484 C CA . ASN A 1 325 ? 30.024 -2.990 -26.948 1.00 75.44 325 ASN A CA 1
ATOM 2485 C C . ASN A 1 325 ? 29.258 -3.138 -25.617 1.00 75.44 325 ASN A C 1
ATOM 2487 O O . ASN A 1 325 ? 28.171 -2.592 -25.485 1.00 75.44 325 ASN A O 1
ATOM 2491 N N . VAL A 1 326 ? 29.814 -3.817 -24.603 1.00 84.25 326 VAL A N 1
ATOM 2492 C CA . VAL A 1 326 ? 29.119 -3.998 -23.309 1.00 84.25 326 VAL A CA 1
ATOM 2493 C C . VAL A 1 326 ? 29.038 -2.682 -22.538 1.00 84.25 326 VAL A C 1
ATOM 2495 O O . VAL A 1 326 ? 28.051 -2.415 -21.858 1.00 84.25 326 VAL A O 1
ATOM 2498 N N . HIS A 1 327 ? 30.068 -1.839 -22.648 1.00 87.31 327 HIS A N 1
ATOM 2499 C CA . HIS A 1 327 ? 30.065 -0.534 -21.994 1.00 87.31 327 HIS A CA 1
ATOM 2500 C C . HIS A 1 327 ? 28.968 0.370 -22.566 1.00 87.31 327 HIS A C 1
ATOM 2502 O O . HIS A 1 327 ? 28.260 1.023 -21.802 1.00 87.31 327 HIS A O 1
ATOM 2508 N N . ASP A 1 328 ? 28.794 0.361 -23.888 1.00 90.31 328 ASP A N 1
ATOM 2509 C CA . ASP A 1 328 ? 27.764 1.152 -24.560 1.00 90.31 328 ASP A CA 1
ATOM 2510 C C . ASP A 1 328 ? 26.349 0.655 -24.232 1.00 90.31 328 ASP A C 1
ATOM 2512 O O . ASP A 1 328 ? 25.467 1.473 -23.977 1.00 90.31 328 ASP A O 1
ATOM 2516 N N . GLU A 1 329 ? 26.135 -0.662 -24.139 1.00 92.94 329 GLU A N 1
ATOM 2517 C CA . GLU A 1 329 ? 24.854 -1.238 -23.701 1.00 92.94 329 GLU A CA 1
ATOM 2518 C C . GLU A 1 329 ? 24.503 -0.841 -22.263 1.00 92.94 329 GLU A C 1
ATOM 2520 O O . GLU A 1 329 ? 23.388 -0.398 -21.990 1.00 92.94 329 GLU A O 1
ATOM 2525 N N . VAL A 1 330 ? 25.467 -0.928 -21.340 1.00 93.06 330 VAL A N 1
ATOM 2526 C CA . VAL A 1 330 ? 25.270 -0.484 -19.953 1.00 93.06 330 VAL A CA 1
ATOM 2527 C C . VAL A 1 330 ? 25.002 1.021 -19.907 1.00 93.06 330 VAL A C 1
ATOM 2529 O O . VAL A 1 330 ? 24.098 1.469 -19.204 1.00 93.06 330 VAL A O 1
ATOM 2532 N N . LYS A 1 331 ? 25.745 1.822 -20.678 1.00 93.94 331 LYS A N 1
ATOM 2533 C CA . LYS A 1 331 ? 25.519 3.268 -20.773 1.00 93.94 331 LYS A CA 1
ATOM 2534 C C . LYS A 1 331 ? 24.121 3.585 -21.312 1.00 93.94 331 LYS A C 1
ATOM 2536 O O . LYS A 1 331 ? 23.492 4.513 -20.811 1.00 93.94 331 LYS A O 1
ATOM 2541 N N . CYS A 1 332 ? 23.634 2.815 -22.283 1.00 93.31 332 CYS A N 1
ATOM 2542 C CA . CYS A 1 332 ? 22.279 2.926 -22.814 1.00 93.31 332 CYS A CA 1
ATOM 2543 C C . CYS A 1 332 ? 21.225 2.591 -21.747 1.00 93.31 332 CYS A C 1
ATOM 2545 O O . CYS A 1 332 ? 20.313 3.387 -21.546 1.00 93.31 332 CYS A O 1
ATOM 2547 N N . PHE A 1 333 ? 21.414 1.514 -20.976 1.00 95.56 333 PHE A N 1
ATOM 2548 C CA . PHE A 1 333 ? 20.520 1.131 -19.876 1.00 95.56 333 PHE A CA 1
ATOM 2549 C C . PHE A 1 333 ? 20.370 2.222 -18.805 1.00 95.56 333 PHE A C 1
ATOM 2551 O O . PHE A 1 333 ? 19.273 2.496 -18.316 1.00 95.56 333 PHE A O 1
ATOM 2558 N N . PHE A 1 334 ? 21.480 2.873 -18.437 1.00 95.94 334 PHE A N 1
ATOM 2559 C CA . PHE A 1 334 ? 21.455 4.013 -17.516 1.00 95.94 334 PHE A CA 1
ATOM 2560 C C . PHE A 1 334 ? 20.901 5.292 -18.157 1.00 95.94 334 PHE A C 1
ATOM 2562 O O . PHE A 1 334 ? 20.516 6.199 -17.426 1.00 95.94 334 PHE A O 1
ATOM 2569 N N . GLY A 1 335 ? 20.855 5.384 -19.484 1.00 94.88 335 GLY A N 1
ATOM 2570 C CA . GLY A 1 335 ? 20.281 6.510 -20.213 1.00 94.88 335 GLY A CA 1
ATOM 2571 C C . GLY A 1 335 ? 20.998 7.841 -20.012 1.00 94.88 335 GLY A C 1
ATOM 2572 O O . GLY A 1 335 ? 22.160 7.923 -19.590 1.00 94.88 335 GLY A O 1
ATOM 2573 N N . GLN A 1 336 ? 20.292 8.916 -20.355 1.00 93.75 336 GLN A N 1
ATOM 2574 C CA . GLN A 1 336 ? 20.832 10.277 -20.434 1.00 93.75 336 GLN A CA 1
ATOM 2575 C C . GLN A 1 336 ? 20.158 11.259 -19.475 1.00 93.75 336 GLN A C 1
ATOM 2577 O O . GLN A 1 336 ? 20.748 12.305 -19.219 1.00 93.75 336 GLN A O 1
ATOM 2582 N N . THR A 1 337 ? 18.995 10.902 -18.920 1.00 93.12 337 THR A N 1
ATOM 2583 C CA . THR A 1 337 ? 18.234 11.698 -17.949 1.00 93.12 337 THR A CA 1
ATOM 2584 C C . THR A 1 337 ? 19.138 12.148 -16.811 1.00 93.12 337 THR A C 1
ATOM 2586 O O . THR A 1 337 ? 19.941 11.369 -16.297 1.00 93.12 337 THR A O 1
ATOM 2589 N N . ARG A 1 338 ? 19.028 13.404 -16.408 1.00 92.81 338 ARG A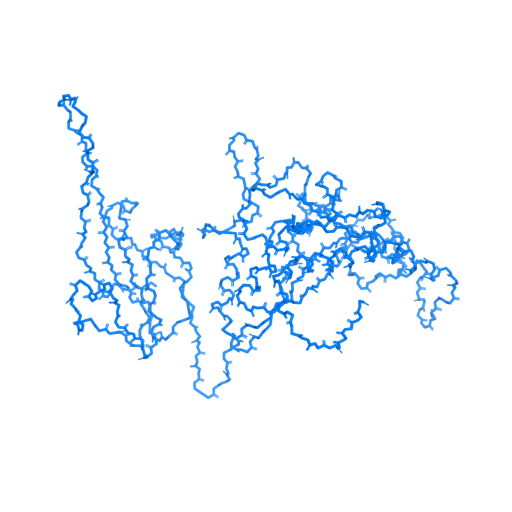 N 1
ATOM 2590 C CA . ARG A 1 338 ? 19.786 13.990 -15.305 1.00 92.81 338 ARG A CA 1
ATOM 2591 C C . ARG A 1 338 ? 18.851 14.464 -14.205 1.00 92.81 338 ARG A C 1
ATOM 2593 O O . ARG A 1 338 ? 17.634 14.440 -14.347 1.00 92.81 338 ARG A O 1
ATOM 2600 N N . GLN A 1 339 ? 19.420 14.869 -13.077 1.00 90.06 339 GLN A N 1
ATOM 2601 C CA . GLN A 1 339 ? 18.625 15.333 -11.943 1.00 90.06 339 GLN A CA 1
ATOM 2602 C C . GLN A 1 339 ? 17.863 16.622 -12.281 1.00 90.06 339 GLN A C 1
ATOM 2604 O O . GLN A 1 339 ? 16.716 16.771 -11.870 1.00 90.06 339 GLN A O 1
ATOM 2609 N N . GLU A 1 340 ? 18.476 17.523 -13.053 1.00 90.56 340 GLU A N 1
ATOM 2610 C CA . GLU A 1 340 ? 17.868 18.773 -13.523 1.00 90.56 340 GLU A CA 1
ATOM 2611 C C . GLU A 1 340 ? 16.680 18.573 -14.478 1.00 90.56 340 GLU A C 1
ATOM 2613 O O . GLU A 1 340 ? 15.855 19.474 -14.622 1.00 90.56 340 GLU A O 1
ATOM 2618 N N . ASP A 1 341 ? 16.562 17.388 -15.081 1.00 89.50 341 ASP A N 1
ATOM 2619 C CA . ASP A 1 341 ? 15.448 17.033 -15.961 1.00 89.50 341 ASP A CA 1
ATOM 2620 C C . ASP A 1 341 ? 14.179 16.662 -15.175 1.00 89.50 341 ASP A C 1
ATOM 2622 O O . ASP A 1 341 ? 13.096 16.558 -15.752 1.00 89.50 341 ASP A O 1
ATOM 2626 N N . ILE A 1 342 ? 14.295 16.416 -13.865 1.00 88.19 342 ILE A N 1
ATOM 2627 C CA . ILE A 1 342 ? 13.176 16.016 -13.012 1.00 88.19 342 ILE A CA 1
ATOM 2628 C C . ILE A 1 342 ? 12.544 17.255 -12.381 1.00 88.19 342 ILE A C 1
ATOM 2630 O O . ILE A 1 342 ? 13.112 17.898 -11.495 1.00 88.19 342 ILE A O 1
ATOM 2634 N N . VAL A 1 343 ? 11.325 17.565 -12.814 1.00 84.81 343 VAL A N 1
ATOM 2635 C CA . VAL A 1 343 ? 10.570 18.735 -12.372 1.00 84.81 343 VAL A CA 1
ATOM 2636 C C . VAL A 1 343 ? 9.504 18.309 -11.366 1.00 84.81 343 VAL A C 1
ATOM 2638 O O . VAL A 1 343 ? 8.520 17.649 -11.709 1.00 84.81 343 VAL A O 1
ATOM 2641 N N . CYS A 1 344 ? 9.687 18.739 -10.118 1.00 76.19 344 CYS A N 1
ATOM 2642 C CA . CYS A 1 344 ? 8.677 18.664 -9.063 1.00 76.19 344 CYS A CA 1
ATOM 2643 C C . CYS A 1 344 ? 8.058 20.047 -8.880 1.00 76.19 344 CYS A C 1
ATOM 2645 O O . CYS A 1 344 ? 8.749 20.988 -8.487 1.00 76.19 344 CYS A O 1
ATOM 2647 N N . SER A 1 345 ? 6.757 20.182 -9.111 1.00 67.19 345 SER A N 1
ATOM 2648 C CA . SER A 1 345 ? 6.038 21.370 -8.658 1.00 67.19 345 SER A CA 1
ATOM 2649 C C . SER A 1 345 ? 5.646 21.168 -7.195 1.00 67.19 345 SER A C 1
ATOM 2651 O O . SER A 1 345 ? 4.899 20.238 -6.884 1.00 67.19 345 SER A O 1
ATOM 2653 N N . SER A 1 346 ? 6.155 22.021 -6.303 1.00 64.12 346 SER A N 1
ATOM 2654 C CA . SER A 1 346 ? 5.863 21.951 -4.865 1.00 64.12 346 SER A CA 1
ATOM 2655 C C . SER A 1 346 ? 4.357 21.836 -4.611 1.00 64.12 346 SER A C 1
ATOM 2657 O O . SER A 1 346 ? 3.562 22.583 -5.185 1.00 64.12 346 SER A O 1
ATOM 2659 N N . GLY A 1 347 ? 3.955 20.865 -3.789 1.00 62.84 347 GLY A N 1
ATOM 2660 C CA . GLY A 1 347 ? 2.564 20.665 -3.383 1.00 62.84 347 GLY A CA 1
ATOM 2661 C C . GLY A 1 347 ? 1.682 19.939 -4.401 1.00 62.84 347 GLY A C 1
ATOM 2662 O O . GLY A 1 347 ? 0.543 19.608 -4.074 1.00 62.84 347 GLY A O 1
ATOM 2663 N N . THR A 1 348 ? 2.178 19.637 -5.606 1.00 62.16 348 THR A N 1
ATOM 2664 C CA . THR A 1 348 ? 1.356 19.001 -6.652 1.00 62.16 348 THR A CA 1
ATOM 2665 C C . THR A 1 348 ? 1.226 17.487 -6.500 1.00 62.16 348 THR A C 1
ATOM 2667 O O . THR A 1 348 ? 0.333 16.914 -7.106 1.00 62.16 348 THR A O 1
ATOM 2670 N N . LYS A 1 349 ? 2.038 16.833 -5.651 1.00 75.38 349 LYS A N 1
ATOM 2671 C CA . LYS A 1 349 ? 2.100 15.360 -5.507 1.00 75.38 349 LYS A CA 1
ATOM 2672 C C . LYS A 1 349 ? 2.413 14.615 -6.826 1.00 75.38 349 LYS A C 1
ATOM 2674 O O . LYS A 1 349 ? 2.189 13.410 -6.902 1.00 75.38 349 LYS A O 1
ATOM 2679 N N . TYR A 1 350 ? 2.939 15.311 -7.838 1.00 77.50 350 TYR A N 1
ATOM 2680 C CA . TYR A 1 350 ? 3.345 14.743 -9.124 1.00 77.50 350 TYR A CA 1
ATOM 2681 C C . TYR A 1 350 ? 4.795 15.105 -9.432 1.00 77.50 350 TYR A C 1
ATOM 2683 O O . TYR A 1 350 ? 5.288 16.168 -9.043 1.00 77.50 350 TYR A O 1
ATOM 2691 N N . VAL A 1 351 ? 5.463 14.225 -10.170 1.00 80.69 351 VAL A N 1
ATOM 2692 C CA . VAL A 1 351 ? 6.791 14.475 -10.725 1.00 80.69 351 VAL A CA 1
ATOM 2693 C C . VAL A 1 351 ? 6.692 14.372 -12.240 1.00 80.69 351 VAL A C 1
ATOM 2695 O O . VAL A 1 351 ? 6.098 13.438 -12.773 1.00 80.69 351 VAL A O 1
ATOM 2698 N N . SER A 1 352 ? 7.255 15.351 -12.940 1.00 81.88 352 SER A N 1
ATOM 2699 C CA . SER A 1 352 ? 7.269 15.417 -14.402 1.00 81.88 352 SER A CA 1
ATOM 2700 C C . SER A 1 352 ? 8.702 15.433 -14.927 1.00 81.88 352 SER A C 1
ATOM 2702 O O . SER A 1 352 ? 9.641 15.738 -14.190 1.00 81.88 352 SER A O 1
ATOM 2704 N N . LEU A 1 353 ? 8.874 15.079 -16.199 1.00 83.00 353 LEU A N 1
ATOM 2705 C CA . LEU A 1 353 ? 10.167 15.092 -16.878 1.00 83.00 353 LEU A CA 1
ATOM 2706 C C . LEU A 1 353 ? 10.212 16.250 -17.887 1.00 83.00 353 LEU A C 1
ATOM 2708 O O . LEU A 1 353 ? 9.339 16.344 -18.746 1.00 83.00 353 LEU A O 1
ATOM 2712 N N . SER A 1 354 ? 11.246 17.089 -17.814 1.00 83.69 354 SER A N 1
ATOM 2713 C CA . SER A 1 354 ? 11.596 18.097 -18.831 1.00 83.69 354 SER A CA 1
ATOM 2714 C C . SER A 1 354 ? 12.749 17.662 -19.750 1.00 83.69 354 SER A C 1
ATOM 2716 O O . SER A 1 354 ? 12.992 18.305 -20.770 1.00 83.69 354 SER A O 1
ATOM 2718 N N . GLY A 1 355 ? 13.446 16.577 -19.397 1.00 77.31 355 GLY A N 1
ATOM 2719 C CA . GLY A 1 355 ? 14.501 15.949 -20.195 1.00 77.31 355 GLY A CA 1
ATOM 2720 C C . GLY A 1 355 ? 13.989 15.135 -21.393 1.00 77.31 355 GLY A C 1
ATOM 2721 O O . GLY A 1 355 ? 12.831 15.263 -21.796 1.00 77.31 355 GLY A O 1
ATOM 2722 N N . PRO A 1 356 ? 14.834 14.269 -21.988 1.00 81.62 356 PRO A N 1
ATOM 2723 C CA . PRO A 1 356 ? 14.481 13.517 -23.191 1.00 81.62 356 PRO A CA 1
ATOM 2724 C C . PRO A 1 356 ? 13.227 12.643 -22.971 1.00 81.62 356 PRO A C 1
ATOM 2726 O O . PRO A 1 356 ? 13.281 11.679 -22.203 1.00 81.62 356 PRO A O 1
ATOM 2729 N N . PRO A 1 357 ? 12.095 12.909 -23.654 1.00 78.44 357 PRO A N 1
ATOM 2730 C CA . PRO A 1 357 ? 10.795 12.336 -23.279 1.00 78.44 357 PRO A CA 1
ATOM 2731 C C . PRO A 1 357 ? 10.730 10.806 -23.416 1.00 78.44 357 PRO A C 1
ATOM 2733 O O . PRO A 1 357 ? 9.976 10.146 -22.697 1.00 78.44 357 PRO A O 1
ATOM 2736 N N . ASN A 1 358 ? 11.560 10.244 -24.300 1.00 85.00 358 ASN A N 1
ATOM 2737 C CA . ASN A 1 358 ? 11.621 8.816 -24.612 1.00 85.00 358 ASN A CA 1
ATOM 2738 C C . ASN A 1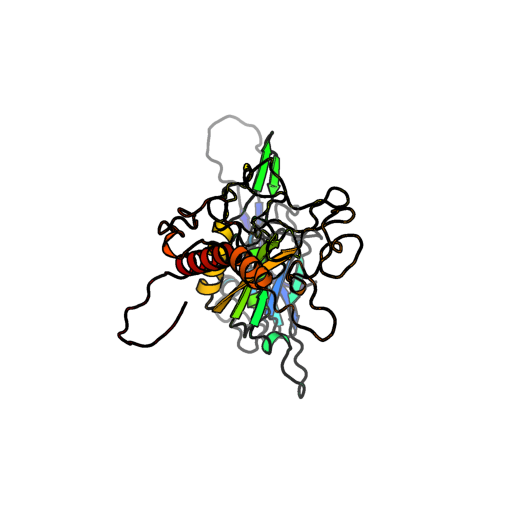 358 ? 12.765 8.071 -23.901 1.00 85.00 358 ASN A C 1
ATOM 2740 O O . ASN A 1 358 ? 12.981 6.896 -24.192 1.00 85.00 358 ASN A O 1
ATOM 2744 N N . ASP A 1 359 ? 13.506 8.717 -22.992 1.00 91.12 359 ASP A N 1
ATOM 2745 C CA . ASP A 1 359 ? 14.575 8.059 -22.231 1.00 91.12 359 ASP A CA 1
ATOM 2746 C C . ASP A 1 359 ? 13.999 7.228 -21.075 1.00 91.12 359 ASP A C 1
ATOM 2748 O O . ASP A 1 359 ? 13.949 7.653 -19.921 1.00 91.12 359 ASP A O 1
ATOM 2752 N N . TRP A 1 360 ? 13.513 6.033 -21.399 1.00 94.75 360 TRP A N 1
ATOM 2753 C CA . TRP A 1 360 ? 12.956 5.060 -20.456 1.00 94.75 360 TRP A CA 1
ATOM 2754 C C . TRP A 1 360 ? 14.043 4.213 -19.793 1.00 94.75 360 TRP A C 1
ATOM 2756 O O . TRP A 1 360 ? 14.057 2.988 -19.885 1.00 94.75 360 TRP A O 1
ATOM 2766 N N . SER A 1 361 ? 14.985 4.898 -19.155 1.00 95.50 361 SER A N 1
ATOM 2767 C CA . SER A 1 361 ? 16.192 4.308 -18.591 1.00 95.50 361 SER A CA 1
ATOM 2768 C C . SER A 1 361 ? 16.100 4.045 -17.092 1.00 95.50 361 SER A C 1
ATOM 2770 O O . SER A 1 361 ? 15.270 4.607 -16.368 1.00 95.50 361 SER A O 1
ATOM 2772 N N . TYR A 1 362 ? 17.039 3.240 -16.592 1.00 96.81 362 TYR A N 1
ATOM 2773 C CA . TYR A 1 362 ? 17.188 2.976 -15.163 1.00 96.81 362 TYR A CA 1
ATOM 2774 C C . TYR A 1 362 ? 17.410 4.257 -14.352 1.00 96.81 362 TYR A C 1
ATOM 2776 O O . TYR A 1 362 ? 16.867 4.407 -13.257 1.00 96.81 362 TYR A O 1
ATOM 2784 N N . ARG A 1 363 ? 18.173 5.221 -14.885 1.00 95.69 363 ARG A N 1
ATOM 2785 C CA . ARG A 1 363 ? 18.431 6.474 -14.169 1.00 95.69 363 ARG A CA 1
ATOM 2786 C C . ARG A 1 363 ? 17.180 7.342 -14.076 1.00 95.69 363 ARG A C 1
ATOM 2788 O O . ARG A 1 363 ? 16.939 7.882 -13.001 1.00 95.69 363 ARG A O 1
ATOM 2795 N N . ARG A 1 364 ? 16.359 7.435 -15.133 1.00 94.75 364 ARG A N 1
ATOM 2796 C CA . ARG A 1 364 ? 15.057 8.126 -15.056 1.00 94.75 364 ARG A CA 1
ATOM 2797 C C . ARG A 1 364 ? 14.188 7.523 -13.959 1.00 94.75 364 ARG A C 1
ATOM 2799 O O . ARG A 1 364 ? 13.674 8.259 -13.126 1.00 94.75 364 ARG A O 1
ATOM 2806 N N . PHE A 1 365 ? 14.061 6.199 -13.947 1.00 95.88 365 PHE A N 1
ATOM 2807 C CA . PHE A 1 365 ? 13.291 5.462 -12.947 1.00 95.88 365 PHE A CA 1
ATOM 2808 C C . PHE A 1 365 ? 13.733 5.784 -11.508 1.00 95.88 365 PHE A C 1
ATOM 2810 O O . PHE A 1 365 ? 12.903 6.132 -10.668 1.00 95.88 365 PHE A O 1
ATOM 2817 N N . VAL A 1 366 ? 15.039 5.739 -11.228 1.00 95.56 366 VAL A N 1
ATOM 2818 C CA . VAL A 1 366 ? 15.574 6.033 -9.888 1.00 95.56 366 VAL A CA 1
ATOM 2819 C C . VAL A 1 366 ? 15.413 7.511 -9.520 1.00 95.56 366 VAL A C 1
ATOM 2821 O O . VAL A 1 366 ? 14.945 7.817 -8.423 1.00 95.56 366 VAL A O 1
ATOM 2824 N N . LEU A 1 367 ? 15.770 8.434 -10.419 1.00 94.25 367 LEU A N 1
ATOM 2825 C CA . LEU A 1 367 ? 15.694 9.874 -10.151 1.00 94.25 367 LEU A CA 1
ATOM 2826 C C . LEU A 1 367 ? 14.249 10.356 -9.970 1.00 94.25 367 LEU A C 1
ATOM 2828 O O . LEU A 1 367 ? 13.996 11.188 -9.100 1.00 94.25 367 LEU A O 1
ATOM 2832 N N . HIS A 1 368 ? 13.305 9.798 -10.736 1.00 94.38 368 HIS A N 1
ATOM 2833 C CA . HIS A 1 368 ? 11.870 10.037 -10.570 1.00 94.38 368 HIS A CA 1
ATOM 2834 C C . HIS A 1 368 ? 11.426 9.743 -9.137 1.00 94.38 368 HIS A C 1
ATOM 2836 O O . HIS A 1 368 ? 10.895 10.617 -8.450 1.00 94.38 368 HIS A O 1
ATOM 2842 N N . TYR A 1 369 ? 11.703 8.532 -8.649 1.00 94.88 369 TYR A N 1
ATOM 2843 C CA . TYR A 1 369 ? 11.290 8.142 -7.306 1.00 94.88 369 TYR A CA 1
ATOM 2844 C C . TYR A 1 369 ? 12.047 8.865 -6.199 1.00 94.88 369 TYR A C 1
ATOM 2846 O O . TYR A 1 369 ? 11.445 9.186 -5.175 1.00 94.88 369 TYR A O 1
ATOM 2854 N N . ALA A 1 370 ? 13.328 9.180 -6.396 1.00 92.88 370 ALA A N 1
ATOM 2855 C CA . ALA A 1 370 ? 14.075 10.010 -5.455 1.00 92.88 370 ALA A CA 1
ATOM 2856 C C . ALA A 1 370 ? 13.414 11.390 -5.292 1.00 92.88 370 ALA A C 1
ATOM 2858 O O . ALA A 1 370 ? 13.207 11.862 -4.171 1.00 92.88 370 ALA A O 1
ATOM 2859 N N . ALA A 1 371 ? 13.010 12.008 -6.403 1.00 91.50 371 ALA A N 1
ATOM 2860 C CA . ALA A 1 371 ? 12.329 13.295 -6.393 1.00 91.50 371 ALA A CA 1
ATOM 2861 C C . ALA A 1 371 ? 10.924 13.211 -5.767 1.00 91.50 371 ALA A C 1
ATOM 2863 O O . ALA A 1 371 ? 10.550 14.088 -4.985 1.00 91.50 371 ALA A O 1
ATOM 2864 N N . LEU A 1 372 ? 10.185 12.127 -6.028 1.00 91.56 372 LEU A N 1
ATOM 2865 C CA . LEU A 1 372 ? 8.880 11.865 -5.415 1.00 91.56 372 LEU A CA 1
ATOM 2866 C C . LEU A 1 372 ? 8.992 11.664 -3.894 1.00 91.56 372 LEU A C 1
ATOM 2868 O O . LEU A 1 372 ? 8.192 12.204 -3.131 1.00 91.56 372 LEU A O 1
ATOM 2872 N N . CYS A 1 373 ? 10.018 10.943 -3.432 1.00 92.06 373 CYS A N 1
ATOM 2873 C CA . CYS A 1 373 ? 10.292 10.743 -2.007 1.00 92.06 373 CYS A CA 1
ATOM 2874 C C . CYS A 1 373 ? 10.652 12.047 -1.294 1.00 92.06 373 CYS A C 1
ATOM 2876 O O . CYS A 1 373 ? 10.234 12.252 -0.151 1.00 92.06 373 CYS A O 1
ATOM 2878 N N . ARG A 1 374 ? 11.406 12.931 -1.961 1.00 88.81 374 ARG A N 1
ATOM 2879 C CA . ARG A 1 374 ? 11.703 14.279 -1.460 1.00 88.81 374 ARG A CA 1
ATOM 2880 C C . ARG A 1 374 ? 10.415 15.087 -1.282 1.00 88.81 374 ARG A C 1
ATOM 2882 O O . ARG A 1 374 ? 10.155 15.556 -0.180 1.00 88.81 374 ARG A O 1
ATOM 2889 N N . GLU A 1 375 ? 9.562 15.149 -2.306 1.00 86.38 375 GLU A N 1
ATOM 2890 C CA . GLU A 1 375 ? 8.261 15.843 -2.241 1.00 86.38 375 GLU A CA 1
ATOM 2891 C C . GLU A 1 375 ? 7.334 15.255 -1.159 1.00 86.38 375 GLU A C 1
ATOM 2893 O O . GLU A 1 375 ? 6.618 15.970 -0.450 1.00 86.38 375 GLU A O 1
ATOM 2898 N N . ALA A 1 376 ? 7.350 13.934 -0.980 1.00 88.50 376 ALA A N 1
ATOM 2899 C CA . ALA A 1 376 ? 6.589 13.281 0.077 1.00 88.50 376 ALA A CA 1
ATOM 2900 C C . ALA A 1 376 ? 7.156 13.557 1.482 1.00 88.50 376 ALA A C 1
ATOM 2902 O O . ALA A 1 376 ? 6.414 13.502 2.463 1.00 88.50 376 ALA A O 1
ATOM 2903 N N . GLY A 1 377 ? 8.463 13.817 1.589 1.00 75.19 377 GLY A N 1
ATOM 2904 C CA . GLY A 1 377 ? 9.191 13.974 2.844 1.00 75.19 377 GLY A CA 1
ATOM 2905 C C . GLY A 1 377 ? 9.352 15.395 3.370 1.00 75.19 377 GLY A C 1
ATOM 2906 O O . GLY A 1 377 ? 9.624 15.532 4.561 1.00 75.19 377 GLY A O 1
ATOM 2907 N N . GLU A 1 378 ? 9.153 16.426 2.553 1.00 55.81 378 GLU A N 1
ATOM 2908 C CA . GLU A 1 378 ? 9.249 17.825 2.980 1.00 55.81 378 GLU A CA 1
ATOM 2909 C C . GLU A 1 378 ? 7.963 18.311 3.679 1.00 55.81 378 GLU A C 1
ATOM 2911 O O . GLU A 1 378 ? 7.177 19.094 3.155 1.00 55.81 378 GLU A O 1
ATOM 2916 N N . ILE A 1 379 ? 7.783 17.875 4.932 1.00 39.78 379 ILE A N 1
ATOM 2917 C CA . ILE A 1 379 ? 7.304 18.754 6.009 1.00 39.78 379 ILE A CA 1
ATOM 2918 C C . ILE A 1 379 ? 8.570 19.197 6.757 1.00 39.78 379 ILE A C 1
ATOM 2920 O O . ILE A 1 379 ? 9.055 18.489 7.630 1.00 39.78 379 ILE A O 1
ATOM 2924 N N . CYS A 1 380 ? 9.124 20.332 6.313 1.00 25.31 380 CYS A N 1
ATOM 2925 C CA . CYS A 1 380 ? 10.137 21.208 6.923 1.00 25.31 380 CYS A CA 1
ATOM 2926 C C . CYS A 1 380 ? 11.277 20.558 7.755 1.00 25.31 380 CYS A C 1
ATOM 2928 O O . CYS A 1 380 ? 11.041 20.126 8.888 1.00 25.31 380 CYS A O 1
ATOM 2930 N N . PRO A 1 381 ? 12.552 20.623 7.317 1.00 26.75 381 PRO A N 1
ATOM 2931 C CA . PRO A 1 381 ? 13.650 20.547 8.267 1.00 26.75 381 PRO A CA 1
ATOM 2932 C C . PRO A 1 381 ? 13.543 21.760 9.195 1.00 26.75 381 PRO A C 1
ATOM 2934 O O . PRO A 1 381 ? 13.639 22.905 8.752 1.00 26.75 381 PRO A O 1
ATOM 2937 N N . LYS A 1 382 ? 13.387 21.530 10.505 1.00 27.98 382 LYS A N 1
ATOM 2938 C CA . LYS A 1 382 ? 13.914 22.504 11.462 1.00 27.98 382 LYS A CA 1
ATOM 2939 C C . LYS A 1 382 ? 15.393 22.641 11.123 1.00 27.98 382 LYS A C 1
ATOM 2941 O O . LYS A 1 382 ? 16.149 21.690 11.299 1.00 27.98 382 LYS A O 1
ATOM 2946 N N . VAL A 1 383 ? 15.762 23.797 10.581 1.00 30.86 383 VAL A N 1
ATOM 2947 C CA . VAL A 1 383 ? 17.147 24.214 10.391 1.00 30.86 383 VAL A CA 1
ATOM 2948 C C . VAL A 1 383 ? 17.794 24.203 11.774 1.00 30.86 383 VAL A C 1
ATOM 2950 O O . VAL A 1 383 ? 17.561 25.087 12.593 1.00 30.86 383 VAL A O 1
ATOM 2953 N N . GLY A 1 384 ? 18.512 23.125 12.060 1.00 29.34 384 GLY A N 1
ATOM 2954 C CA . GLY A 1 384 ? 19.507 23.040 13.110 1.00 29.34 384 GLY A CA 1
ATOM 2955 C C . GLY A 1 384 ? 20.843 22.902 12.406 1.00 29.34 384 GLY A C 1
ATOM 2956 O O . GLY A 1 384 ? 21.053 21.931 11.681 1.00 29.34 384 GLY A O 1
ATOM 2957 N N . ASP A 1 385 ? 21.687 23.916 12.562 1.00 33.09 385 ASP A N 1
ATOM 2958 C CA . ASP A 1 385 ? 23.023 24.002 11.986 1.00 33.09 385 ASP A CA 1
ATOM 2959 C C . ASP A 1 385 ? 23.843 22.731 12.243 1.00 33.09 385 ASP A C 1
ATOM 2961 O O . ASP A 1 385 ? 24.073 22.332 13.385 1.00 33.09 385 ASP A O 1
ATOM 2965 N N . GLY A 1 386 ? 24.320 22.108 11.168 1.00 27.77 386 GLY A N 1
ATOM 2966 C CA . GLY A 1 386 ? 25.215 20.958 11.236 1.00 27.77 386 GLY A CA 1
ATOM 2967 C C . GLY A 1 386 ? 25.695 20.550 9.844 1.00 27.77 386 GLY A C 1
ATOM 2968 O O . GLY A 1 386 ? 24.896 20.038 9.061 1.00 27.77 386 GLY A O 1
ATOM 2969 N N . PRO A 1 387 ? 26.975 20.767 9.490 1.00 30.78 387 PRO A N 1
ATOM 2970 C CA . PRO A 1 387 ? 27.452 20.538 8.138 1.00 30.78 387 PRO A CA 1
ATOM 2971 C C . PRO A 1 387 ? 28.047 19.136 8.023 1.00 30.78 387 PRO A C 1
ATOM 2973 O O . PRO A 1 387 ? 29.249 18.994 8.166 1.00 30.78 387 PRO A O 1
ATOM 2976 N N . HIS A 1 388 ? 27.258 18.095 7.744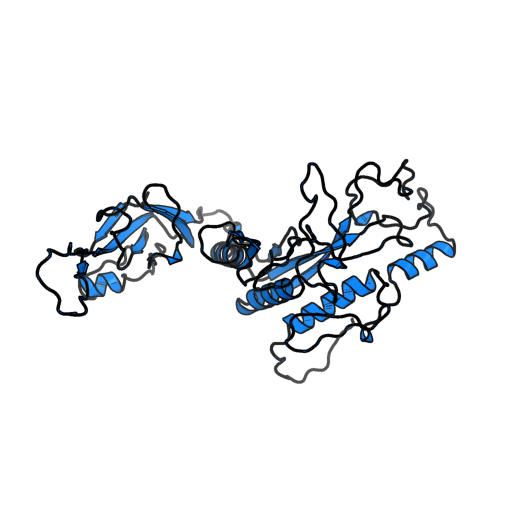 1.00 29.48 388 HIS A N 1
ATOM 2977 C CA . HIS A 1 388 ? 27.829 16.815 7.300 1.00 29.48 388 HIS A CA 1
ATOM 2978 C C . HIS A 1 388 ? 26.850 15.967 6.469 1.00 29.48 388 HIS A C 1
ATOM 2980 O O . HIS A 1 388 ? 25.896 15.432 7.014 1.00 29.48 388 HIS A O 1
ATOM 2986 N N . GLN A 1 389 ? 27.231 15.773 5.191 1.00 28.98 389 GLN A N 1
ATOM 2987 C CA . GLN A 1 389 ? 27.144 14.524 4.397 1.00 28.98 389 GLN A CA 1
ATOM 2988 C C . GLN A 1 389 ? 25.740 13.976 4.019 1.00 28.98 389 GLN A C 1
ATOM 2990 O O . GLN A 1 389 ? 24.796 14.078 4.778 1.00 28.98 389 GLN A O 1
ATOM 2995 N N . ALA A 1 390 ? 25.504 13.322 2.877 1.00 26.97 390 ALA A N 1
ATOM 2996 C CA . ALA A 1 390 ? 26.334 12.944 1.737 1.00 26.97 390 ALA A CA 1
ATOM 2997 C C . ALA A 1 390 ? 25.446 12.532 0.539 1.00 26.97 390 ALA A C 1
ATOM 2999 O O . ALA A 1 390 ? 24.328 12.066 0.726 1.00 26.97 390 ALA A O 1
ATOM 3000 N N . ALA A 1 391 ? 26.034 12.699 -0.651 1.00 27.17 391 ALA A N 1
ATOM 3001 C CA . ALA A 1 391 ? 25.957 11.877 -1.865 1.00 27.17 391 ALA A CA 1
ATOM 3002 C C . ALA A 1 391 ? 24.611 11.250 -2.289 1.00 27.17 391 ALA A C 1
ATOM 3004 O O . ALA A 1 391 ? 24.134 10.278 -1.708 1.00 27.17 391 ALA A O 1
ATOM 3005 N N . VAL A 1 392 ? 24.109 11.809 -3.396 1.00 30.98 392 VAL A N 1
ATOM 3006 C CA . VAL A 1 392 ? 23.156 11.243 -4.365 1.00 30.98 392 VAL A CA 1
ATOM 3007 C C . VAL A 1 392 ? 23.717 9.990 -5.032 1.00 30.98 392 VAL A C 1
ATOM 3009 O O . VAL A 1 392 ? 24.943 9.977 -5.297 1.00 30.98 392 VAL A O 1
#

pLDDT: mean 85.62, std 17.34, range [25.31, 98.56]

Organism: NCBI:txid313367

Foldseek 3Di:
DWAWPWWDPKDKDWDPDPDDDDDDDPDPGPIWIWIKTKTWDFFAFFLDWAWKDFQRHTAAPVVWDKDKDRLAQPADFDPVVCVRVNPPPGDRNHRIIMMIIGGDTCVVVVNDRTDMDIDIGHFDDDPPDDDGVLAVDQEEEDDDQFAAQQLAQDWKWWDPPPPDTDTSADPDNNPTGVNVSVVVVSCSSRVNHAAYEREWEWEWEDLALLPTFTFWEAQDQDTAIPPDFADAQNDHHNRGHHQDDDPNGRPTHTTHGLLSVLNNLLVCVVVNHHYRYHYYYWYRDAPPNCDDDLVPDSHHDHRDDSVSRAHSNHPDPPDDPPDPRRVNSNDLQQFDADLVQWDDDQPPSYIYGNPDPPSRHPNSSVSRVVVSSVSSPPPDDPPDDDDDDDDD

Radius of gyration: 28.29 Å; chains: 1; bounding box: 92×44×71 Å

Sequence (392 aa):
MGSPCWGAPARAHAPRLKRISRPEGTIPENYHYTVSFAMALCEGEVQRVGRIWADGEEIDRNSIQIHLHTGAEDQLPDGLMEAVEGAGTVPAYRGTAYVVIEDLNLTPYGNRIPNLSFEVVRYIRIPGETAVPAELIEGVALIPGTGEYALATTAVHYDQGIGRKESANINTKQSASDFRVALREMIEELPNLKSVTLVVSWFGDDLRCGSCSIRPAVEQKDCDGKPLVWSVSGLDRQAAMLVPTLDGRPVYGGTPCDHSVVEAIRELKSRGIKVTFYPFILMIQTEGNGLPDPYGGPEQACLPWRGRITSSIPARQGRAPRSTNVHDEVKCFFGQTRQEDIVCSSGTKYVSLSGPPNDWSYRRFVLHYAALCREAGEICPKVGDGPHQAAV

Secondary structure (DSSP, 8-state):
--EEEEEPPPEEE------------------EEEEEEEEEEEES--SEEEEEEETTEEE-GGGSEEEEE---TTPPPPHHHHHHH-TTTS---TTEEEEEEEEEE-GGGTTS---EEEEEE---PPTTSPPPHHHH--EEEE-----TTTT-SS--EEE-STT-EEESS--SSSSS-HHHHHHHHHHHH-TT--EEEEEEEEEE--SBTTT--EE-EES-SS--EES---EETTEETTTSEEPPEETTEESSPPPPPHHHHHHHHHHHHHTT-EEEEEEEEEE---TT--PPPTTSSSSPPSS--GGG-B-SS---TT-----HHHHHHHHHHH-S--GGGEEEPTTSS-EEE-S-TT---HHHHHHHHHHHHHHHH-S-------------